Protein AF-B8JF51-F1 (afdb_monomer_lite)

Foldseek 3Di:
DAWFQAPVPRDTHPFYQEADQDFPVLVVPPPVCCVVAWDDDSAWIDGNNAKTKGKAWAFFAEPPDPGTRIHIFIWIFDSVLRVVLVVCQVPFDDPVPQFGKTATRDADLLAPGRGGFIWGWADDGHNDHIYIATDDPVGVSNVRRVVNDYVVSSSVVRVVRGPPPPPDDDDPDPLADADDCSPFQKGWDFCVVVVHDADDDPDDDDQQKKFKFKMWGFAQDPVGDTDTDIDIWIFRWHDADPVFKTKGFTCQQDPGPGPDGGRRIGIDGSRRTNDMGHHDDDDPDDDDDDDDDDDDDDDDDDPQPPFDKAFDDPDLLSLQLVQVLCCQQCVVQHDHSVVVNVVVVPDDVPWDKTKIFTADPVGNSHTQKIKIKTWDDAPDPATEMEMDIGGRPVNPPSCSSVVRVVVRVPDDPPDGKYKYKYKDFPVCVVVVVVCVVVVKDWDFWKWKWKAFLVPFDLPLVPPLVVLCVVVQKDKAFCPPVVLVVPLSLVLVLVQCQQFQCVAPPRVRPGRDPSVVNSVVASVDPFWDRRLWMFIDNPNHTFWTWTKGADPGFNQEIETDDTGGHPVPPPSCVSLVSNSSSSVVQQPDQGPVRGRHMYMYIGTPPDPVVVSCVSSVIDIDTIMTMIIDIDDDPD

Sequence (634 aa):
MERGRCADCGEEHDELEPGFRRPDAVFAVPEEERAARVSESDDLVSIDGEAFFIRCVAPIPVRGREAPYSWGFWVKIARDDFEAYRRAFDDDGPTDHPGFRGTIANQSHVLPPTLGLEVHVHLGRGRQRPHLMLLDESHLLTRAQELGVAPAVVHAWSAQCAPGAARPPPEPDARERAATLEAEGWTLLLPGEVGREVEALPSAPEPGDLVKAPFAFLAAGPHGEITRRTEFMWVLLDVVRGDGWWGGALENQPFVPGPLAAGTRVWLRPEHVLAFLRGEQGGPGGSVPSAPGCAGSAGRRDPLPEVAILQLPRSSATYEALAALRNRVWPESPTCAAWLVRSDAEREPGAAFERVAVLDPGDPSRLAAVAERWRLRTTSAEPRRFFSVEVDPAHRRRGLGTALLDRVLEDLPAGTPCVMGCETTEDRPEAMAFLERRGFRPILRTASSELDLAAFDPARLGDAAGRAQAAGIVLRALGAGGARDERLLRGLHALHAAVLRDVPGAADAVCDPFEVWRRAYHENPDLLPEAHGVALDGEEVVGMTQLWASQASDAILYTGFTGVARSHRRHGLATALKVASLAWARTLRTASGRPPVVRTSNADTNPMLGINLRLGFVERAARVRYERTLARTA

Structure (mmCIF, N/CA/C/O backbone):
data_AF-B8JF51-F1
#
_entry.id   AF-B8JF51-F1
#
loop_
_atom_site.group_PDB
_atom_site.id
_atom_site.type_symbol
_atom_site.label_atom_id
_atom_site.label_alt_id
_atom_site.label_comp_id
_atom_site.label_asym_id
_atom_site.label_entity_id
_atom_site.label_seq_id
_atom_site.pdbx_PDB_ins_code
_atom_site.Cartn_x
_atom_site.Cartn_y
_atom_site.Cartn_z
_atom_site.occupancy
_atom_site.B_iso_or_equiv
_atom_site.auth_seq_id
_atom_site.auth_comp_id
_atom_site.auth_asym_id
_atom_site.auth_atom_id
_atom_site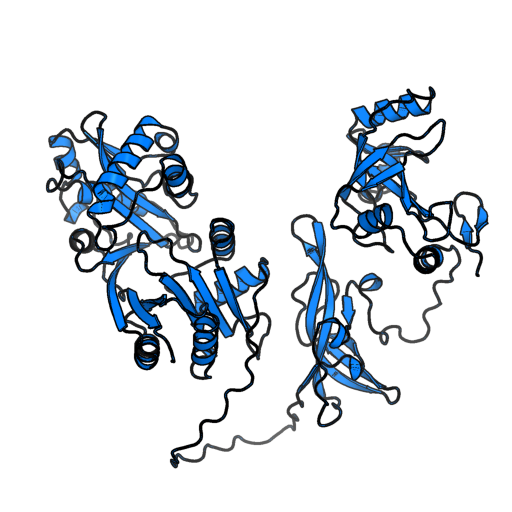.pdbx_PDB_model_num
ATOM 1 N N . MET A 1 1 ? 52.258 8.808 -23.067 1.00 38.31 1 MET A N 1
ATOM 2 C CA . MET A 1 1 ? 51.779 9.320 -21.771 1.00 38.31 1 MET A CA 1
ATOM 3 C C . MET A 1 1 ? 51.876 10.822 -21.871 1.00 38.31 1 MET A C 1
ATOM 5 O O . MET A 1 1 ? 52.985 11.326 -22.005 1.00 38.31 1 MET A O 1
ATOM 9 N N . GLU A 1 2 ? 50.739 11.499 -21.993 1.00 38.78 2 GLU A N 1
ATOM 10 C CA . GLU A 1 2 ? 50.705 12.962 -21.986 1.00 38.78 2 GLU A CA 1
ATOM 11 C C . GLU A 1 2 ? 50.853 13.434 -20.541 1.00 38.78 2 GLU A C 1
ATOM 13 O O . GLU A 1 2 ? 50.151 12.949 -19.657 1.00 38.78 2 GLU A O 1
ATOM 18 N N . ARG A 1 3 ? 51.819 14.325 -20.306 1.00 45.12 3 ARG A N 1
ATOM 19 C CA . ARG A 1 3 ? 52.104 14.897 -18.990 1.00 45.12 3 ARG A CA 1
ATOM 20 C C . ARG A 1 3 ? 51.161 16.071 -18.753 1.00 45.12 3 ARG A C 1
ATOM 22 O O . ARG A 1 3 ? 51.084 16.974 -19.581 1.00 45.12 3 ARG A O 1
ATOM 29 N N . GLY A 1 4 ? 50.428 16.049 -17.645 1.00 50.78 4 GLY A N 1
ATOM 30 C CA . GLY A 1 4 ? 49.506 17.109 -17.244 1.00 50.78 4 GLY A CA 1
ATOM 31 C C . GLY A 1 4 ? 50.156 18.057 -16.239 1.00 50.78 4 GLY A C 1
ATOM 32 O O . GLY A 1 4 ? 50.798 17.617 -15.288 1.00 50.78 4 GLY A O 1
ATOM 33 N N . ARG A 1 5 ? 49.992 19.370 -16.424 1.00 47.28 5 ARG A N 1
ATOM 34 C CA . ARG A 1 5 ? 50.564 20.378 -15.520 1.00 47.28 5 ARG A CA 1
ATOM 35 C C . ARG A 1 5 ? 49.700 20.536 -14.263 1.00 47.28 5 ARG A C 1
ATOM 37 O O . ARG A 1 5 ? 48.519 20.843 -14.375 1.00 47.28 5 ARG A O 1
ATOM 44 N N . CYS A 1 6 ? 50.254 20.333 -13.071 1.00 43.22 6 CYS A N 1
ATOM 45 C CA . CYS A 1 6 ? 49.515 20.448 -11.811 1.00 43.22 6 CYS A CA 1
ATOM 46 C C . CYS A 1 6 ? 49.190 21.915 -11.485 1.00 43.22 6 CYS A C 1
ATOM 48 O O . CYS A 1 6 ? 50.054 22.787 -11.578 1.00 43.22 6 CYS A O 1
ATOM 50 N N . ALA A 1 7 ? 47.945 22.188 -11.084 1.00 44.59 7 ALA A N 1
ATOM 51 C CA . ALA A 1 7 ? 47.475 23.538 -10.767 1.00 44.59 7 ALA A CA 1
ATOM 52 C C . ALA A 1 7 ? 47.958 24.064 -9.400 1.00 44.59 7 ALA A C 1
ATOM 54 O O . ALA A 1 7 ? 48.001 25.278 -9.220 1.00 44.59 7 ALA A O 1
ATOM 55 N N . ASP A 1 8 ? 48.338 23.175 -8.474 1.00 38.88 8 ASP A N 1
ATOM 56 C CA . ASP A 1 8 ? 48.810 23.543 -7.130 1.00 38.88 8 ASP A CA 1
ATOM 57 C C . ASP A 1 8 ? 50.339 23.780 -7.087 1.00 38.88 8 ASP A C 1
ATOM 59 O O . ASP A 1 8 ? 50.791 24.666 -6.367 1.00 38.88 8 ASP A O 1
ATOM 63 N N . CYS A 1 9 ? 51.155 23.052 -7.868 1.00 43.78 9 CYS A N 1
ATOM 64 C CA . CYS A 1 9 ? 52.624 23.215 -7.869 1.00 43.78 9 CYS A CA 1
ATOM 65 C C . CYS A 1 9 ? 53.231 23.731 -9.190 1.00 43.78 9 CYS A C 1
ATOM 67 O O . CYS A 1 9 ? 54.376 24.178 -9.199 1.00 43.78 9 CYS A O 1
ATOM 69 N N . GLY A 1 10 ? 52.494 23.707 -10.306 1.00 48.22 10 GLY A N 1
ATOM 70 C CA . GLY A 1 10 ? 52.946 24.238 -11.598 1.00 48.22 10 GLY A CA 1
ATOM 71 C C . GLY A 1 10 ? 53.913 23.349 -12.398 1.00 48.22 10 GLY A C 1
ATOM 72 O O . GLY A 1 10 ? 54.387 23.789 -13.452 1.00 48.22 10 GLY A O 1
ATOM 73 N N . GLU A 1 11 ? 54.201 22.124 -11.951 1.00 42.75 11 GLU A N 1
ATOM 74 C CA . GLU A 1 11 ? 55.059 21.149 -12.649 1.00 42.75 11 GLU A CA 1
ATOM 75 C C . GLU A 1 11 ? 54.250 20.143 -13.491 1.00 42.75 11 GLU A C 1
ATOM 77 O O . GLU A 1 11 ? 53.035 20.020 -13.337 1.00 42.75 11 GLU A O 1
ATOM 82 N N . GLU A 1 12 ? 54.907 19.452 -14.426 1.00 50.50 12 GLU A N 1
ATOM 83 C CA . GLU A 1 12 ? 54.294 18.446 -15.307 1.00 50.50 12 GLU A CA 1
ATOM 84 C C . GLU A 1 12 ? 54.380 17.037 -14.703 1.00 50.50 12 GLU A C 1
ATOM 86 O O . GLU A 1 12 ? 55.470 16.501 -14.503 1.00 50.50 12 GLU A O 1
ATOM 91 N N . HIS A 1 13 ? 53.224 16.414 -14.466 1.00 51.38 13 HIS A N 1
ATOM 92 C CA . HIS A 1 13 ? 53.099 15.076 -13.891 1.00 51.38 13 HIS A CA 1
ATOM 93 C C . HIS A 1 13 ? 52.512 14.092 -14.909 1.00 51.38 13 HIS A C 1
ATOM 95 O O . HIS A 1 13 ? 51.629 14.442 -15.689 1.00 51.38 13 HIS A O 1
ATOM 101 N N . ASP A 1 14 ? 52.977 12.839 -14.894 1.00 52.34 14 ASP A N 1
ATOM 102 C CA . ASP A 1 14 ? 52.428 11.777 -15.755 1.00 52.34 14 ASP A CA 1
ATOM 103 C C . ASP A 1 14 ? 50.980 11.388 -15.351 1.00 52.34 14 ASP A C 1
ATOM 105 O O . ASP A 1 14 ? 50.233 10.843 -16.162 1.00 52.34 14 ASP A O 1
ATOM 109 N N . GLU A 1 15 ? 50.568 11.691 -14.113 1.00 61.56 15 GLU A N 1
ATOM 110 C CA . GLU A 1 15 ? 49.230 11.464 -13.551 1.00 61.56 15 GLU A CA 1
ATOM 111 C C . GLU A 1 15 ? 48.862 12.623 -12.614 1.00 61.56 15 GLU A C 1
ATOM 113 O O . GLU A 1 15 ? 49.696 13.078 -11.831 1.00 61.56 15 GLU A O 1
ATOM 118 N N . LEU A 1 16 ? 47.619 13.103 -12.686 1.00 66.00 16 LEU A N 1
ATOM 119 C CA . LEU A 1 16 ? 47.132 14.219 -11.876 1.00 66.00 16 LEU A CA 1
ATOM 120 C C . LEU A 1 16 ? 46.198 13.695 -10.795 1.00 66.00 16 LEU A C 1
ATOM 122 O O . LEU A 1 16 ? 45.180 13.081 -11.106 1.00 66.00 16 LEU A O 1
ATOM 126 N N . GLU A 1 17 ? 46.537 13.959 -9.537 1.00 74.62 17 GLU A N 1
ATOM 127 C CA . GLU A 1 17 ? 45.683 13.665 -8.388 1.00 74.62 17 GLU A CA 1
ATOM 128 C C . GLU A 1 17 ? 44.575 14.727 -8.272 1.00 74.62 17 GLU A C 1
ATOM 130 O O . GLU A 1 17 ? 44.885 15.918 -8.149 1.00 74.62 17 GLU A O 1
ATOM 135 N N . PRO A 1 18 ? 43.284 14.359 -8.354 1.00 72.38 18 PRO A N 1
ATOM 136 C CA . PRO A 1 18 ? 42.219 15.337 -8.511 1.00 72.38 18 PRO A CA 1
ATOM 137 C C . PRO A 1 18 ? 41.870 15.971 -7.171 1.00 72.38 18 PRO A C 1
ATOM 139 O O . PRO A 1 18 ? 41.875 15.308 -6.135 1.00 72.38 18 PRO A O 1
ATOM 142 N N . GLY A 1 19 ? 41.497 17.249 -7.185 1.00 75.56 19 GLY A N 1
ATOM 143 C CA . GLY A 1 19 ? 41.089 17.953 -5.977 1.00 75.56 19 GLY A CA 1
ATOM 144 C C . GLY A 1 19 ? 40.153 19.119 -6.252 1.00 75.56 19 GLY A C 1
ATOM 145 O O . GLY A 1 19 ? 40.165 19.714 -7.329 1.00 75.56 19 GLY A O 1
ATOM 146 N N . PHE A 1 20 ? 39.346 19.463 -5.251 1.00 76.75 20 PHE A N 1
ATOM 147 C CA . PHE A 1 20 ? 38.414 20.586 -5.328 1.00 76.75 20 PHE A CA 1
ATOM 148 C C . PHE A 1 20 ? 39.000 21.827 -4.664 1.00 76.75 20 PHE A C 1
ATOM 150 O O . PHE A 1 20 ? 39.520 21.773 -3.548 1.00 76.75 20 PHE A O 1
ATOM 157 N N . ARG A 1 21 ? 38.860 22.977 -5.330 1.00 75.81 21 ARG A N 1
ATOM 158 C CA . ARG A 1 21 ? 39.346 24.261 -4.805 1.00 75.81 21 ARG A CA 1
ATOM 159 C C . ARG A 1 21 ? 38.607 24.695 -3.535 1.00 75.81 21 ARG A C 1
ATOM 161 O O . ARG A 1 21 ? 39.202 25.349 -2.694 1.00 75.81 21 ARG A O 1
ATOM 168 N N . ARG A 1 22 ? 37.318 24.371 -3.412 1.00 72.75 22 ARG A N 1
ATOM 169 C CA . ARG A 1 22 ? 36.455 24.768 -2.287 1.00 72.75 22 ARG A CA 1
ATOM 170 C C . ARG A 1 22 ? 35.308 23.770 -2.084 1.00 72.75 22 ARG A C 1
ATOM 172 O O . ARG A 1 22 ? 34.992 23.058 -3.039 1.00 72.75 22 ARG A O 1
ATOM 179 N N . PRO A 1 23 ? 34.688 23.706 -0.891 1.00 73.31 23 PRO A N 1
ATOM 180 C CA . PRO A 1 23 ? 33.468 22.933 -0.663 1.00 73.31 23 PRO A CA 1
ATOM 181 C C . PRO A 1 23 ? 32.313 23.443 -1.531 1.00 73.31 23 PRO A C 1
ATOM 183 O O . PRO A 1 23 ? 32.205 24.650 -1.765 1.00 73.31 23 PRO A O 1
ATOM 186 N N . ASP A 1 24 ? 31.395 22.561 -1.923 1.00 67.62 24 ASP A N 1
ATOM 187 C CA . ASP A 1 24 ? 30.276 22.940 -2.794 1.00 67.62 24 ASP A CA 1
ATOM 188 C C . ASP A 1 24 ? 29.339 23.954 -2.116 1.00 67.62 24 ASP A C 1
ATOM 190 O O . ASP A 1 24 ? 28.799 24.856 -2.755 1.00 67.62 24 ASP A O 1
ATOM 194 N N . ALA A 1 25 ? 29.224 23.872 -0.786 1.00 60.22 25 ALA A N 1
ATOM 195 C CA . ALA A 1 25 ? 28.433 24.786 0.036 1.00 60.22 25 ALA A CA 1
ATOM 196 C C . ALA A 1 25 ? 28.866 26.262 -0.086 1.00 60.22 25 ALA A C 1
ATOM 198 O O . ALA A 1 25 ? 28.042 27.152 0.108 1.00 60.22 25 ALA A O 1
ATOM 199 N N . VAL A 1 26 ? 30.123 26.545 -0.458 1.00 61.06 26 VAL A N 1
ATOM 200 C CA . VAL A 1 26 ? 30.591 27.924 -0.697 1.00 61.06 26 VAL A CA 1
ATOM 201 C C . VAL A 1 26 ? 29.920 28.527 -1.934 1.00 61.06 26 VAL A C 1
ATOM 203 O O . VAL A 1 26 ? 29.675 29.733 -1.977 1.00 61.06 26 VAL A O 1
ATOM 206 N N . PHE A 1 27 ? 29.568 27.707 -2.930 1.00 65.88 27 PHE A N 1
ATOM 207 C CA . PHE A 1 27 ? 28.877 28.189 -4.127 1.00 65.88 27 PHE A CA 1
ATOM 208 C C . PHE A 1 27 ? 27.414 28.559 -3.862 1.00 65.88 27 PHE A C 1
ATOM 210 O O . PHE A 1 27 ? 26.872 29.383 -4.594 1.00 65.88 27 PHE A O 1
ATOM 217 N N . ALA A 1 28 ? 26.808 28.015 -2.801 1.00 58.97 28 ALA A N 1
ATOM 218 C CA . ALA A 1 28 ? 25.463 28.380 -2.360 1.00 58.97 28 ALA A CA 1
ATOM 219 C C . ALA A 1 28 ? 25.408 29.743 -1.641 1.00 58.97 28 ALA A C 1
ATOM 221 O O . ALA A 1 28 ? 24.330 30.316 -1.505 1.00 58.97 28 ALA A O 1
ATOM 222 N N . VAL A 1 29 ? 26.556 30.280 -1.206 1.00 58.50 29 VAL A N 1
ATOM 223 C CA . VAL A 1 29 ? 26.661 31.656 -0.703 1.00 58.50 29 VAL A CA 1
ATOM 224 C C . VAL A 1 29 ? 26.801 32.604 -1.905 1.00 58.50 29 VAL A C 1
ATOM 226 O O . VAL A 1 29 ? 27.700 32.373 -2.731 1.00 58.50 29 VAL A O 1
ATOM 229 N N . PRO A 1 30 ? 25.956 33.651 -2.024 1.00 71.12 30 PRO A N 1
ATOM 230 C CA . PRO A 1 30 ? 26.070 34.661 -3.079 1.00 71.12 30 PRO A CA 1
ATOM 231 C C . PRO A 1 30 ? 27.476 35.261 -3.128 1.00 71.12 30 PRO A C 1
ATOM 233 O O . PRO A 1 30 ? 28.084 35.496 -2.084 1.00 71.12 30 PRO A O 1
ATOM 236 N N . GLU A 1 31 ? 28.019 35.480 -4.326 1.00 74.00 31 GLU A N 1
ATOM 237 C CA . GLU A 1 31 ? 29.430 35.846 -4.511 1.00 74.00 31 GLU A CA 1
ATOM 238 C C . GLU A 1 31 ? 29.800 37.140 -3.780 1.00 74.00 31 GLU A C 1
ATOM 240 O O . GLU A 1 31 ? 30.836 37.198 -3.116 1.00 74.00 31 GLU A O 1
ATOM 245 N N . GLU A 1 32 ? 28.909 38.126 -3.823 1.00 79.31 32 GLU A N 1
ATOM 246 C CA . GLU A 1 32 ? 29.025 39.408 -3.136 1.00 79.31 32 GLU A CA 1
ATOM 247 C C . GLU A 1 32 ? 29.053 39.290 -1.602 1.00 79.31 32 GLU A C 1
ATOM 249 O O . GLU A 1 32 ? 29.615 40.151 -0.927 1.00 79.31 32 GLU A O 1
ATOM 254 N N . GLU A 1 33 ? 28.501 38.211 -1.042 1.00 74.06 33 GLU A N 1
ATOM 255 C CA . GLU A 1 33 ? 28.446 37.977 0.403 1.00 74.06 33 GLU A CA 1
ATOM 256 C C . GLU A 1 33 ? 29.595 37.093 0.913 1.00 74.06 33 GLU A C 1
ATOM 258 O O . GLU A 1 33 ? 29.863 37.059 2.117 1.00 74.06 33 GLU A O 1
ATOM 263 N N . ARG A 1 34 ? 30.312 36.390 0.023 1.00 79.00 34 ARG A N 1
ATOM 264 C CA . ARG A 1 34 ? 31.347 35.412 0.412 1.00 79.00 34 ARG A CA 1
ATOM 265 C C . ARG A 1 34 ? 32.465 36.028 1.243 1.00 79.00 34 ARG A C 1
ATOM 267 O O . ARG A 1 34 ? 32.876 35.417 2.218 1.00 79.00 34 ARG A O 1
ATOM 274 N N . ALA A 1 35 ? 32.912 37.240 0.914 1.00 84.44 35 ALA A N 1
ATOM 275 C CA . ALA A 1 35 ? 33.987 37.908 1.654 1.00 84.44 35 ALA A CA 1
ATOM 276 C C . ALA A 1 35 ? 33.614 38.235 3.114 1.00 84.44 35 ALA A C 1
ATOM 278 O O . ALA A 1 35 ? 34.497 38.357 3.958 1.00 84.44 35 ALA A O 1
ATOM 279 N N . ALA A 1 36 ? 32.317 38.383 3.408 1.00 82.88 36 ALA A N 1
ATOM 280 C CA . ALA A 1 36 ? 31.817 38.656 4.754 1.00 82.88 36 ALA A CA 1
ATOM 281 C C . ALA A 1 36 ? 31.420 37.379 5.513 1.00 82.88 36 ALA A C 1
ATOM 283 O O . ALA A 1 36 ? 31.521 37.341 6.737 1.00 82.88 36 ALA A O 1
ATOM 284 N N . ARG A 1 37 ? 30.955 36.348 4.793 1.00 82.94 37 ARG A N 1
ATOM 285 C CA . ARG A 1 37 ? 30.336 35.140 5.365 1.00 82.94 37 ARG A CA 1
ATOM 286 C C . ARG A 1 37 ? 31.230 33.904 5.356 1.00 82.94 37 ARG A C 1
ATOM 288 O O . ARG A 1 37 ? 30.997 32.978 6.127 1.00 82.94 37 ARG A O 1
ATOM 295 N N . VAL A 1 38 ? 32.238 33.858 4.490 1.00 87.88 38 VAL A N 1
ATOM 296 C CA . VAL A 1 38 ? 33.120 32.700 4.314 1.00 87.88 38 VAL A CA 1
ATOM 297 C C . VAL A 1 38 ? 34.529 33.067 4.761 1.00 87.88 38 VAL A C 1
ATOM 299 O O . VAL A 1 38 ? 35.145 33.987 4.232 1.00 87.88 38 VAL A O 1
ATOM 302 N N . SER A 1 39 ? 35.059 32.314 5.721 1.00 88.38 39 SER A N 1
ATOM 303 C CA . SER A 1 39 ? 36.479 32.333 6.065 1.00 88.38 39 SER A CA 1
ATOM 304 C C . SER A 1 39 ? 37.131 31.109 5.433 1.00 88.38 39 SER A C 1
ATOM 306 O O . SER A 1 39 ? 36.844 29.984 5.841 1.00 88.38 39 SER A O 1
ATOM 308 N N . GLU A 1 40 ? 37.959 31.322 4.408 1.00 87.31 40 GLU A N 1
ATOM 309 C CA . GLU A 1 40 ? 38.627 30.261 3.647 1.00 87.31 40 GLU A CA 1
ATOM 310 C C . GLU A 1 40 ? 40.158 30.389 3.683 1.00 87.31 40 GLU A C 1
ATOM 312 O O . GLU A 1 40 ? 40.715 31.484 3.600 1.00 87.31 40 GLU A O 1
ATOM 317 N N . SER A 1 41 ? 40.829 29.247 3.802 1.00 85.94 41 SER A N 1
ATOM 318 C CA . SER A 1 41 ? 42.254 29.026 3.559 1.00 85.94 41 SER A CA 1
ATOM 319 C C . SER A 1 41 ? 42.428 27.790 2.666 1.00 85.94 41 SER A C 1
ATOM 321 O O . SER A 1 41 ? 41.446 27.149 2.287 1.00 85.94 41 SER A O 1
ATOM 323 N N . ASP A 1 42 ? 43.669 27.421 2.341 1.00 80.44 42 ASP A N 1
ATOM 324 C CA . ASP A 1 42 ? 43.950 26.278 1.457 1.00 80.44 42 ASP A CA 1
ATOM 325 C C . ASP A 1 42 ? 43.485 24.922 2.014 1.00 80.44 42 ASP A C 1
ATOM 327 O O . ASP A 1 42 ? 43.272 23.981 1.237 1.00 80.44 42 ASP A O 1
ATOM 331 N N . ASP A 1 43 ? 43.320 24.828 3.339 1.00 85.69 43 ASP A N 1
ATOM 332 C CA . ASP A 1 43 ? 43.006 23.586 4.050 1.00 85.69 43 ASP A CA 1
ATOM 333 C C . ASP A 1 43 ? 41.794 23.692 4.998 1.00 85.69 43 ASP A C 1
ATOM 335 O O . ASP A 1 43 ? 41.291 22.660 5.448 1.00 85.69 43 ASP A O 1
ATOM 339 N N . LEU A 1 44 ? 41.299 24.903 5.292 1.00 90.19 44 LEU A N 1
ATOM 340 C CA . LEU A 1 44 ? 40.182 25.147 6.213 1.00 90.19 44 LEU A CA 1
ATOM 341 C C . LEU A 1 44 ? 39.156 26.099 5.595 1.00 90.19 44 LEU A C 1
ATOM 343 O O . LEU A 1 44 ? 39.507 27.167 5.106 1.00 90.19 44 LEU A O 1
ATOM 347 N N . VAL A 1 45 ? 37.873 25.756 5.692 1.00 89.19 45 VAL A N 1
ATOM 348 C CA . VAL A 1 45 ? 36.773 26.658 5.331 1.00 89.19 45 VAL A CA 1
ATOM 349 C C . VAL A 1 45 ? 35.743 26.671 6.448 1.00 89.19 45 VAL A C 1
ATOM 351 O O . VAL A 1 45 ? 35.350 25.624 6.958 1.00 89.19 45 VAL A O 1
ATOM 354 N N . SER A 1 46 ? 35.261 27.858 6.805 1.00 91.94 46 SER A N 1
ATOM 355 C CA . SER A 1 46 ? 34.073 28.022 7.637 1.00 91.94 46 SER A CA 1
ATOM 356 C C . SER A 1 46 ? 33.094 29.013 7.016 1.00 91.94 46 SER A C 1
ATOM 358 O O . SER A 1 46 ? 33.505 29.989 6.390 1.00 91.94 46 SER A O 1
ATOM 360 N N . ILE A 1 47 ? 31.798 28.742 7.167 1.00 86.00 47 ILE A N 1
ATOM 361 C CA . ILE A 1 47 ? 30.708 29.576 6.644 1.00 86.00 47 ILE A CA 1
ATOM 362 C C . ILE A 1 47 ? 29.835 30.007 7.819 1.00 86.00 47 ILE A C 1
ATOM 364 O O . ILE A 1 47 ? 29.392 29.154 8.591 1.00 86.00 47 ILE A O 1
ATOM 368 N N . ASP A 1 48 ? 29.645 31.319 7.973 1.00 85.38 48 ASP A N 1
ATOM 369 C CA . ASP A 1 48 ? 28.874 31.988 9.035 1.00 85.38 48 ASP A CA 1
ATOM 370 C C . ASP A 1 48 ? 29.284 31.587 10.464 1.00 85.38 48 ASP A C 1
ATOM 372 O O . ASP A 1 48 ? 28.561 31.797 11.434 1.00 85.38 48 ASP A O 1
ATOM 376 N N . GLY A 1 49 ? 30.461 30.974 10.608 1.00 80.50 49 GLY A N 1
ATOM 377 C CA . GLY A 1 49 ? 30.873 30.332 11.845 1.00 80.50 49 GLY A CA 1
ATOM 378 C C . GLY A 1 49 ? 29.938 29.204 12.282 1.00 80.50 49 GLY A C 1
ATOM 379 O O . GLY A 1 49 ? 29.944 28.908 13.466 1.00 80.50 49 GLY A O 1
ATOM 380 N N . GLU A 1 50 ? 29.151 28.587 11.393 1.00 80.56 50 GLU A N 1
ATOM 381 C CA . GLU A 1 50 ? 28.216 27.486 11.690 1.00 80.56 50 GLU A CA 1
ATOM 382 C C . GLU A 1 50 ? 28.579 26.180 10.973 1.00 80.56 50 GLU A C 1
ATOM 384 O O . GLU A 1 50 ? 28.410 25.095 11.534 1.00 80.56 50 GLU A O 1
ATOM 389 N N . ALA A 1 51 ? 29.096 26.268 9.745 1.00 84.88 51 ALA A N 1
ATOM 390 C CA . ALA A 1 51 ? 29.544 25.114 8.974 1.00 84.88 51 ALA A CA 1
ATOM 391 C C . ALA A 1 51 ? 31.068 25.109 8.851 1.00 84.88 51 ALA A C 1
ATOM 393 O O . ALA A 1 51 ? 31.659 26.128 8.498 1.00 84.88 51 ALA A O 1
ATOM 394 N N . PHE A 1 52 ? 31.682 23.954 9.110 1.00 91.44 52 PHE A N 1
ATOM 395 C CA . PHE A 1 52 ? 33.130 23.785 9.205 1.00 91.44 52 PHE A CA 1
ATOM 396 C C . PHE A 1 52 ? 33.601 22.672 8.279 1.00 91.44 52 PHE A C 1
ATOM 398 O O . PHE A 1 52 ? 33.052 21.568 8.303 1.00 91.44 52 PHE A O 1
ATOM 405 N N . PHE A 1 53 ? 34.614 22.964 7.468 1.00 93.75 53 PHE A N 1
ATOM 406 C CA . PHE A 1 53 ? 35.133 22.058 6.456 1.00 93.75 53 PHE A CA 1
ATOM 407 C C . PHE A 1 53 ? 36.653 22.007 6.506 1.00 93.75 53 PHE A C 1
ATOM 409 O O . PHE A 1 53 ? 37.315 23.043 6.586 1.00 93.75 53 PHE A O 1
ATOM 416 N N . ILE A 1 54 ? 37.200 20.803 6.396 1.00 92.75 54 ILE A N 1
ATOM 417 C CA . ILE A 1 54 ? 38.642 20.565 6.316 1.00 92.75 54 ILE A CA 1
ATOM 418 C C . ILE A 1 54 ? 38.980 19.866 5.005 1.00 92.75 54 ILE A C 1
ATOM 420 O O . ILE A 1 54 ? 38.175 19.089 4.482 1.00 92.75 54 ILE A O 1
ATOM 424 N N . ARG A 1 55 ? 40.161 20.149 4.455 1.00 91.44 55 ARG A N 1
ATOM 425 C CA . ARG A 1 55 ? 40.650 19.477 3.251 1.00 91.44 55 ARG A CA 1
ATOM 426 C C . ARG A 1 55 ? 41.302 18.152 3.628 1.00 91.44 55 ARG A C 1
ATOM 428 O O . ARG A 1 55 ? 42.242 18.110 4.417 1.00 91.44 55 ARG A O 1
ATOM 435 N N . CYS A 1 56 ? 40.807 17.072 3.042 1.00 92.06 56 CYS A N 1
ATOM 436 C CA . CYS A 1 56 ? 41.269 15.712 3.281 1.00 92.06 56 CYS A CA 1
ATOM 437 C C . CYS A 1 56 ? 41.649 15.033 1.965 1.00 92.06 56 CYS A C 1
ATOM 439 O O . CYS A 1 56 ? 41.216 15.438 0.886 1.00 92.06 56 CYS A O 1
ATOM 441 N N . VAL A 1 57 ? 42.444 13.973 2.062 1.00 91.56 57 VAL A N 1
ATOM 442 C CA . VAL A 1 57 ? 42.833 13.133 0.929 1.00 91.56 57 VAL A CA 1
ATOM 443 C C . VAL A 1 57 ? 42.271 11.723 1.093 1.00 91.56 57 VAL A C 1
ATOM 445 O O . VAL A 1 57 ? 42.402 11.106 2.144 1.00 91.56 57 VAL A O 1
ATOM 448 N N . ALA A 1 58 ? 41.633 11.192 0.060 1.00 90.31 58 ALA A N 1
ATOM 449 C CA . ALA A 1 58 ? 41.169 9.815 -0.006 1.00 90.31 58 ALA A CA 1
ATOM 450 C C . ALA A 1 58 ? 42.225 8.982 -0.748 1.00 90.31 58 ALA A C 1
ATOM 452 O O . ALA A 1 58 ? 42.308 9.084 -1.976 1.00 90.31 58 ALA A O 1
ATOM 453 N N . PRO A 1 59 ? 43.061 8.195 -0.046 1.00 86.75 59 PRO A N 1
ATOM 454 C CA . PRO A 1 59 ? 44.051 7.352 -0.703 1.00 86.75 59 PRO A CA 1
ATOM 455 C C . PRO A 1 59 ? 43.365 6.144 -1.348 1.00 86.75 59 PRO A C 1
ATOM 457 O O . PRO A 1 59 ? 42.581 5.452 -0.697 1.00 86.75 59 PRO A O 1
ATOM 460 N N . ILE A 1 60 ? 43.679 5.871 -2.614 1.00 83.44 60 ILE A N 1
ATOM 461 C CA . ILE A 1 60 ? 43.188 4.709 -3.359 1.00 83.44 60 ILE A CA 1
ATOM 462 C C . ILE A 1 60 ? 44.389 3.831 -3.737 1.00 83.44 60 ILE A C 1
ATOM 464 O O . ILE A 1 60 ? 45.232 4.263 -4.529 1.00 83.44 60 ILE A O 1
ATOM 468 N N . PRO A 1 61 ? 44.500 2.597 -3.214 1.00 80.38 61 PRO A N 1
ATOM 469 C CA . PRO A 1 61 ? 45.569 1.686 -3.605 1.00 80.38 61 PRO A CA 1
ATOM 470 C C . PRO A 1 61 ? 45.532 1.391 -5.108 1.00 80.38 61 PRO A C 1
ATOM 472 O O . PRO A 1 61 ? 44.467 1.153 -5.679 1.00 80.38 61 PRO A O 1
ATOM 475 N N . VAL A 1 62 ? 46.692 1.354 -5.764 1.00 71.44 62 VAL A N 1
ATOM 476 C CA . VAL A 1 62 ? 46.785 1.026 -7.193 1.00 71.44 62 VAL A CA 1
ATOM 477 C C . VAL A 1 62 ? 47.539 -0.284 -7.356 1.00 71.44 62 VAL A C 1
ATOM 479 O O . VAL A 1 62 ? 48.661 -0.443 -6.877 1.00 71.44 62 VAL A O 1
ATOM 482 N N . ARG A 1 63 ? 46.921 -1.257 -8.027 1.00 71.38 63 ARG A N 1
ATOM 483 C CA . ARG A 1 63 ? 47.485 -2.603 -8.176 1.00 71.38 63 ARG A CA 1
ATOM 484 C C . ARG A 1 63 ? 48.823 -2.542 -8.905 1.00 71.38 63 ARG A C 1
ATOM 486 O O . ARG A 1 63 ? 48.907 -2.015 -10.012 1.00 71.38 63 ARG A O 1
ATOM 493 N N . GLY A 1 64 ? 49.847 -3.126 -8.287 1.00 72.94 64 GLY A N 1
ATOM 494 C CA . GLY A 1 64 ? 51.210 -3.140 -8.819 1.00 72.94 64 GLY A CA 1
ATOM 495 C C . GLY A 1 64 ? 52.021 -1.871 -8.538 1.00 72.94 64 GLY A C 1
ATOM 496 O O . GLY A 1 64 ? 53.081 -1.712 -9.136 1.00 72.94 64 GLY A O 1
ATOM 497 N N . ARG A 1 65 ? 51.554 -0.977 -7.653 1.00 76.12 65 ARG A N 1
ATOM 498 C CA . ARG A 1 65 ? 52.277 0.227 -7.210 1.00 76.12 65 ARG A CA 1
ATOM 499 C C . ARG A 1 65 ? 52.359 0.283 -5.687 1.00 76.12 65 ARG A C 1
ATOM 501 O O . ARG A 1 65 ? 51.424 -0.118 -5.004 1.00 76.12 65 ARG A O 1
ATOM 508 N N . GLU A 1 66 ? 53.472 0.804 -5.171 1.00 74.94 66 GLU A N 1
ATOM 509 C CA . GLU A 1 66 ? 53.651 1.033 -3.727 1.00 74.94 66 GLU A CA 1
ATOM 510 C C . GLU A 1 66 ? 52.940 2.305 -3.244 1.00 74.94 66 GLU A C 1
ATOM 512 O O . GLU A 1 66 ? 52.426 2.334 -2.129 1.00 74.94 66 GLU A O 1
ATOM 517 N N . ALA A 1 67 ? 52.873 3.345 -4.082 1.00 76.62 67 ALA A N 1
ATOM 518 C CA . ALA A 1 67 ? 52.192 4.595 -3.754 1.00 76.62 67 ALA A CA 1
ATOM 519 C C . ALA A 1 67 ? 50.714 4.571 -4.204 1.00 76.62 67 ALA A C 1
ATOM 521 O O . ALA A 1 67 ? 50.442 4.161 -5.342 1.00 76.62 67 ALA A O 1
ATOM 522 N N . PRO A 1 68 ? 49.767 5.014 -3.351 1.00 82.06 68 PRO A N 1
ATOM 523 C CA . PRO A 1 68 ? 48.360 5.141 -3.720 1.00 82.06 68 PRO A CA 1
ATOM 524 C C . PRO A 1 68 ? 48.129 6.344 -4.645 1.00 82.06 68 PRO A C 1
ATOM 526 O O . PRO A 1 68 ? 48.950 7.254 -4.705 1.00 82.06 68 PRO A O 1
ATOM 529 N N . TYR A 1 69 ? 46.989 6.350 -5.335 1.00 80.25 69 TYR A N 1
ATOM 530 C CA . TYR A 1 69 ? 46.463 7.514 -6.047 1.00 80.25 69 TYR A CA 1
ATOM 531 C C . TYR A 1 69 ? 45.450 8.234 -5.157 1.00 80.25 69 TYR A C 1
ATOM 533 O O . TYR A 1 69 ? 44.501 7.610 -4.678 1.00 80.25 69 TYR A O 1
ATOM 541 N N . SER A 1 70 ? 45.643 9.524 -4.910 1.00 83.88 70 SER A N 1
ATOM 542 C CA . SER A 1 70 ? 44.892 10.264 -3.893 1.00 83.88 70 SER A CA 1
ATOM 543 C C . SER A 1 70 ? 43.889 11.244 -4.497 1.00 83.88 70 SER A C 1
ATOM 545 O O . SER A 1 70 ? 44.198 11.983 -5.426 1.00 83.88 70 SER A O 1
ATOM 547 N N . TRP A 1 71 ? 42.682 11.286 -3.930 1.00 85.56 71 TRP A N 1
ATOM 548 C CA . TRP A 1 71 ? 41.662 12.288 -4.258 1.00 85.56 71 TRP A CA 1
ATOM 549 C C . TRP A 1 71 ? 41.526 13.322 -3.143 1.00 85.56 71 TRP A C 1
ATOM 551 O O . TRP A 1 71 ? 41.270 12.964 -1.999 1.00 85.56 71 TRP A O 1
ATOM 561 N N . GLY A 1 72 ? 41.639 14.608 -3.457 1.00 86.75 72 GLY A N 1
ATOM 562 C CA . GLY A 1 72 ? 41.424 15.695 -2.505 1.00 86.75 72 GLY A CA 1
ATOM 563 C C . GLY A 1 72 ? 39.950 16.085 -2.395 1.00 86.75 72 GLY A C 1
ATOM 564 O O . GLY A 1 72 ? 39.393 16.618 -3.351 1.00 86.75 72 GLY A O 1
ATOM 565 N N . PHE A 1 73 ? 39.343 15.912 -1.222 1.00 90.69 73 PHE A N 1
ATOM 566 C CA . PHE A 1 73 ? 37.963 16.312 -0.927 1.00 90.69 73 PHE A CA 1
ATOM 567 C C . PHE A 1 73 ? 37.900 17.305 0.231 1.00 90.69 73 PHE A C 1
ATOM 569 O O . PHE A 1 73 ? 38.701 17.244 1.163 1.00 90.69 73 PHE A O 1
ATOM 576 N N . TRP A 1 74 ? 36.898 18.179 0.217 1.00 92.12 74 TRP A N 1
ATOM 577 C CA . TRP A 1 74 ? 36.475 18.883 1.421 1.00 92.12 74 TRP A CA 1
ATOM 578 C C . TRP A 1 74 ? 35.530 17.997 2.227 1.00 92.12 74 TRP A C 1
ATOM 580 O O . TRP A 1 74 ? 34.620 17.388 1.667 1.00 92.12 74 TRP A O 1
ATOM 590 N N . VAL A 1 75 ? 35.729 17.932 3.540 1.00 94.25 75 VAL A N 1
ATOM 591 C CA . VAL A 1 75 ? 34.902 17.147 4.463 1.00 94.25 75 VAL A CA 1
ATOM 592 C C . VAL A 1 75 ? 34.289 18.082 5.490 1.00 94.25 75 VAL A C 1
ATOM 594 O O . VAL A 1 75 ? 35.004 18.822 6.164 1.00 94.25 75 VAL A O 1
ATOM 597 N N . LYS A 1 76 ? 32.960 18.048 5.614 1.00 94.62 76 LYS A N 1
ATOM 598 C CA . LYS A 1 76 ? 32.230 18.751 6.668 1.00 94.62 76 LYS A CA 1
ATOM 599 C C . LYS A 1 76 ? 32.366 17.981 7.978 1.00 94.62 76 LYS A C 1
ATOM 601 O O . LYS A 1 76 ? 32.068 16.788 8.008 1.00 94.62 76 LYS A O 1
ATOM 606 N N . ILE A 1 77 ? 32.759 18.672 9.042 1.00 94.06 77 ILE A N 1
ATOM 607 C CA . ILE A 1 77 ? 32.944 18.103 10.385 1.00 94.06 77 ILE A CA 1
ATOM 608 C C . ILE A 1 77 ? 32.253 18.965 11.448 1.00 94.06 77 ILE A C 1
ATOM 610 O O . ILE A 1 77 ? 31.792 20.076 11.166 1.00 94.06 77 ILE A O 1
ATOM 614 N N . ALA A 1 78 ? 32.145 18.443 12.671 1.00 93.25 78 ALA A N 1
ATOM 615 C CA . ALA A 1 78 ? 31.620 19.205 13.798 1.00 93.25 78 ALA A CA 1
ATOM 616 C C . ALA A 1 78 ? 32.562 20.364 14.178 1.00 93.25 78 ALA A C 1
ATOM 618 O O . ALA A 1 78 ? 33.766 20.315 13.927 1.00 93.25 78 ALA A O 1
ATOM 619 N N . ARG A 1 79 ? 32.015 21.409 14.815 1.00 90.12 79 ARG A N 1
ATOM 620 C CA . ARG A 1 79 ? 32.796 22.569 15.285 1.00 90.12 79 ARG A CA 1
ATOM 621 C C . ARG A 1 79 ? 33.941 22.147 16.204 1.00 90.12 79 ARG A C 1
ATOM 623 O O . ARG A 1 79 ? 35.068 22.588 16.005 1.00 90.12 79 ARG A O 1
ATOM 630 N N . ASP A 1 80 ? 33.643 21.307 17.190 1.00 87.94 80 ASP A N 1
ATOM 631 C CA . ASP A 1 80 ? 34.618 20.894 18.202 1.00 87.94 80 ASP A CA 1
ATOM 632 C C . ASP A 1 80 ? 35.789 20.138 17.552 1.00 87.94 80 ASP A C 1
ATOM 634 O O . ASP A 1 80 ? 36.950 20.406 17.861 1.00 87.94 80 ASP A O 1
ATOM 638 N N . ASP A 1 81 ? 35.490 19.285 16.567 1.00 90.31 81 ASP A N 1
ATOM 639 C CA . ASP A 1 81 ? 36.481 18.553 15.770 1.00 90.31 81 ASP A CA 1
ATOM 640 C C . ASP A 1 81 ? 37.313 19.492 14.883 1.00 90.31 81 ASP A C 1
ATOM 642 O O . ASP A 1 81 ? 38.521 19.315 14.734 1.00 90.31 81 ASP A O 1
ATOM 646 N N . PHE A 1 82 ? 36.693 20.533 14.319 1.00 89.94 82 PHE A N 1
ATOM 647 C CA . PHE A 1 82 ? 37.384 21.553 13.529 1.00 89.94 82 PHE A CA 1
ATOM 648 C C . PHE A 1 82 ? 38.356 22.378 14.374 1.00 89.94 82 PHE A C 1
ATOM 650 O O . PHE A 1 82 ? 39.487 22.632 13.958 1.00 89.94 82 PHE A O 1
ATOM 657 N N . GLU A 1 83 ? 37.949 22.778 15.579 1.00 86.44 83 GLU A N 1
ATOM 658 C CA . GLU A 1 83 ? 38.830 23.476 16.512 1.00 86.44 83 GLU A CA 1
ATOM 659 C C . GLU A 1 83 ? 39.962 22.576 17.013 1.00 86.44 83 GLU A C 1
ATOM 661 O O . GLU A 1 83 ? 41.102 23.038 17.108 1.00 86.44 83 GLU A O 1
ATOM 666 N N . ALA A 1 84 ? 39.666 21.306 17.300 1.00 82.81 84 ALA A N 1
ATOM 667 C CA . ALA A 1 84 ? 40.660 20.309 17.679 1.00 82.81 84 ALA A CA 1
ATOM 668 C C . ALA A 1 84 ? 41.683 20.087 16.556 1.00 82.81 84 ALA A C 1
ATOM 670 O O . ALA A 1 84 ? 42.886 20.129 16.813 1.00 82.81 84 ALA A O 1
ATOM 671 N N . TYR A 1 85 ? 41.224 19.943 15.310 1.00 84.88 85 TYR A N 1
ATOM 672 C CA . TYR A 1 85 ? 42.093 19.826 14.141 1.00 84.88 85 TYR A CA 1
ATOM 673 C C . TYR A 1 85 ? 42.968 21.067 13.949 1.00 84.88 85 TYR A C 1
ATOM 675 O O . TYR A 1 85 ? 44.173 20.941 13.751 1.00 84.88 85 TYR A O 1
ATOM 683 N N . ARG A 1 86 ? 42.392 22.270 14.072 1.00 82.44 86 ARG A N 1
ATOM 684 C CA . ARG A 1 86 ? 43.142 23.525 13.932 1.00 82.44 86 ARG A CA 1
ATOM 685 C C . ARG A 1 86 ? 44.271 23.638 14.960 1.00 82.44 86 ARG A C 1
ATOM 687 O O . ARG A 1 86 ? 45.369 24.028 14.596 1.00 82.44 86 ARG A O 1
ATOM 694 N N . ARG A 1 87 ? 44.022 23.254 16.218 1.00 76.44 87 ARG A N 1
ATOM 695 C CA . ARG A 1 87 ? 45.060 23.220 17.268 1.00 76.44 87 ARG A CA 1
ATOM 696 C C . ARG A 1 87 ? 46.121 22.155 16.982 1.00 76.44 87 ARG A C 1
ATOM 698 O O . ARG A 1 87 ? 47.307 22.421 17.106 1.00 76.44 87 ARG A O 1
ATOM 705 N N . ALA A 1 88 ? 45.697 20.962 16.568 1.00 70.44 88 ALA A N 1
ATOM 706 C CA . ALA A 1 88 ? 46.604 19.859 16.256 1.00 70.44 88 ALA A CA 1
ATOM 707 C C . ALA A 1 88 ? 47.518 20.149 15.052 1.00 70.44 88 ALA A C 1
ATOM 709 O O . ALA A 1 88 ? 48.635 19.638 15.013 1.00 70.44 88 ALA A O 1
ATOM 710 N N . PHE A 1 89 ? 47.054 20.957 14.093 1.00 67.00 89 PHE A N 1
ATOM 711 C CA . PHE A 1 89 ? 47.829 21.386 12.928 1.00 67.00 89 PHE A CA 1
ATOM 712 C C . PHE A 1 89 ? 48.958 22.367 13.287 1.00 67.00 89 PHE A C 1
ATOM 714 O O . PHE A 1 89 ? 50.006 22.343 12.642 1.00 67.00 89 PHE A O 1
ATOM 721 N N . ASP A 1 90 ? 48.762 23.204 14.311 1.00 64.69 90 ASP A N 1
ATOM 722 C CA . ASP A 1 90 ? 49.754 24.192 14.756 1.00 64.69 90 ASP A CA 1
ATOM 723 C C . ASP A 1 90 ? 50.802 23.593 15.723 1.00 64.69 90 ASP A C 1
ATOM 725 O O . ASP A 1 90 ? 51.962 24.006 15.689 1.00 64.69 90 ASP A O 1
ATOM 729 N N . ASP A 1 91 ? 50.421 22.595 16.535 1.00 62.50 91 ASP A N 1
ATOM 730 C CA . ASP A 1 91 ? 51.215 22.099 17.678 1.00 62.50 91 ASP A CA 1
ATOM 731 C C . ASP A 1 91 ? 51.750 20.651 17.536 1.00 62.50 91 ASP A C 1
ATOM 733 O O . ASP A 1 91 ? 52.195 20.072 18.527 1.00 62.50 91 ASP A O 1
ATOM 737 N N . ASP A 1 92 ? 51.709 20.045 16.339 1.00 61.06 92 ASP A N 1
ATOM 738 C CA . ASP A 1 92 ? 52.030 18.619 16.109 1.00 61.06 92 ASP A CA 1
ATOM 739 C C . ASP A 1 92 ? 51.265 17.699 17.086 1.00 61.06 92 ASP A C 1
ATOM 741 O O . ASP A 1 92 ? 51.830 17.075 17.988 1.00 61.06 92 ASP A O 1
ATOM 745 N N . GLY A 1 93 ? 49.938 17.651 16.911 1.00 57.69 93 GLY A N 1
ATOM 746 C CA . GLY A 1 93 ? 49.000 16.964 17.806 1.00 57.69 93 GLY A CA 1
ATOM 747 C C . GLY A 1 93 ? 49.317 15.486 18.136 1.00 57.69 93 GLY A C 1
ATOM 748 O O . GLY A 1 93 ? 50.110 14.826 17.460 1.00 57.69 93 GLY A O 1
ATOM 749 N N . PRO A 1 94 ? 48.681 14.934 19.190 1.00 55.34 94 PRO A N 1
ATOM 750 C CA . PRO A 1 94 ? 49.027 13.630 19.758 1.00 55.34 94 PRO A CA 1
ATOM 751 C C . PRO A 1 94 ? 48.883 12.468 18.763 1.00 55.34 94 PRO A C 1
ATOM 753 O O . PRO A 1 94 ? 47.920 12.375 18.001 1.00 55.34 94 PRO A O 1
ATOM 756 N N . THR A 1 95 ? 49.849 11.546 18.813 1.00 54.12 95 THR A N 1
ATOM 757 C CA . THR A 1 95 ? 50.022 10.417 17.882 1.00 54.12 95 THR A CA 1
ATOM 758 C C . THR A 1 95 ? 48.893 9.382 17.891 1.00 54.12 95 THR A C 1
ATOM 760 O O . THR A 1 95 ? 48.858 8.531 17.004 1.00 54.12 95 THR A O 1
ATOM 763 N N . ASP A 1 96 ? 48.001 9.425 18.877 1.00 58.88 96 ASP A N 1
ATOM 764 C CA . ASP A 1 96 ? 46.901 8.487 19.112 1.00 58.88 96 ASP A CA 1
ATOM 765 C C . ASP A 1 96 ? 45.510 9.130 18.970 1.00 58.88 96 ASP A C 1
ATOM 767 O O . ASP A 1 96 ? 44.513 8.560 19.417 1.00 58.88 96 ASP A O 1
ATOM 771 N N . HIS A 1 97 ? 45.415 10.298 18.323 1.00 67.88 97 HIS A N 1
ATOM 772 C CA . HIS A 1 97 ? 44.129 10.954 18.104 1.00 67.88 97 HIS A CA 1
ATOM 773 C C . HIS A 1 97 ? 43.161 10.027 17.330 1.00 67.88 97 HIS A C 1
ATOM 775 O O . HIS A 1 97 ? 43.493 9.588 16.224 1.00 67.88 97 HIS A O 1
ATOM 781 N N . PRO A 1 98 ? 41.931 9.768 17.825 1.00 71.06 98 PRO A N 1
ATOM 782 C CA . PRO A 1 98 ? 41.008 8.777 17.245 1.00 71.06 98 PRO A CA 1
ATOM 783 C C . PRO A 1 98 ? 40.432 9.156 15.866 1.00 71.06 98 PRO A C 1
ATOM 785 O O . PRO A 1 98 ? 39.624 8.419 15.297 1.00 71.06 98 PRO A O 1
ATOM 788 N N . GLY A 1 99 ? 40.848 10.289 15.304 1.00 84.19 99 GLY A N 1
ATOM 789 C CA . GLY A 1 99 ? 40.213 10.908 14.143 1.00 84.19 99 GLY A CA 1
ATOM 790 C C . GLY A 1 99 ? 38.826 11.492 14.437 1.00 84.19 99 GLY A C 1
ATOM 791 O O . GLY A 1 99 ? 38.437 11.632 15.596 1.00 84.19 99 GLY A O 1
ATOM 792 N N . PHE A 1 100 ? 38.091 11.825 13.376 1.00 87.19 100 PHE A N 1
ATOM 793 C CA . PHE A 1 100 ? 36.765 12.453 13.442 1.00 87.19 100 PHE A CA 1
ATOM 794 C C . PHE A 1 100 ? 35.809 11.842 12.415 1.00 87.19 100 PHE A C 1
ATOM 796 O O . PHE A 1 100 ? 36.251 11.336 11.384 1.00 87.19 100 PHE A O 1
ATOM 803 N N . ARG A 1 101 ? 34.495 11.935 12.645 1.00 92.75 101 ARG A N 1
ATOM 804 C CA . ARG A 1 101 ? 33.496 11.630 11.608 1.00 92.75 101 ARG A CA 1
ATOM 805 C C . ARG A 1 101 ? 33.151 12.880 10.810 1.00 92.75 101 ARG A C 1
ATOM 807 O O . ARG A 1 101 ? 33.115 13.982 11.348 1.00 92.75 101 ARG A O 1
ATOM 814 N N . GLY A 1 102 ? 32.842 12.695 9.533 1.00 91.25 102 GLY A N 1
ATOM 815 C CA . GLY A 1 102 ? 32.393 13.781 8.675 1.00 91.25 102 GLY A CA 1
ATOM 816 C C . GLY A 1 102 ? 31.647 13.294 7.445 1.00 91.25 102 GLY A C 1
ATOM 817 O O . GLY A 1 102 ? 31.419 12.099 7.267 1.00 91.25 102 GLY A O 1
ATOM 818 N N . THR A 1 103 ? 31.287 14.239 6.583 1.00 91.25 103 THR A N 1
ATOM 819 C CA . THR A 1 103 ? 30.656 13.956 5.287 1.00 91.25 103 THR A CA 1
ATOM 820 C C . THR A 1 103 ? 31.377 14.687 4.166 1.00 91.25 103 THR A C 1
ATOM 822 O O . THR A 1 103 ? 31.691 15.871 4.320 1.00 91.25 103 THR A O 1
ATOM 825 N N . ILE A 1 104 ? 31.603 14.030 3.027 1.00 84.69 104 ILE A N 1
ATOM 826 C CA . ILE A 1 104 ? 32.198 14.678 1.848 1.00 84.69 104 ILE A CA 1
ATOM 827 C C . ILE A 1 104 ? 31.312 15.851 1.396 1.00 84.69 104 ILE A C 1
ATOM 829 O O . ILE A 1 104 ? 30.095 15.731 1.284 1.00 84.69 104 ILE A O 1
ATOM 833 N N . ALA A 1 105 ? 31.933 16.998 1.136 1.00 76.31 105 ALA A N 1
ATOM 834 C CA . ALA A 1 105 ? 31.282 18.264 0.808 1.00 76.31 105 ALA A CA 1
ATOM 835 C C . ALA A 1 105 ? 31.472 18.679 -0.662 1.00 76.31 105 ALA A C 1
ATOM 837 O O . ALA A 1 105 ? 31.249 19.842 -0.996 1.00 76.31 105 ALA A O 1
ATOM 838 N N . ASN A 1 106 ? 31.895 17.750 -1.524 1.00 80.69 106 ASN A N 1
ATOM 839 C CA . ASN A 1 106 ? 32.054 17.979 -2.956 1.00 80.69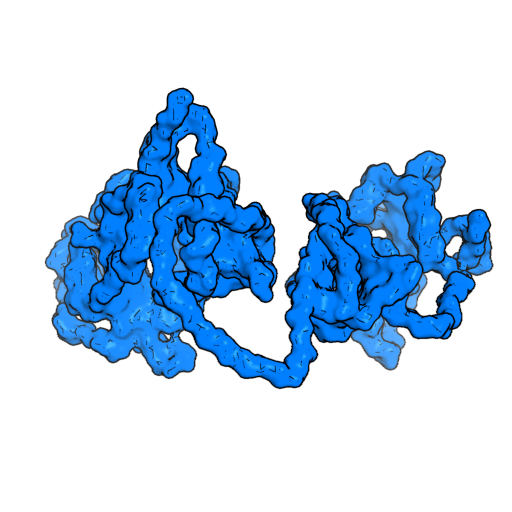 106 ASN A CA 1
ATOM 840 C C . ASN A 1 106 ? 31.410 16.883 -3.794 1.00 80.69 106 ASN A C 1
ATOM 842 O O . ASN A 1 106 ? 31.550 15.696 -3.489 1.00 80.69 106 ASN A O 1
ATOM 846 N N . GLN A 1 107 ? 30.797 17.292 -4.898 1.00 71.00 107 GLN A N 1
ATOM 847 C CA . GLN A 1 107 ? 30.337 16.417 -5.959 1.00 71.00 107 GLN A CA 1
ATOM 848 C C . GLN A 1 107 ? 31.419 16.265 -7.040 1.00 71.00 107 GLN A C 1
ATOM 850 O O . GLN A 1 107 ? 31.788 17.217 -7.727 1.00 71.00 107 GLN A O 1
ATOM 855 N N . SER A 1 108 ? 31.923 15.044 -7.220 1.00 58.47 108 SER A N 1
ATOM 856 C CA . SER A 1 108 ? 32.825 14.716 -8.324 1.00 58.47 108 SER A CA 1
ATOM 857 C C . SER A 1 108 ? 32.077 14.619 -9.650 1.00 58.47 108 SER A C 1
ATOM 859 O O . SER A 1 108 ? 30.940 14.156 -9.709 1.00 58.47 108 SER A O 1
ATOM 861 N N . HIS A 1 109 ? 32.736 15.056 -10.721 1.00 49.16 109 HIS A N 1
ATOM 862 C CA . HIS A 1 109 ? 32.264 14.922 -12.101 1.00 49.16 109 HIS A CA 1
ATOM 863 C C . HIS A 1 109 ? 32.829 13.669 -12.793 1.00 49.16 109 HIS A C 1
ATOM 865 O O . HIS A 1 109 ? 32.397 13.329 -13.887 1.00 49.16 109 HIS A O 1
ATOM 871 N N . VAL A 1 110 ? 33.796 12.995 -12.157 1.00 49.12 110 VAL A N 1
ATOM 872 C CA . VAL A 1 110 ? 34.478 11.794 -12.674 1.00 49.12 110 VAL A CA 1
ATOM 873 C C . VAL A 1 110 ? 34.061 10.538 -11.901 1.00 49.12 110 VAL A C 1
ATOM 875 O O . VAL A 1 110 ? 34.054 9.436 -12.446 1.00 49.12 110 VAL A O 1
ATOM 878 N N . LEU A 1 111 ? 33.746 10.686 -10.610 1.00 50.66 111 LEU A N 1
ATOM 879 C CA . LEU A 1 111 ? 33.329 9.591 -9.734 1.00 50.66 111 LEU A CA 1
ATOM 880 C C . LEU A 1 111 ? 31.802 9.567 -9.571 1.00 50.66 111 LEU A C 1
ATOM 882 O O . LEU A 1 111 ? 31.154 10.601 -9.750 1.00 50.66 111 LEU A O 1
ATOM 886 N N . PRO A 1 112 ? 31.227 8.418 -9.164 1.00 47.53 112 PRO A N 1
ATOM 887 C CA . PRO A 1 112 ? 29.845 8.359 -8.704 1.00 47.53 112 PRO A CA 1
ATOM 888 C C . PRO A 1 112 ? 29.567 9.371 -7.576 1.00 47.53 112 PRO A C 1
ATOM 890 O O . PRO A 1 112 ? 30.507 9.869 -6.961 1.00 47.53 112 PRO A O 1
ATOM 893 N N . PRO A 1 113 ? 28.289 9.668 -7.297 1.00 55.16 113 PRO A N 1
ATOM 894 C CA . PRO A 1 113 ? 27.844 10.702 -6.361 1.00 55.16 113 PRO A CA 1
ATOM 895 C C . PRO A 1 113 ? 28.616 10.714 -5.040 1.00 55.16 113 PRO A C 1
ATOM 897 O O . PRO A 1 113 ? 28.469 9.809 -4.226 1.00 55.16 113 PRO A O 1
ATOM 900 N N . THR A 1 114 ? 29.446 11.741 -4.834 1.00 54.34 114 THR A N 1
ATOM 901 C CA . THR A 1 114 ? 30.331 11.827 -3.663 1.00 54.34 114 THR A CA 1
ATOM 902 C C . THR A 1 114 ? 29.807 12.752 -2.573 1.00 54.34 114 THR A C 1
ATOM 904 O O . THR A 1 114 ? 30.231 12.629 -1.427 1.00 54.34 114 THR A O 1
ATOM 907 N N . LEU A 1 115 ? 28.899 13.678 -2.894 1.00 67.31 115 LEU A N 1
ATOM 908 C CA . LEU A 1 115 ? 28.387 14.647 -1.930 1.00 67.31 115 LEU A CA 1
ATOM 909 C C . LEU A 1 115 ? 27.553 13.955 -0.839 1.00 67.31 115 LEU A C 1
ATOM 911 O O . LEU A 1 115 ? 26.623 13.213 -1.134 1.00 67.31 115 LEU A O 1
ATOM 915 N N . GLY A 1 116 ? 27.867 14.228 0.428 1.00 68.00 116 GLY A N 1
ATOM 916 C CA . GLY A 1 116 ? 27.134 13.713 1.586 1.00 68.00 116 GLY A CA 1
ATOM 917 C C . GLY A 1 116 ? 27.570 12.331 2.080 1.00 68.00 116 GLY A C 1
ATOM 918 O O . GLY A 1 116 ? 27.067 11.896 3.113 1.00 68.00 116 GLY A O 1
ATOM 919 N N . LEU A 1 117 ? 28.516 11.659 1.413 1.00 72.75 117 LEU A N 1
ATOM 920 C CA . LEU A 1 117 ? 29.013 10.351 1.858 1.00 72.75 117 LEU A CA 1
ATOM 921 C C . LEU A 1 117 ? 29.699 10.443 3.224 1.00 72.75 117 LEU A C 1
ATOM 923 O O . LEU A 1 117 ? 30.561 11.304 3.426 1.00 72.75 117 LEU A O 1
ATOM 927 N N . GLU A 1 118 ? 29.341 9.535 4.136 1.00 91.12 118 GLU A N 1
ATOM 928 C CA . GLU A 1 118 ? 29.938 9.443 5.470 1.00 91.12 118 GLU A CA 1
ATOM 929 C C . GLU A 1 118 ? 31.378 8.923 5.410 1.00 91.12 118 GLU A C 1
ATOM 931 O O . GLU A 1 118 ? 31.686 7.931 4.738 1.00 91.12 118 GLU A O 1
ATOM 936 N N . VAL A 1 119 ? 32.262 9.586 6.156 1.00 90.12 119 VAL A N 1
ATOM 937 C CA . VAL A 1 119 ? 33.690 9.268 6.219 1.00 90.12 119 VAL A CA 1
ATOM 938 C C . VAL A 1 119 ? 34.207 9.281 7.651 1.00 90.12 119 VAL A C 1
ATOM 940 O O . VAL A 1 119 ? 33.715 10.017 8.512 1.00 90.12 119 VAL A O 1
ATOM 943 N N . HIS A 1 120 ? 35.259 8.502 7.885 1.00 92.62 120 HIS A N 1
ATOM 944 C CA . HIS A 1 120 ? 36.140 8.658 9.035 1.00 92.62 120 HIS A CA 1
ATOM 945 C C . HIS A 1 120 ? 37.429 9.352 8.593 1.00 92.62 120 HIS A C 1
ATOM 947 O O . HIS A 1 120 ? 38.084 8.920 7.644 1.00 92.62 120 HIS A O 1
ATOM 953 N N . VAL A 1 121 ? 37.786 10.440 9.266 1.00 90.31 121 VAL A N 1
ATOM 954 C CA . VAL A 1 121 ? 38.981 11.242 8.998 1.00 90.31 121 VAL A CA 1
ATOM 955 C C . VAL A 1 121 ? 40.077 10.848 9.976 1.00 90.31 121 VAL A C 1
ATOM 957 O O . VAL A 1 121 ? 39.907 10.962 11.186 1.00 90.31 121 VAL A O 1
ATOM 960 N N . HIS A 1 122 ? 41.220 10.432 9.450 1.00 85.00 122 HIS A N 1
ATOM 961 C CA . HIS A 1 122 ? 42.431 10.112 10.191 1.00 85.00 122 HIS A CA 1
ATOM 962 C C . HIS A 1 122 ? 43.440 11.250 10.051 1.00 85.00 122 HIS A C 1
ATOM 964 O O . HIS A 1 122 ? 43.806 11.641 8.941 1.00 85.00 122 HIS A O 1
ATOM 970 N N . LEU A 1 123 ? 43.905 11.780 11.181 1.00 80.69 123 LEU A N 1
ATOM 971 C CA . LEU A 1 123 ? 44.881 12.864 11.184 1.00 80.69 123 LEU A CA 1
ATOM 972 C C . LEU A 1 123 ? 46.262 12.356 10.759 1.00 80.69 123 LEU A C 1
ATOM 974 O O . LEU A 1 123 ? 46.707 11.292 11.190 1.00 80.69 123 LEU A O 1
ATOM 978 N N . GLY A 1 124 ? 46.911 13.116 9.875 1.00 66.38 124 GLY A N 1
ATOM 979 C CA . GLY A 1 124 ? 48.286 12.871 9.446 1.00 66.38 124 GLY A CA 1
ATOM 980 C C . GLY A 1 124 ? 49.308 13.365 10.475 1.00 66.38 124 GLY A C 1
ATOM 981 O O . GLY A 1 124 ? 48.952 13.943 11.499 1.00 66.38 124 GLY A O 1
ATOM 982 N N . ARG A 1 125 ? 50.599 13.145 10.197 1.00 65.31 125 ARG A N 1
ATOM 983 C CA . ARG A 1 125 ? 51.703 13.695 11.006 1.00 65.31 125 ARG A CA 1
ATOM 984 C C . ARG A 1 125 ? 52.153 15.044 10.449 1.00 65.31 125 ARG A C 1
ATOM 986 O O . ARG A 1 125 ? 52.303 15.176 9.234 1.00 65.31 125 ARG A O 1
ATOM 993 N N . GLY A 1 126 ? 52.485 16.002 11.311 1.00 63.00 126 GLY A N 1
ATOM 994 C CA . GLY A 1 126 ? 52.969 17.306 10.859 1.00 63.00 126 GLY A CA 1
ATOM 995 C C . GLY A 1 126 ? 51.941 18.046 10.007 1.00 63.00 126 GLY A C 1
ATOM 996 O O . GLY A 1 126 ? 50.736 17.878 10.164 1.00 63.00 126 GLY A O 1
ATOM 997 N N . ARG A 1 127 ? 52.420 18.799 9.013 1.00 64.19 127 ARG A N 1
ATOM 998 C CA . ARG A 1 127 ? 51.571 19.520 8.046 1.00 64.19 127 ARG A CA 1
ATOM 999 C C . ARG A 1 127 ? 50.955 18.619 6.958 1.00 64.19 127 ARG A C 1
ATOM 1001 O O . ARG A 1 127 ? 50.566 19.122 5.907 1.00 64.19 127 ARG A O 1
ATOM 1008 N N . GLN A 1 128 ? 50.919 17.295 7.147 1.00 71.94 128 GLN A N 1
ATOM 1009 C CA . GLN A 1 128 ? 50.293 16.383 6.184 1.00 71.94 128 GLN A CA 1
ATOM 1010 C C . GLN A 1 128 ? 48.769 16.495 6.242 1.00 71.94 128 GLN A C 1
ATOM 1012 O O . GLN A 1 128 ? 48.174 16.509 7.320 1.00 71.94 128 GLN A O 1
ATOM 1017 N N . ARG A 1 129 ? 48.132 16.528 5.067 1.00 83.31 129 ARG A N 1
ATOM 1018 C CA . ARG A 1 129 ? 46.670 16.558 4.966 1.00 83.31 129 ARG A CA 1
ATOM 1019 C C . ARG A 1 129 ? 46.064 15.275 5.558 1.00 83.31 129 ARG A C 1
ATOM 1021 O O . ARG A 1 129 ? 46.582 14.194 5.278 1.00 83.31 129 ARG A O 1
ATOM 1028 N N . PRO A 1 130 ? 44.965 15.369 6.327 1.00 87.31 130 PRO A N 1
ATOM 1029 C CA . PRO A 1 130 ? 44.277 14.210 6.876 1.00 87.31 130 PRO A CA 1
ATOM 1030 C C . PRO A 1 130 ? 43.808 13.255 5.788 1.00 87.31 130 PRO A C 1
ATOM 1032 O O . PRO A 1 130 ? 43.345 13.685 4.728 1.00 87.31 130 PRO A O 1
ATOM 1035 N N . HIS A 1 131 ? 43.858 11.962 6.083 1.00 88.94 131 HIS A N 1
ATOM 1036 C CA . HIS A 1 131 ? 43.306 10.939 5.210 1.00 88.94 131 HIS A CA 1
ATOM 1037 C C . HIS A 1 131 ? 41.840 10.692 5.550 1.00 88.94 131 HIS A C 1
ATOM 1039 O O . HIS A 1 131 ? 41.475 10.682 6.721 1.00 88.94 131 HIS A O 1
ATOM 1045 N N . LEU A 1 132 ? 41.000 10.449 4.549 1.00 91.44 132 LEU A N 1
ATOM 1046 C CA . LEU A 1 132 ? 39.620 10.020 4.762 1.00 91.44 132 LEU A CA 1
ATOM 1047 C C . LEU A 1 132 ? 39.417 8.574 4.302 1.00 91.44 132 LEU A C 1
ATOM 1049 O O . LEU A 1 132 ? 39.979 8.147 3.291 1.00 91.44 132 LEU A O 1
ATOM 1053 N N . MET A 1 133 ? 38.593 7.840 5.045 1.00 86.56 133 MET A N 1
ATOM 1054 C CA . MET A 1 133 ? 38.103 6.506 4.706 1.00 86.56 133 MET A CA 1
ATOM 1055 C C . MET A 1 133 ? 36.582 6.555 4.620 1.00 86.56 133 MET A C 1
ATOM 1057 O O . MET A 1 133 ? 35.928 7.012 5.560 1.00 86.56 133 MET A O 1
ATOM 1061 N N . LEU A 1 134 ? 36.015 6.114 3.500 1.00 84.56 134 LEU A N 1
ATOM 1062 C CA . LEU A 1 134 ? 34.565 6.046 3.344 1.00 84.56 134 LEU A CA 1
ATOM 1063 C C . LEU A 1 134 ? 33.968 4.922 4.199 1.00 84.56 134 LEU A C 1
ATOM 1065 O O . LEU A 1 134 ? 34.581 3.871 4.367 1.00 84.56 134 LEU A O 1
ATOM 1069 N N . LEU A 1 135 ? 32.764 5.156 4.727 1.00 79.19 135 LEU A N 1
ATOM 1070 C CA . LEU A 1 135 ? 32.063 4.210 5.604 1.00 79.19 135 LEU A CA 1
ATOM 1071 C C . LEU A 1 135 ? 30.956 3.412 4.896 1.00 79.19 135 LEU A C 1
ATOM 1073 O O . LEU A 1 135 ? 30.522 2.384 5.409 1.00 79.19 135 LEU A O 1
ATOM 1077 N N . ASP A 1 136 ? 30.496 3.863 3.727 1.00 75.25 136 ASP A N 1
ATOM 1078 C CA . ASP A 1 136 ? 29.471 3.166 2.946 1.00 75.25 136 ASP A CA 1
ATOM 1079 C C . ASP A 1 136 ? 30.092 2.064 2.074 1.00 75.25 136 ASP A C 1
ATOM 1081 O O . ASP A 1 136 ? 30.622 2.331 0.993 1.00 75.25 136 ASP A O 1
ATOM 1085 N N . GLU A 1 137 ? 29.987 0.811 2.518 1.00 57.84 137 GLU A N 1
ATOM 1086 C CA . GLU A 1 137 ? 30.504 -0.375 1.817 1.00 57.84 137 GLU A CA 1
ATOM 1087 C C . GLU A 1 137 ? 29.853 -0.634 0.441 1.00 57.84 137 GLU A C 1
ATOM 1089 O O . GLU A 1 137 ? 30.331 -1.472 -0.338 1.00 57.84 137 GLU A O 1
ATOM 1094 N N . SER A 1 138 ? 28.745 0.040 0.124 1.00 52.41 138 SER A N 1
ATOM 1095 C CA . SER A 1 138 ? 28.066 -0.082 -1.168 1.00 52.41 138 SER A CA 1
ATOM 1096 C C . SER A 1 138 ? 28.614 0.879 -2.229 1.00 52.41 138 SER A C 1
ATOM 1098 O O . SER A 1 138 ? 28.413 0.650 -3.425 1.00 52.41 138 SER A O 1
ATOM 1100 N N . HIS A 1 139 ? 29.363 1.912 -1.824 1.00 58.34 139 HIS A N 1
ATOM 1101 C CA . HIS A 1 139 ? 29.869 2.936 -2.732 1.00 58.34 139 HIS A CA 1
ATOM 1102 C C . HIS A 1 139 ? 31.163 2.505 -3.450 1.00 58.34 139 HIS A C 1
ATOM 1104 O O . HIS A 1 139 ? 32.083 1.931 -2.861 1.00 58.34 139 HIS A O 1
ATOM 1110 N N . LEU A 1 140 ? 31.279 2.820 -4.748 1.00 52.28 140 LEU A N 1
ATOM 1111 C CA . LEU A 1 140 ? 32.417 2.378 -5.572 1.00 52.28 140 LEU A CA 1
ATOM 1112 C C . LEU A 1 140 ? 33.756 2.970 -5.118 1.00 52.28 140 LEU A C 1
ATOM 1114 O O . LEU A 1 140 ? 34.783 2.307 -5.240 1.00 52.28 140 LEU A O 1
ATOM 1118 N N . LEU A 1 141 ? 33.752 4.187 -4.568 1.00 61.09 141 LEU A N 1
ATOM 1119 C CA . LEU A 1 141 ? 34.962 4.797 -4.010 1.00 61.09 141 LEU A CA 1
ATOM 1120 C C . LEU A 1 141 ? 35.443 4.041 -2.760 1.00 61.09 141 LEU A C 1
ATOM 1122 O O . LEU A 1 141 ? 36.639 3.817 -2.623 1.00 61.09 141 LEU A O 1
ATOM 1126 N N . THR A 1 142 ? 34.528 3.551 -1.917 1.00 63.09 142 THR A N 1
ATOM 1127 C CA . THR A 1 142 ? 34.853 2.699 -0.761 1.00 63.09 142 THR A CA 1
ATOM 1128 C C . THR A 1 142 ? 35.488 1.389 -1.217 1.00 63.09 142 THR A C 1
ATOM 1130 O O . THR A 1 142 ? 36.561 1.014 -0.754 1.00 63.09 142 THR A O 1
ATOM 1133 N N . ARG A 1 143 ? 34.902 0.737 -2.230 1.00 58.62 143 ARG A N 1
ATOM 1134 C CA . ARG A 1 143 ? 35.475 -0.480 -2.833 1.00 58.62 143 ARG A CA 1
ATOM 1135 C C . ARG A 1 143 ? 36.839 -0.241 -3.468 1.00 58.62 143 ARG A C 1
ATOM 1137 O O . ARG A 1 143 ? 37.700 -1.116 -3.402 1.00 58.62 143 ARG A O 1
ATOM 1144 N N . ALA A 1 144 ? 37.051 0.932 -4.060 1.00 63.91 144 ALA A N 1
ATOM 1145 C CA . ALA A 1 144 ? 38.347 1.327 -4.592 1.00 63.91 144 ALA A CA 1
ATOM 1146 C C . ALA A 1 144 ? 39.396 1.487 -3.476 1.00 63.91 144 ALA A C 1
ATOM 1148 O O . ALA A 1 144 ? 40.526 1.039 -3.662 1.00 63.91 144 ALA A O 1
ATOM 1149 N N . GLN A 1 145 ? 39.034 2.053 -2.317 1.00 75.38 145 GLN A N 1
ATOM 1150 C CA . GLN A 1 145 ? 39.929 2.150 -1.156 1.00 75.38 145 GLN A CA 1
ATOM 1151 C C . GLN A 1 145 ? 40.267 0.777 -0.554 1.00 75.38 145 GLN A C 1
ATOM 1153 O O . GLN A 1 145 ? 41.410 0.547 -0.169 1.00 75.38 145 GLN A O 1
ATOM 1158 N N . GLU A 1 146 ? 39.302 -0.145 -0.509 1.00 68.94 146 GLU A N 1
ATOM 1159 C CA . GLU A 1 146 ? 39.483 -1.491 0.055 1.00 68.94 146 GLU A CA 1
ATOM 1160 C C . GLU A 1 146 ? 40.286 -2.429 -0.856 1.00 68.94 146 GLU A C 1
ATOM 1162 O O . GLU A 1 146 ? 41.196 -3.127 -0.409 1.00 68.94 146 GLU A O 1
ATOM 1167 N N . LEU A 1 147 ? 39.916 -2.495 -2.138 1.00 62.53 147 LEU A N 1
ATOM 1168 C CA . LEU A 1 147 ? 40.375 -3.536 -3.068 1.00 62.53 147 LEU A CA 1
ATOM 1169 C C . LEU A 1 147 ? 41.449 -3.044 -4.044 1.00 62.53 147 LEU A C 1
ATOM 1171 O O . LEU A 1 147 ? 42.028 -3.840 -4.798 1.00 62.53 147 LEU A O 1
ATOM 1175 N N . GLY A 1 148 ? 41.676 -1.733 -4.067 1.00 55.81 148 GLY A N 1
ATOM 1176 C CA . GLY A 1 148 ? 42.532 -1.057 -5.023 1.00 55.81 148 GLY A CA 1
ATOM 1177 C C . GLY A 1 148 ? 42.021 -1.111 -6.465 1.00 55.81 148 GLY A C 1
ATOM 1178 O O . GLY A 1 148 ? 41.216 -1.959 -6.865 1.00 55.81 148 GLY A O 1
ATOM 1179 N N . VAL A 1 149 ? 42.546 -0.210 -7.288 1.00 56.53 149 VAL A N 1
ATOM 1180 C CA . VAL A 1 149 ? 42.179 -0.062 -8.703 1.00 56.53 149 VAL A CA 1
ATOM 1181 C C . VAL A 1 149 ? 43.332 -0.439 -9.628 1.00 56.53 149 VAL A C 1
ATOM 1183 O O . VAL A 1 149 ? 44.497 -0.450 -9.234 1.00 56.53 149 VAL A O 1
ATOM 1186 N N . ALA A 1 150 ? 43.025 -0.783 -10.877 1.00 56.44 150 ALA A N 1
ATOM 1187 C CA . ALA A 1 150 ? 44.058 -1.013 -11.884 1.00 56.44 150 ALA A CA 1
ATOM 1188 C C . ALA A 1 150 ? 44.671 0.326 -12.356 1.00 56.44 150 ALA A C 1
ATOM 1190 O O . ALA A 1 150 ? 43.939 1.314 -12.438 1.00 56.44 150 ALA A O 1
ATOM 1191 N N . PRO A 1 151 ? 45.958 0.371 -12.754 1.00 52.66 151 PRO A N 1
ATOM 1192 C CA . PRO A 1 151 ? 46.607 1.595 -13.247 1.00 52.66 151 PRO A CA 1
ATOM 1193 C C . PRO A 1 151 ? 45.853 2.302 -14.387 1.00 52.66 151 PRO A C 1
ATOM 1195 O O . PRO A 1 151 ? 45.773 3.524 -14.418 1.00 52.66 151 PRO A O 1
ATOM 1198 N N . ALA A 1 152 ? 45.208 1.545 -15.282 1.00 48.16 152 ALA A N 1
ATOM 1199 C CA . ALA A 1 152 ? 44.400 2.105 -16.369 1.00 48.16 152 ALA A CA 1
ATOM 1200 C C . ALA A 1 152 ? 43.226 2.978 -15.878 1.00 48.16 152 ALA A C 1
ATOM 1202 O O . ALA A 1 152 ? 42.873 3.953 -16.536 1.00 48.16 152 ALA A O 1
ATOM 1203 N N . VAL A 1 153 ? 42.648 2.660 -14.714 1.00 48.22 153 VAL A N 1
ATOM 1204 C CA . VAL A 1 153 ? 41.560 3.443 -14.102 1.00 48.22 153 VAL A CA 1
ATOM 1205 C C . VAL A 1 153 ? 42.087 4.791 -13.606 1.00 48.22 153 VAL A C 1
ATOM 1207 O O . VAL A 1 153 ? 41.460 5.821 -13.830 1.00 48.22 153 VAL A O 1
ATOM 1210 N N . VAL A 1 154 ? 43.280 4.798 -13.009 1.00 54.69 154 VAL A N 1
ATOM 1211 C CA . VAL A 1 154 ? 43.961 6.017 -12.548 1.00 54.69 154 VAL A CA 1
ATOM 1212 C C . VAL A 1 154 ? 44.335 6.928 -13.713 1.00 54.69 154 VAL A C 1
ATOM 1214 O O . VAL A 1 154 ? 44.115 8.138 -13.644 1.00 54.69 154 VAL A O 1
ATOM 1217 N N . HIS A 1 155 ? 44.832 6.357 -14.812 1.00 56.16 155 HIS A N 1
ATOM 1218 C CA . HIS A 1 155 ? 45.099 7.118 -16.031 1.00 56.16 155 HIS A CA 1
ATOM 1219 C C . HIS A 1 155 ? 43.820 7.736 -16.609 1.00 56.16 155 HIS A C 1
ATOM 1221 O O . HIS A 1 155 ? 43.833 8.898 -17.011 1.00 56.16 155 HIS A O 1
ATOM 1227 N N . ALA A 1 156 ? 42.705 6.996 -16.604 1.00 51.12 156 ALA A N 1
ATOM 1228 C CA . ALA A 1 156 ? 41.418 7.502 -17.074 1.00 51.12 156 ALA A CA 1
ATOM 1229 C C . ALA A 1 156 ? 40.876 8.650 -16.203 1.00 51.12 156 ALA A C 1
ATOM 1231 O O . ALA A 1 156 ? 40.316 9.605 -16.741 1.00 51.12 156 ALA A O 1
ATOM 1232 N N . TRP A 1 157 ? 41.064 8.589 -14.882 1.00 61.34 157 TRP A N 1
ATOM 1233 C CA . TRP A 1 157 ? 40.712 9.683 -13.971 1.00 61.34 157 TRP A CA 1
ATOM 1234 C C . TRP A 1 157 ? 41.626 10.901 -14.142 1.00 61.34 157 TRP A C 1
ATOM 1236 O O . TRP A 1 157 ? 41.140 12.025 -14.240 1.00 61.34 157 TRP A O 1
ATOM 1246 N N . SER A 1 158 ? 42.934 10.679 -14.272 1.00 60.00 158 SER A N 1
ATOM 1247 C CA . SER A 1 158 ? 43.928 11.743 -14.462 1.00 60.00 158 SER A CA 1
ATOM 1248 C C . SER A 1 158 ? 43.735 12.506 -15.774 1.00 60.00 158 SER A C 1
ATOM 1250 O O . SER A 1 158 ? 43.844 13.731 -15.797 1.00 60.00 158 SER A O 1
ATOM 1252 N N . ALA A 1 159 ? 43.408 11.801 -16.863 1.00 54.91 159 ALA A N 1
ATOM 1253 C CA . ALA A 1 159 ? 43.188 12.404 -18.179 1.00 54.91 159 ALA A CA 1
ATOM 1254 C C . ALA A 1 159 ? 42.010 13.393 -18.188 1.00 54.91 159 ALA A C 1
ATOM 1256 O O . ALA A 1 159 ? 42.031 14.379 -18.919 1.00 54.91 159 ALA A O 1
ATOM 1257 N N . GLN A 1 160 ? 41.008 13.167 -17.336 1.00 51.78 160 GLN A N 1
ATOM 1258 C CA . GLN A 1 160 ? 39.850 14.053 -17.198 1.00 51.78 160 GLN A CA 1
ATOM 1259 C C . GLN A 1 160 ? 40.154 15.311 -16.362 1.00 51.78 160 GLN A C 1
ATOM 1261 O O . GLN A 1 160 ? 39.336 16.225 -16.322 1.00 51.78 160 GLN A O 1
ATOM 1266 N N . CYS A 1 161 ? 41.336 15.389 -15.737 1.00 52.78 161 CYS A N 1
ATOM 1267 C CA . CYS A 1 161 ? 41.716 16.455 -14.806 1.00 52.78 161 CYS A CA 1
ATOM 1268 C C . CYS A 1 161 ? 42.782 17.444 -15.345 1.00 52.78 161 CYS A C 1
ATOM 1270 O O . CYS A 1 161 ? 43.119 18.397 -14.643 1.00 52.78 161 CYS A O 1
ATOM 1272 N N . ALA A 1 162 ? 43.337 17.257 -16.554 1.00 48.12 162 ALA A N 1
ATOM 1273 C CA . ALA A 1 162 ? 44.479 18.043 -17.054 1.00 48.12 162 ALA A CA 1
ATOM 1274 C C . ALA A 1 162 ? 44.124 19.462 -17.569 1.00 48.12 162 ALA A C 1
ATOM 1276 O O . ALA A 1 162 ? 43.253 19.606 -18.434 1.00 48.12 162 ALA A O 1
ATOM 1277 N N . PRO A 1 163 ? 44.817 20.533 -17.115 1.00 42.69 163 PRO A N 1
ATOM 1278 C CA . PRO A 1 163 ? 44.559 21.895 -17.576 1.00 42.69 163 PRO A CA 1
ATOM 1279 C C . PRO A 1 163 ? 45.157 22.131 -18.964 1.00 42.69 163 PRO A C 1
ATOM 1281 O O . PRO A 1 163 ? 46.341 21.903 -19.197 1.00 42.69 163 PRO A O 1
ATOM 1284 N N . GLY A 1 164 ? 44.331 22.618 -19.890 1.00 37.34 164 GLY A N 1
ATOM 1285 C CA . GLY A 1 164 ? 44.725 22.775 -21.290 1.00 37.34 164 GLY A CA 1
ATOM 1286 C C . GLY A 1 164 ? 44.472 21.538 -22.151 1.00 37.34 164 GLY A C 1
ATOM 1287 O O . GLY A 1 164 ? 44.798 21.582 -23.335 1.00 37.34 164 GLY A O 1
ATOM 1288 N N . ALA A 1 165 ? 43.809 20.499 -21.621 1.00 39.12 165 ALA A N 1
ATOM 1289 C CA . ALA A 1 165 ? 42.964 19.652 -22.455 1.00 39.12 165 ALA A CA 1
ATOM 1290 C C . ALA A 1 165 ? 41.964 20.592 -23.136 1.00 39.12 165 ALA A C 1
ATOM 1292 O O . ALA A 1 165 ? 40.987 21.042 -22.531 1.00 39.12 165 ALA A O 1
ATOM 1293 N N . ALA A 1 166 ? 42.325 21.030 -24.343 1.00 29.00 166 ALA A N 1
ATOM 1294 C CA . ALA A 1 166 ? 41.571 21.988 -25.111 1.00 29.00 166 ALA A CA 1
ATOM 1295 C C . ALA A 1 166 ? 40.154 21.447 -25.187 1.00 29.00 166 ALA A C 1
ATOM 1297 O O . ALA A 1 166 ? 39.920 20.389 -25.766 1.00 29.00 166 ALA A O 1
ATOM 1298 N N . ARG A 1 167 ? 39.222 22.168 -24.562 1.00 40.59 167 ARG A N 1
ATOM 1299 C CA . ARG A 1 167 ? 37.805 22.026 -24.848 1.00 40.59 167 ARG A CA 1
ATOM 1300 C C . ARG A 1 167 ? 37.712 22.236 -26.362 1.00 40.59 167 ARG A C 1
ATOM 1302 O O . ARG A 1 167 ? 37.994 23.356 -26.799 1.00 40.59 167 ARG A O 1
ATOM 1309 N N . PRO A 1 168 ? 37.482 21.183 -27.163 1.00 29.27 168 PRO A N 1
ATOM 1310 C CA . PRO A 1 168 ? 37.634 21.306 -28.602 1.00 29.27 168 PRO A CA 1
ATOM 1311 C C . PRO A 1 168 ? 36.636 22.368 -29.088 1.00 29.27 168 PRO A C 1
ATOM 1313 O O . PRO A 1 168 ? 35.514 22.416 -28.565 1.00 29.27 168 PRO A O 1
ATOM 1316 N N . PRO A 1 169 ? 37.035 23.278 -30.002 1.00 27.56 169 PRO A N 1
ATOM 1317 C CA . PRO A 1 169 ? 36.108 24.258 -30.558 1.00 27.56 169 PRO A CA 1
ATOM 1318 C C . PRO A 1 169 ? 34.918 23.500 -31.164 1.00 27.56 169 PRO A C 1
ATOM 1320 O O . PRO A 1 169 ? 35.123 22.408 -31.696 1.00 27.56 169 PRO A O 1
ATOM 1323 N N . PRO A 1 170 ? 33.678 24.013 -31.050 1.00 33.84 170 PRO A N 1
ATOM 1324 C CA . PRO A 1 170 ? 32.511 23.272 -31.504 1.00 33.84 170 PRO A CA 1
ATOM 1325 C C . PRO A 1 170 ? 32.540 23.173 -33.033 1.00 33.84 170 PRO A C 1
ATOM 1327 O O . PRO A 1 170 ? 32.160 24.105 -33.740 1.00 33.84 170 PRO A O 1
ATOM 1330 N N . GLU A 1 171 ? 33.041 22.045 -33.530 1.00 31.52 171 GLU A N 1
ATOM 1331 C CA . GLU A 1 171 ? 32.917 21.615 -34.920 1.00 31.52 171 GLU A CA 1
ATOM 1332 C C . GLU A 1 171 ? 31.463 21.195 -35.227 1.00 31.52 171 GLU A C 1
ATOM 1334 O O . GLU A 1 171 ? 30.689 20.937 -34.300 1.00 31.52 171 GLU A O 1
ATOM 1339 N N . PRO A 1 172 ? 31.038 21.232 -36.506 1.00 30.02 172 PRO A N 1
ATOM 1340 C CA . PRO A 1 172 ? 29.671 21.578 -36.886 1.00 30.02 172 PRO A CA 1
ATOM 1341 C C . PRO A 1 172 ? 28.617 20.579 -36.385 1.00 30.02 172 PRO A C 1
ATOM 1343 O O . PRO A 1 172 ? 28.643 19.405 -36.730 1.00 30.02 172 PRO A O 1
ATOM 1346 N N . ASP A 1 173 ? 27.681 21.131 -35.608 1.00 35.75 173 ASP A N 1
ATOM 1347 C CA . ASP A 1 173 ? 26.462 20.564 -35.013 1.00 35.75 173 ASP A CA 1
ATOM 1348 C C . ASP A 1 173 ? 26.643 19.375 -34.040 1.00 35.75 173 ASP A C 1
ATOM 1350 O O . ASP A 1 173 ? 26.418 18.206 -34.343 1.00 35.75 173 ASP A O 1
ATOM 1354 N N . ALA A 1 174 ? 26.973 19.701 -32.785 1.00 38.56 174 ALA A N 1
ATOM 1355 C CA . ALA A 1 174 ? 27.136 18.779 -31.651 1.00 38.56 174 ALA A CA 1
ATOM 1356 C C . ALA A 1 174 ? 25.849 18.041 -31.200 1.00 38.56 174 ALA A C 1
ATOM 1358 O O . ALA A 1 174 ? 25.786 17.525 -30.084 1.00 38.56 174 ALA A O 1
ATOM 1359 N N . ARG A 1 175 ? 24.810 17.987 -32.040 1.00 39.84 175 ARG A N 1
ATOM 1360 C CA . ARG A 1 175 ? 23.549 17.284 -31.767 1.00 39.84 175 ARG A CA 1
ATOM 1361 C C . ARG A 1 175 ? 23.548 15.822 -32.200 1.00 39.84 175 ARG A C 1
ATOM 1363 O O . ARG A 1 175 ? 22.520 15.183 -32.020 1.00 39.84 175 ARG A O 1
ATOM 1370 N N . GLU A 1 176 ? 24.651 15.287 -32.726 1.00 46.28 176 GLU A N 1
ATOM 1371 C CA . GLU A 1 176 ? 24.689 13.957 -33.359 1.00 46.28 176 GLU A CA 1
ATOM 1372 C C . GLU A 1 176 ? 25.690 12.971 -32.733 1.00 46.28 176 GLU A C 1
ATOM 1374 O O . GLU A 1 176 ? 26.291 12.149 -33.422 1.00 46.28 176 GLU A O 1
ATOM 1379 N N . ARG A 1 177 ? 25.870 13.030 -31.406 1.00 46.94 177 ARG A N 1
ATOM 1380 C CA . ARG A 1 177 ? 26.562 11.987 -30.626 1.00 46.94 177 ARG A CA 1
ATOM 1381 C C . ARG A 1 177 ? 25.590 11.316 -29.656 1.00 46.94 177 ARG A C 1
ATOM 1383 O O . ARG A 1 177 ? 24.694 11.981 -29.138 1.00 46.94 177 ARG A O 1
ATOM 1390 N N . ALA A 1 178 ? 25.768 10.019 -29.398 1.00 48.56 178 ALA A N 1
ATOM 1391 C CA . ALA A 1 178 ? 25.063 9.352 -28.305 1.00 48.56 178 ALA A CA 1
ATOM 1392 C C . ALA A 1 178 ? 25.455 10.033 -26.985 1.00 48.56 178 ALA A C 1
ATOM 1394 O O . ALA A 1 178 ? 26.645 10.213 -26.715 1.00 48.56 178 ALA A O 1
ATOM 1395 N N . ALA A 1 179 ? 24.461 10.468 -26.216 1.00 51.78 179 ALA A N 1
ATOM 1396 C CA . ALA A 1 179 ? 24.700 11.104 -24.928 1.00 51.78 179 ALA A CA 1
ATOM 1397 C C . ALA A 1 179 ? 25.273 10.101 -23.921 1.00 51.78 179 ALA A C 1
ATOM 1399 O O . ALA A 1 179 ? 25.109 8.892 -24.104 1.00 51.78 179 ALA A O 1
ATOM 1400 N N . THR A 1 180 ? 25.941 10.596 -22.880 1.00 48.00 180 THR A N 1
ATOM 1401 C CA . THR A 1 180 ? 26.532 9.777 -21.820 1.00 48.00 180 THR A CA 1
ATOM 1402 C C . THR A 1 180 ? 25.958 10.139 -20.450 1.00 48.00 180 THR A C 1
ATOM 1404 O O . THR A 1 180 ? 25.538 11.272 -20.193 1.00 48.00 180 THR A O 1
ATOM 1407 N N . LEU A 1 181 ? 25.943 9.163 -19.535 1.00 37.69 181 LEU A N 1
ATOM 1408 C CA . LEU A 1 181 ? 25.380 9.324 -18.189 1.00 37.69 181 LEU A CA 1
ATOM 1409 C C . LEU A 1 181 ? 26.012 10.495 -17.444 1.00 37.69 181 LEU A C 1
ATOM 1411 O O . LEU A 1 181 ? 25.342 11.188 -16.688 1.00 37.69 181 LEU A O 1
ATOM 1415 N N . GLU A 1 182 ? 27.299 10.702 -17.671 1.00 38.47 182 GLU A N 1
ATOM 1416 C CA . GLU A 1 182 ? 28.147 11.637 -16.956 1.00 38.47 182 GLU A CA 1
ATOM 1417 C C . GLU A 1 182 ? 28.015 13.072 -17.487 1.00 38.47 182 GLU A C 1
ATOM 1419 O O . GLU A 1 182 ? 28.103 14.016 -16.705 1.00 38.47 182 GLU A O 1
ATOM 1424 N N . ALA A 1 183 ? 27.789 13.256 -18.793 1.00 43.06 183 ALA A N 1
ATOM 1425 C CA . ALA A 1 183 ? 27.739 14.581 -19.415 1.00 43.06 183 ALA A CA 1
ATOM 1426 C C . ALA A 1 183 ? 26.307 15.109 -19.578 1.00 43.06 183 ALA A C 1
ATOM 1428 O O . ALA A 1 183 ? 26.062 16.300 -19.388 1.00 43.06 183 ALA A O 1
ATOM 1429 N N . GLU A 1 184 ? 25.355 14.235 -19.897 1.00 52.81 184 GLU A N 1
ATOM 1430 C CA . GLU A 1 184 ? 23.965 14.613 -20.140 1.00 52.81 184 GLU A CA 1
ATOM 1431 C C . GLU A 1 184 ? 23.000 14.023 -19.107 1.00 52.81 184 GLU A C 1
ATOM 1433 O O . GLU A 1 184 ? 21.795 14.235 -19.202 1.00 52.81 184 GLU A O 1
ATOM 1438 N N . GLY A 1 185 ? 23.491 13.291 -18.104 1.00 50.16 185 GLY A N 1
ATOM 1439 C CA . GLY A 1 185 ? 22.638 12.643 -17.106 1.00 50.16 185 GLY A CA 1
ATOM 1440 C C . GLY A 1 185 ? 21.927 11.397 -17.634 1.00 50.16 185 GLY A C 1
ATOM 1441 O O . GLY A 1 185 ? 21.120 10.816 -16.906 1.00 50.16 185 GLY A O 1
ATOM 1442 N N . TRP A 1 186 ? 22.206 10.983 -18.878 1.00 66.31 186 TRP A N 1
ATOM 1443 C CA . TRP A 1 186 ? 21.662 9.778 -19.494 1.00 66.31 186 TRP A CA 1
ATOM 1444 C C . TRP A 1 186 ? 22.541 9.231 -20.629 1.00 66.31 186 TRP A C 1
ATOM 1446 O O . TRP A 1 186 ? 23.190 9.992 -21.332 1.00 66.31 186 TRP A O 1
ATOM 1456 N N . THR A 1 187 ? 22.534 7.916 -20.853 1.00 68.19 187 THR A N 1
ATOM 1457 C CA . THR A 1 187 ? 23.217 7.260 -21.986 1.00 68.19 187 THR A CA 1
ATOM 1458 C C . THR A 1 187 ? 22.329 6.226 -22.643 1.00 68.19 187 THR A C 1
ATOM 1460 O O . THR A 1 187 ? 21.512 5.613 -21.961 1.00 68.19 187 THR A O 1
ATOM 1463 N N . LEU A 1 188 ? 22.542 5.959 -23.931 1.00 72.31 188 LEU A N 1
ATOM 1464 C CA . LEU A 1 188 ? 22.046 4.731 -24.555 1.00 72.31 188 LEU A CA 1
ATOM 1465 C C . LEU A 1 188 ? 22.856 3.525 -24.077 1.00 72.31 188 LEU A C 1
ATOM 1467 O O . LEU A 1 188 ? 24.062 3.628 -23.861 1.00 72.31 188 LEU A O 1
ATOM 1471 N N . LEU A 1 189 ? 22.174 2.396 -23.919 1.00 69.19 189 LEU A N 1
ATOM 1472 C CA . LEU A 1 189 ? 22.770 1.109 -23.587 1.00 69.19 189 LEU A CA 1
ATOM 1473 C C . LEU A 1 189 ? 22.594 0.133 -24.743 1.00 69.19 189 LEU A C 1
ATOM 1475 O O . LEU A 1 189 ? 21.648 0.228 -25.530 1.00 69.19 189 LEU A O 1
ATOM 1479 N N . LEU A 1 190 ? 23.471 -0.859 -24.799 1.00 75.69 190 LEU A N 1
ATOM 1480 C CA . LEU A 1 190 ? 23.251 -2.047 -25.603 1.00 75.69 190 LEU A CA 1
ATOM 1481 C C . LEU A 1 190 ? 22.249 -2.974 -24.892 1.00 75.69 190 LEU A C 1
ATOM 1483 O O . LEU A 1 190 ? 22.286 -3.108 -23.666 1.00 75.69 190 LEU A O 1
ATOM 1487 N N . PRO A 1 191 ? 21.387 -3.689 -25.632 1.00 62.78 191 PRO A N 1
ATOM 1488 C CA . PRO A 1 191 ? 20.493 -4.710 -25.083 1.00 62.78 191 PRO A CA 1
ATOM 1489 C C . PRO A 1 191 ? 21.191 -5.718 -24.160 1.00 62.78 191 PRO A C 1
ATOM 1491 O O . PRO A 1 191 ? 20.681 -6.039 -23.084 1.00 62.78 191 PRO A O 1
ATOM 1494 N N . GLY A 1 192 ? 22.410 -6.136 -24.518 1.00 66.44 192 GLY A N 1
ATOM 1495 C CA . GLY A 1 192 ? 23.216 -7.039 -23.697 1.00 66.44 192 GLY A CA 1
ATOM 1496 C C . GLY A 1 192 ? 23.583 -6.466 -22.321 1.00 66.44 192 GLY A C 1
ATOM 1497 O O . GLY A 1 192 ? 23.641 -7.216 -21.350 1.00 66.44 192 GLY A O 1
ATOM 1498 N N . GLU A 1 193 ? 23.748 -5.144 -22.195 1.00 57.53 193 GLU A N 1
ATOM 1499 C CA . GLU A 1 193 ? 24.057 -4.475 -20.919 1.00 57.53 193 GLU A CA 1
ATOM 1500 C C . GLU A 1 193 ? 22.870 -4.459 -19.947 1.00 57.53 193 GLU A C 1
ATOM 1502 O O . GLU A 1 193 ? 23.045 -4.245 -18.749 1.00 57.53 193 GLU A O 1
ATOM 1507 N N . VAL A 1 194 ? 21.658 -4.712 -20.446 1.00 62.81 194 VAL A N 1
ATOM 1508 C CA . VAL A 1 194 ? 20.428 -4.814 -19.646 1.00 62.81 194 VAL A CA 1
ATOM 1509 C C . VAL A 1 194 ? 19.889 -6.245 -19.595 1.00 62.81 194 VAL A C 1
ATOM 1511 O O . VAL A 1 194 ? 18.734 -6.463 -19.225 1.00 62.81 194 VAL A O 1
ATOM 1514 N N . GLY A 1 195 ? 20.718 -7.228 -19.966 1.00 54.44 195 GLY A N 1
ATOM 1515 C CA . GLY A 1 195 ? 20.367 -8.649 -19.944 1.00 54.44 195 GLY A CA 1
ATOM 1516 C C . GLY A 1 195 ? 19.276 -9.029 -20.948 1.00 54.44 195 GLY A C 1
ATOM 1517 O O . GLY A 1 195 ? 18.483 -9.929 -20.677 1.00 54.44 195 GLY A O 1
ATOM 1518 N N . ARG A 1 196 ? 19.188 -8.320 -22.080 1.00 50.88 196 ARG A N 1
ATOM 1519 C CA . ARG A 1 196 ? 18.248 -8.593 -23.174 1.00 50.88 196 ARG A CA 1
ATOM 1520 C C . ARG A 1 196 ? 19.015 -9.033 -24.418 1.00 50.88 196 ARG A C 1
ATOM 1522 O O . ARG A 1 196 ? 19.977 -8.384 -24.817 1.00 50.88 196 ARG A O 1
ATOM 1529 N N . GLU A 1 197 ? 18.578 -10.120 -25.042 1.00 53.47 197 GLU A N 1
ATOM 1530 C CA . GLU A 1 197 ? 19.091 -10.508 -26.357 1.00 53.47 197 GLU A CA 1
ATOM 1531 C C . GLU A 1 197 ? 18.473 -9.625 -27.447 1.00 53.47 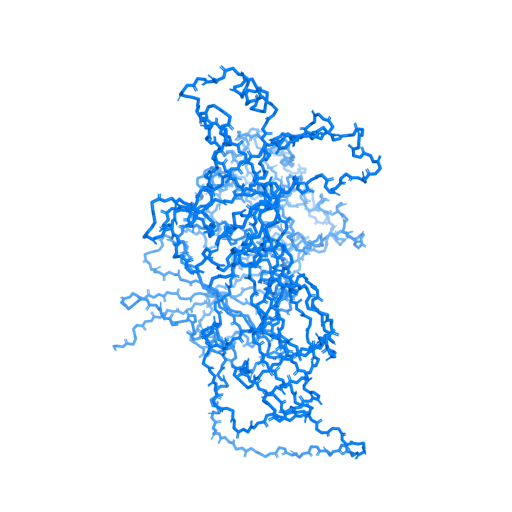197 GLU A C 1
ATOM 1533 O O . GLU A 1 197 ? 17.308 -9.233 -27.361 1.00 53.47 197 GLU A O 1
ATOM 1538 N N . VAL A 1 198 ? 19.275 -9.285 -28.460 1.00 53.50 198 VAL A N 1
ATOM 1539 C CA . VAL A 1 198 ? 18.799 -8.584 -29.657 1.00 53.50 198 VAL A CA 1
ATOM 1540 C C . VAL A 1 198 ? 18.111 -9.619 -30.538 1.00 53.50 198 VAL A C 1
ATOM 1542 O O . VAL A 1 198 ? 18.783 -10.476 -31.113 1.00 53.50 198 VAL A O 1
ATOM 1545 N N . GLU A 1 199 ? 16.785 -9.568 -30.654 1.00 47.22 199 GLU A N 1
ATOM 1546 C CA . GLU A 1 199 ? 16.103 -10.352 -31.683 1.00 47.22 199 GLU A CA 1
ATOM 1547 C C . GLU A 1 199 ? 16.558 -9.866 -33.064 1.00 47.22 199 GLU A C 1
ATOM 1549 O O . GLU A 1 199 ? 16.606 -8.664 -33.335 1.00 47.22 199 GLU A O 1
ATOM 1554 N N . ALA A 1 200 ? 16.918 -10.800 -33.948 1.00 48.78 200 ALA A N 1
ATOM 1555 C CA . ALA A 1 200 ? 17.327 -10.462 -35.304 1.00 48.78 200 ALA A CA 1
ATOM 1556 C C . ALA A 1 200 ? 16.182 -9.729 -36.019 1.00 48.78 200 ALA A C 1
ATOM 1558 O O . ALA A 1 200 ? 15.130 -10.310 -36.292 1.00 48.78 200 ALA A O 1
ATOM 1559 N N . LEU A 1 201 ? 16.392 -8.445 -36.316 1.00 52.88 201 LEU A N 1
ATOM 1560 C CA . LEU A 1 201 ? 15.386 -7.616 -36.967 1.00 52.88 201 LEU A CA 1
ATOM 1561 C C . LEU A 1 201 ? 15.069 -8.186 -38.364 1.00 52.88 201 LEU A C 1
ATOM 1563 O O . LEU A 1 201 ? 15.986 -8.357 -39.170 1.00 52.88 201 LEU A O 1
ATOM 1567 N N . PRO A 1 202 ? 13.792 -8.460 -38.695 1.00 48.97 202 PRO A N 1
ATOM 1568 C CA . PRO A 1 202 ? 13.420 -9.069 -39.975 1.00 48.97 202 PRO A CA 1
ATOM 1569 C C . PRO A 1 202 ? 13.676 -8.145 -41.179 1.00 48.97 202 PRO A C 1
ATOM 1571 O O . PRO A 1 202 ? 13.773 -8.615 -42.310 1.00 48.97 202 PRO A O 1
ATOM 1574 N N . SER A 1 203 ? 13.780 -6.832 -40.947 1.00 63.69 203 SER A N 1
ATOM 1575 C CA . SER A 1 203 ? 14.212 -5.811 -41.913 1.00 63.69 203 SER A CA 1
ATOM 1576 C C . SER A 1 203 ? 14.767 -4.590 -41.164 1.00 63.69 203 SER A C 1
ATOM 1578 O O . SER A 1 203 ? 14.486 -4.436 -39.976 1.00 63.69 203 SER A O 1
ATOM 1580 N N . ALA A 1 204 ? 15.554 -3.737 -41.827 1.00 69.44 204 ALA A N 1
ATOM 1581 C CA . ALA A 1 204 ? 16.036 -2.493 -41.221 1.00 69.44 204 ALA A CA 1
ATOM 1582 C C . ALA A 1 204 ? 14.882 -1.474 -41.065 1.00 69.44 204 ALA A C 1
ATOM 1584 O O . ALA A 1 204 ? 14.047 -1.392 -41.970 1.00 69.44 204 ALA A O 1
ATOM 1585 N N . PRO A 1 205 ? 14.823 -0.716 -39.955 1.00 72.44 205 PRO A N 1
ATOM 1586 C CA . PRO A 1 205 ? 13.833 0.340 -39.765 1.00 72.44 205 PRO A CA 1
ATOM 1587 C C . PRO A 1 205 ? 14.077 1.522 -40.713 1.00 72.44 205 PRO A C 1
ATOM 1589 O O . PRO A 1 205 ? 15.214 1.816 -41.092 1.00 72.44 205 PRO A O 1
ATOM 1592 N N . GLU A 1 206 ? 12.999 2.206 -41.079 1.00 80.69 206 GLU A N 1
ATOM 1593 C CA . GLU A 1 206 ? 12.995 3.362 -41.978 1.00 80.69 206 GLU A CA 1
ATOM 1594 C C . GLU A 1 206 ? 12.537 4.636 -41.240 1.00 80.69 206 GLU A C 1
ATOM 1596 O O . GLU A 1 206 ? 11.897 4.553 -40.189 1.00 80.69 206 GLU A O 1
ATOM 1601 N N . PRO A 1 207 ? 12.841 5.842 -41.758 1.00 81.94 207 PRO A N 1
ATOM 1602 C CA . PRO A 1 207 ? 12.240 7.073 -41.247 1.00 81.94 207 PRO A CA 1
ATOM 1603 C C . PRO A 1 207 ? 10.703 6.979 -41.209 1.00 81.94 207 PRO A C 1
ATOM 1605 O O . PRO A 1 207 ? 10.076 6.638 -42.210 1.00 81.94 207 PRO A O 1
ATOM 1608 N N . GLY A 1 208 ? 10.105 7.296 -40.060 1.00 64.75 208 GLY A N 1
ATOM 1609 C CA . GLY A 1 208 ? 8.688 7.096 -39.743 1.00 64.75 208 GLY A CA 1
ATOM 1610 C C . GLY A 1 208 ? 8.423 5.930 -38.783 1.00 64.75 208 GLY A C 1
ATOM 1611 O O . GLY A 1 208 ? 7.342 5.864 -38.201 1.00 64.75 208 GLY A O 1
ATOM 1612 N N . ASP A 1 209 ? 9.402 5.047 -38.573 1.00 74.94 209 ASP A N 1
ATOM 1613 C CA . ASP A 1 209 ? 9.298 3.919 -37.649 1.00 74.94 209 ASP A CA 1
ATOM 1614 C C . ASP A 1 209 ? 9.665 4.320 -36.210 1.00 74.94 209 ASP A C 1
ATOM 1616 O O . ASP A 1 209 ? 10.533 5.162 -35.968 1.00 74.94 209 ASP A O 1
ATOM 1620 N N . LEU A 1 210 ? 9.029 3.680 -35.227 1.00 66.25 210 LEU A N 1
ATOM 1621 C CA . LEU A 1 210 ? 9.352 3.844 -33.808 1.00 66.25 210 LEU A CA 1
ATOM 1622 C C . LEU A 1 210 ? 10.342 2.766 -33.377 1.00 66.25 210 LEU A C 1
ATOM 1624 O O . LEU A 1 210 ? 10.011 1.584 -33.413 1.00 66.25 210 LEU A O 1
ATOM 1628 N N . VAL A 1 211 ? 11.524 3.151 -32.906 1.00 67.38 211 VAL A N 1
ATOM 1629 C CA . VAL A 1 211 ? 12.536 2.224 -32.374 1.00 67.38 211 VAL A CA 1
ATOM 1630 C C . VAL A 1 211 ? 12.593 2.292 -30.853 1.00 67.38 211 VAL A C 1
ATOM 1632 O O . VAL A 1 211 ? 12.539 3.368 -30.261 1.00 67.38 211 VAL A O 1
ATOM 1635 N N . LYS A 1 212 ? 12.709 1.134 -30.202 1.00 71.25 212 LYS A N 1
ATOM 1636 C CA . LYS A 1 212 ? 12.855 1.012 -28.751 1.00 71.25 212 LYS A CA 1
ATOM 1637 C C . LYS A 1 212 ? 14.307 0.758 -28.396 1.00 71.25 212 LYS A C 1
ATOM 1639 O O . LYS A 1 212 ? 14.892 -0.202 -28.894 1.00 71.25 212 LYS A O 1
ATOM 1644 N N . ALA A 1 213 ? 14.860 1.549 -27.486 1.00 70.44 213 ALA A N 1
ATOM 1645 C CA . ALA A 1 213 ? 16.219 1.357 -26.993 1.00 70.44 213 ALA A CA 1
ATOM 1646 C C . ALA A 1 213 ? 16.299 1.573 -25.470 1.00 70.44 213 ALA A C 1
ATOM 1648 O O . ALA A 1 213 ? 15.492 2.323 -24.912 1.00 70.44 213 ALA A O 1
ATOM 1649 N N . PRO A 1 214 ? 17.219 0.893 -24.763 1.00 66.31 214 PRO A N 1
ATOM 1650 C CA . PRO A 1 214 ? 17.447 1.123 -23.346 1.00 66.31 214 PRO A CA 1
ATOM 1651 C C . PRO A 1 214 ? 18.319 2.362 -23.144 1.00 66.31 214 PRO A C 1
ATOM 1653 O O . PRO A 1 214 ? 19.344 2.533 -23.798 1.00 66.31 214 PRO A O 1
ATOM 1656 N N . PHE A 1 215 ? 17.925 3.207 -22.202 1.00 79.75 215 PHE A N 1
ATOM 1657 C CA . PHE A 1 215 ? 18.657 4.388 -21.780 1.00 79.75 215 PHE A CA 1
ATOM 1658 C C . PHE A 1 215 ? 18.906 4.271 -20.278 1.00 79.75 215 PHE A C 1
ATOM 1660 O O . PHE A 1 215 ? 17.987 3.974 -19.521 1.00 79.75 215 PHE A O 1
ATOM 1667 N N . ALA A 1 216 ? 20.127 4.497 -19.811 1.00 65.81 216 ALA A N 1
ATOM 1668 C CA . ALA A 1 216 ? 20.358 4.723 -18.390 1.00 65.81 216 ALA A CA 1
ATOM 1669 C C . ALA A 1 216 ? 20.302 6.216 -18.089 1.00 65.81 216 ALA A C 1
ATOM 1671 O O . ALA A 1 216 ? 20.743 7.009 -18.903 1.00 65.81 216 ALA A O 1
ATOM 1672 N N . PHE A 1 217 ? 19.830 6.568 -16.900 1.00 64.00 217 PHE A N 1
ATOM 1673 C CA . PHE A 1 217 ? 19.694 7.912 -16.357 1.00 64.00 217 PHE A CA 1
ATOM 1674 C C . PHE A 1 217 ? 20.309 7.973 -14.966 1.00 64.00 217 PHE A C 1
ATOM 1676 O O . PHE A 1 217 ? 20.279 6.985 -14.230 1.00 64.00 217 PHE A O 1
ATOM 1683 N N . LEU A 1 218 ? 20.795 9.142 -14.570 1.00 50.81 218 LEU A N 1
ATOM 1684 C CA . LEU A 1 218 ? 21.113 9.448 -13.179 1.00 50.81 218 LEU A CA 1
ATOM 1685 C C . LEU A 1 218 ? 19.917 10.164 -12.542 1.00 50.81 218 LEU A C 1
ATOM 1687 O O . LEU A 1 218 ? 19.559 11.263 -12.950 1.00 50.81 218 LEU A O 1
ATOM 1691 N N . ALA A 1 219 ? 19.286 9.529 -11.553 1.00 46.41 219 ALA A N 1
ATOM 1692 C CA . ALA A 1 219 ? 18.081 10.024 -10.890 1.00 46.41 219 ALA A CA 1
ATOM 1693 C C . ALA A 1 219 ? 18.363 10.399 -9.437 1.00 46.41 219 ALA A C 1
ATOM 1695 O O . ALA A 1 219 ? 18.731 9.519 -8.658 1.00 46.41 219 ALA A O 1
ATOM 1696 N N . ALA A 1 220 ? 18.123 11.653 -9.053 1.00 41.25 220 ALA A N 1
ATOM 1697 C CA . ALA A 1 220 ? 18.146 12.059 -7.649 1.00 41.25 220 ALA A CA 1
ATOM 1698 C C . ALA A 1 220 ? 16.862 11.605 -6.927 1.00 41.25 220 ALA A C 1
ATOM 1700 O O . ALA A 1 220 ? 15.747 11.872 -7.381 1.00 41.25 220 ALA A O 1
ATOM 1701 N N . GLY A 1 221 ? 17.023 10.897 -5.813 1.00 38.34 221 GLY A N 1
ATOM 1702 C CA . GLY A 1 221 ? 15.960 10.460 -4.921 1.00 38.34 221 GLY A CA 1
ATOM 1703 C C . GLY A 1 221 ? 15.540 11.547 -3.923 1.00 38.34 221 GLY A C 1
ATOM 1704 O O . GLY A 1 221 ? 16.196 12.586 -3.814 1.00 38.34 221 GLY A O 1
ATOM 1705 N N . PRO A 1 222 ? 14.452 11.326 -3.162 1.00 30.89 222 PRO A N 1
ATOM 1706 C CA . PRO A 1 222 ? 13.870 12.322 -2.254 1.00 30.89 222 PRO A CA 1
ATOM 1707 C C . PRO A 1 222 ? 14.802 12.766 -1.118 1.00 30.89 222 PRO A C 1
ATOM 1709 O O . PRO A 1 222 ? 14.563 13.804 -0.503 1.00 30.89 222 PRO A O 1
ATOM 1712 N N . HIS A 1 223 ? 15.848 11.986 -0.834 1.00 33.53 223 HIS A N 1
ATOM 1713 C CA . HIS A 1 223 ? 16.841 12.260 0.203 1.00 33.53 223 HIS A CA 1
ATOM 1714 C C . HIS A 1 223 ? 18.230 12.579 -0.373 1.00 33.53 223 HIS A C 1
ATOM 1716 O O . HIS A 1 223 ? 19.206 12.627 0.369 1.00 33.53 223 HIS A O 1
ATOM 1722 N N . GLY A 1 224 ? 18.313 12.854 -1.682 1.00 34.00 224 GLY A N 1
ATOM 1723 C CA . GLY A 1 224 ? 19.545 13.253 -2.361 1.00 34.00 224 GLY A CA 1
ATOM 1724 C C . GLY A 1 224 ? 20.377 12.096 -2.918 1.00 34.00 224 GLY A C 1
ATOM 1725 O O . GLY A 1 224 ? 21.400 12.362 -3.545 1.00 34.00 224 GLY A O 1
ATOM 1726 N N . GLU A 1 225 ? 19.958 10.832 -2.762 1.00 41.22 225 GLU A N 1
ATOM 1727 C CA . GLU A 1 225 ? 20.675 9.709 -3.374 1.00 41.22 225 GLU A CA 1
ATOM 1728 C C . GLU A 1 225 ? 20.572 9.740 -4.905 1.00 41.22 225 GLU A C 1
ATOM 1730 O O . GLU A 1 225 ? 19.478 9.810 -5.454 1.00 41.22 225 GLU A O 1
ATOM 1735 N N . ILE A 1 226 ? 21.687 9.661 -5.631 1.00 44.09 226 ILE A N 1
ATOM 1736 C CA . ILE A 1 226 ? 21.644 9.577 -7.097 1.00 44.09 226 ILE A CA 1
ATOM 1737 C C . ILE A 1 226 ? 21.755 8.105 -7.504 1.00 44.09 226 ILE A C 1
ATOM 1739 O O . ILE A 1 226 ? 22.767 7.443 -7.283 1.00 44.09 226 ILE A O 1
ATOM 1743 N N . THR A 1 227 ? 20.693 7.582 -8.113 1.00 44.00 227 THR A N 1
ATOM 1744 C CA . THR A 1 227 ? 20.590 6.188 -8.558 1.00 44.00 227 THR A CA 1
ATOM 1745 C C . THR A 1 227 ? 20.661 6.105 -10.078 1.00 44.00 227 THR A C 1
ATOM 1747 O O . THR A 1 227 ? 19.944 6.826 -10.773 1.00 44.00 227 THR A O 1
ATOM 1750 N N . ARG A 1 228 ? 21.501 5.205 -10.614 1.00 55.56 228 ARG A N 1
ATOM 1751 C CA . ARG A 1 228 ? 21.457 4.855 -12.040 1.00 55.56 228 ARG A CA 1
ATOM 1752 C C . ARG A 1 228 ? 20.175 4.061 -12.293 1.00 55.56 228 ARG A C 1
ATOM 1754 O O . ARG A 1 228 ? 20.006 2.963 -11.767 1.00 55.56 228 ARG A O 1
ATOM 1761 N N . ARG A 1 229 ? 19.262 4.631 -13.068 1.00 54.97 229 ARG A N 1
ATOM 1762 C CA . ARG A 1 229 ? 17.966 4.052 -13.441 1.00 54.97 229 ARG A CA 1
ATOM 1763 C C . ARG A 1 229 ? 17.996 3.748 -14.926 1.00 54.97 229 ARG A C 1
ATOM 1765 O O . ARG A 1 229 ? 18.440 4.588 -15.693 1.00 54.97 229 ARG A O 1
ATOM 1772 N N . THR A 1 230 ? 17.538 2.580 -15.344 1.00 66.25 230 THR A N 1
ATOM 1773 C CA . THR A 1 230 ? 17.416 2.266 -16.770 1.00 66.25 230 THR A CA 1
ATOM 1774 C C . THR A 1 230 ? 15.958 2.379 -17.178 1.00 66.25 230 THR A C 1
ATOM 1776 O O . THR A 1 230 ? 15.123 1.663 -16.636 1.00 66.25 230 THR A O 1
ATOM 1779 N N . GLU A 1 231 ? 15.670 3.241 -18.144 1.00 56.53 231 GLU A N 1
ATOM 1780 C CA . GLU A 1 231 ? 14.360 3.376 -18.775 1.00 56.53 231 GLU A CA 1
ATOM 1781 C C . GLU A 1 231 ? 14.450 2.916 -20.233 1.00 56.53 231 GLU A C 1
ATOM 1783 O O . GLU A 1 231 ? 15.493 3.014 -20.876 1.00 56.53 231 GLU A O 1
ATOM 1788 N N . PHE A 1 232 ? 13.356 2.397 -20.779 1.00 67.81 232 PHE A N 1
ATOM 1789 C CA . PHE A 1 232 ? 13.307 1.940 -22.166 1.00 67.81 232 PHE A CA 1
ATOM 1790 C C . PHE A 1 232 ? 12.492 2.932 -22.979 1.00 67.81 232 PHE A C 1
ATOM 1792 O O . PHE A 1 232 ? 11.275 3.030 -22.811 1.00 67.81 232 PHE A O 1
ATOM 1799 N N . MET A 1 233 ? 13.169 3.661 -23.854 1.00 71.88 233 MET A N 1
ATOM 1800 C CA . MET A 1 233 ? 12.595 4.805 -24.543 1.00 71.88 233 MET A CA 1
ATOM 1801 C C . MET A 1 233 ? 12.202 4.444 -25.973 1.00 71.88 233 MET A C 1
ATOM 1803 O O . MET A 1 233 ? 12.869 3.631 -26.618 1.00 71.88 233 MET A O 1
ATOM 1807 N N . TRP A 1 234 ? 11.129 5.063 -26.459 1.00 67.44 234 TRP A N 1
ATOM 1808 C CA . TRP A 1 234 ? 10.727 5.029 -27.859 1.00 67.44 234 TRP A CA 1
ATOM 1809 C C . TRP A 1 234 ? 11.253 6.266 -28.573 1.00 67.44 234 TRP A C 1
ATOM 1811 O O . TRP A 1 234 ? 11.106 7.384 -28.080 1.00 67.44 234 TRP A O 1
ATOM 1821 N N . VAL A 1 235 ? 11.850 6.059 -29.739 1.00 71.50 235 VAL A N 1
ATOM 1822 C CA . VAL A 1 235 ? 12.383 7.115 -30.595 1.00 71.50 235 VAL A CA 1
ATOM 1823 C C . VAL A 1 235 ? 11.688 7.015 -31.946 1.00 71.50 235 VAL A C 1
ATOM 1825 O O . VAL A 1 235 ? 11.784 5.985 -32.610 1.00 71.50 235 VAL A O 1
ATOM 1828 N N . LEU A 1 236 ? 10.975 8.062 -32.352 1.00 80.25 236 LEU A N 1
ATOM 1829 C CA . LEU A 1 236 ? 10.416 8.172 -33.695 1.00 80.25 236 LEU A CA 1
ATOM 1830 C C . LEU A 1 236 ? 11.545 8.549 -34.650 1.00 80.25 236 LEU A C 1
ATOM 1832 O O . LEU A 1 236 ? 12.078 9.657 -34.563 1.00 80.25 236 LEU A O 1
ATOM 1836 N N . LEU A 1 237 ? 11.938 7.623 -35.524 1.00 79.44 237 LEU A N 1
ATOM 1837 C CA . LEU A 1 237 ? 13.011 7.860 -36.480 1.00 79.44 237 LEU A CA 1
ATOM 1838 C C . LEU A 1 237 ? 12.569 8.852 -37.545 1.00 79.44 237 LEU A C 1
ATOM 1840 O O . LEU A 1 237 ? 11.507 8.714 -38.142 1.00 79.44 237 LEU A O 1
ATOM 1844 N N . ASP A 1 238 ? 13.431 9.811 -37.844 1.00 76.94 238 ASP A N 1
ATOM 1845 C CA . ASP A 1 238 ? 13.231 10.753 -38.943 1.00 76.94 238 ASP A CA 1
ATOM 1846 C C . ASP A 1 238 ? 14.423 10.790 -39.908 1.00 76.94 238 ASP A C 1
ATOM 1848 O O . ASP A 1 238 ? 14.284 11.264 -41.037 1.00 76.94 238 ASP A O 1
ATOM 1852 N N . VAL A 1 239 ? 15.571 10.217 -39.522 1.00 80.06 239 VAL A N 1
ATOM 1853 C CA . VAL A 1 239 ? 16.758 10.128 -40.374 1.00 80.06 239 VAL A CA 1
ATOM 1854 C C . VAL A 1 239 ? 17.530 8.823 -40.160 1.00 80.06 239 VAL A C 1
ATOM 1856 O O . VAL A 1 239 ? 17.801 8.404 -39.037 1.00 80.06 239 VAL A O 1
ATOM 1859 N N . VAL A 1 240 ? 17.939 8.192 -41.262 1.00 77.00 240 VAL A N 1
ATOM 1860 C CA . VAL A 1 240 ? 18.851 7.039 -41.283 1.00 77.00 240 VAL A CA 1
ATOM 1861 C C . VAL A 1 240 ? 20.057 7.410 -42.141 1.00 77.00 240 VAL A C 1
ATOM 1863 O O . VAL A 1 240 ? 19.907 7.742 -43.317 1.00 77.00 240 VAL A O 1
ATOM 1866 N N . ARG A 1 241 ? 21.257 7.394 -41.554 1.00 73.12 241 ARG A N 1
ATOM 1867 C CA . ARG A 1 241 ? 22.505 7.795 -42.215 1.00 73.12 241 ARG A CA 1
ATOM 1868 C C . ARG A 1 241 ? 23.275 6.587 -42.748 1.00 73.12 241 ARG A C 1
ATOM 1870 O O . ARG A 1 241 ? 23.229 5.494 -42.188 1.00 73.12 241 ARG A O 1
ATOM 1877 N N . GLY A 1 242 ? 24.034 6.800 -43.825 1.00 55.50 242 GLY A N 1
ATOM 1878 C CA . GLY A 1 242 ? 24.840 5.760 -44.484 1.00 55.50 242 GLY A CA 1
ATOM 1879 C C . GLY A 1 242 ? 26.053 5.262 -43.685 1.00 55.50 242 GLY A C 1
ATOM 1880 O O . GLY A 1 242 ? 26.697 4.306 -44.102 1.00 55.50 242 GLY A O 1
ATOM 1881 N N . ASP A 1 243 ? 26.361 5.889 -42.548 1.00 65.56 243 ASP A N 1
ATOM 1882 C CA . ASP A 1 243 ? 27.396 5.486 -41.586 1.00 65.56 243 ASP A CA 1
ATOM 1883 C C . ASP A 1 243 ? 26.847 4.613 -40.437 1.00 65.56 243 ASP A C 1
ATOM 1885 O O . ASP A 1 243 ? 27.585 4.269 -39.513 1.00 65.56 243 ASP A O 1
ATOM 1889 N N . GLY A 1 244 ? 25.563 4.234 -40.498 1.00 67.12 244 GLY A N 1
ATOM 1890 C CA . GLY A 1 244 ? 24.917 3.326 -39.547 1.00 67.12 244 GLY A CA 1
ATOM 1891 C C . GLY A 1 244 ? 24.247 4.006 -38.349 1.00 67.12 244 GLY A C 1
ATOM 1892 O O . GLY A 1 244 ? 23.725 3.302 -37.486 1.00 67.12 244 GLY A O 1
ATOM 1893 N N . TRP A 1 245 ? 24.227 5.342 -38.286 1.00 75.56 245 TRP A N 1
ATOM 1894 C CA . TRP A 1 245 ? 23.506 6.091 -37.252 1.00 75.56 245 TRP A CA 1
ATOM 1895 C C . TRP A 1 245 ? 22.070 6.430 -37.659 1.00 75.56 245 TRP A C 1
ATOM 1897 O O . TRP A 1 245 ? 21.795 6.859 -38.781 1.00 75.56 245 TRP A O 1
ATOM 1907 N N . TRP A 1 246 ? 21.154 6.285 -36.709 1.00 81.38 246 TRP A N 1
ATOM 1908 C CA . TRP A 1 246 ? 19.737 6.609 -36.829 1.00 81.38 246 TRP A CA 1
ATOM 1909 C C . TRP A 1 246 ? 19.403 7.749 -35.872 1.00 81.38 246 TRP A C 1
ATOM 1911 O O . TRP A 1 246 ? 19.736 7.688 -34.688 1.00 81.38 246 TRP A O 1
ATOM 1921 N N . GLY A 1 247 ? 18.775 8.795 -36.396 1.00 79.81 247 GLY A N 1
ATOM 1922 C CA . GLY A 1 247 ? 18.342 9.963 -35.643 1.00 79.81 247 GLY A CA 1
ATOM 1923 C C . GLY A 1 247 ? 16.822 10.017 -35.559 1.00 79.81 247 GLY A C 1
ATOM 1924 O O . GLY A 1 247 ? 16.112 9.641 -36.496 1.00 79.81 247 GLY A O 1
ATOM 1925 N N . GLY A 1 248 ? 16.329 10.470 -34.414 1.00 79.06 248 GLY A N 1
ATOM 1926 C CA . GLY A 1 248 ? 14.902 10.615 -34.177 1.00 79.06 248 GLY A CA 1
ATOM 1927 C C . GLY A 1 248 ? 14.599 11.382 -32.899 1.00 79.06 248 GLY A C 1
ATOM 1928 O O . GLY A 1 248 ? 15.507 11.760 -32.153 1.00 79.06 248 GLY A O 1
ATOM 1929 N N . ALA A 1 249 ? 13.320 11.639 -32.649 1.00 75.56 249 ALA A N 1
ATOM 1930 C CA . ALA A 1 249 ? 12.856 12.318 -31.444 1.00 75.56 249 ALA A CA 1
ATOM 1931 C C . ALA A 1 249 ? 12.280 11.314 -30.440 1.00 75.56 249 ALA A C 1
ATOM 1933 O O . ALA A 1 249 ? 11.618 10.353 -30.825 1.00 75.56 249 ALA A O 1
ATOM 1934 N N . LEU A 1 250 ? 12.525 11.531 -29.149 1.00 68.81 250 LEU A N 1
ATOM 1935 C CA . LEU A 1 250 ? 11.902 10.742 -28.086 1.00 68.81 250 LEU A CA 1
ATOM 1936 C C . LEU A 1 250 ? 10.385 10.931 -28.078 1.00 68.81 250 LEU A C 1
ATOM 1938 O O . LEU A 1 250 ? 9.914 12.058 -27.980 1.00 68.81 250 LEU A O 1
ATOM 1942 N N . GLU A 1 251 ? 9.627 9.843 -28.105 1.00 67.38 251 GLU A N 1
ATOM 1943 C CA . GLU A 1 251 ? 8.160 9.904 -28.141 1.00 67.38 251 GLU A CA 1
ATOM 1944 C C . GLU A 1 251 ? 7.546 9.906 -26.729 1.00 67.38 251 GLU A C 1
ATOM 1946 O O . GLU A 1 251 ? 6.475 10.465 -26.502 1.00 67.38 251 GLU A O 1
ATOM 1951 N N . ASN A 1 252 ? 8.235 9.319 -25.744 1.00 45.78 252 ASN A N 1
ATOM 1952 C CA . ASN A 1 252 ? 7.764 9.209 -24.362 1.00 45.78 252 ASN A CA 1
ATOM 1953 C C . ASN A 1 252 ? 8.660 9.959 -23.360 1.00 45.78 252 ASN A C 1
ATOM 1955 O O . ASN A 1 252 ? 9.876 10.048 -23.521 1.00 45.78 252 ASN A O 1
ATOM 1959 N N . GLN A 1 253 ? 8.049 10.495 -22.298 1.00 64.06 253 GLN A N 1
ATOM 1960 C CA . GLN A 1 253 ? 8.753 11.205 -21.225 1.00 64.06 253 GLN A CA 1
ATOM 1961 C C . GLN A 1 253 ? 9.504 10.206 -20.320 1.00 64.06 253 GLN A C 1
ATOM 1963 O O . GLN A 1 253 ? 8.883 9.239 -19.868 1.00 64.06 253 GLN A O 1
ATOM 1968 N N . PRO A 1 254 ? 10.799 10.420 -20.004 1.00 53.38 254 PRO A N 1
ATOM 1969 C CA . PRO A 1 254 ? 11.506 9.586 -19.033 1.00 53.38 254 PRO A CA 1
ATOM 1970 C C . PRO A 1 254 ? 10.853 9.679 -17.647 1.00 53.38 254 PRO A C 1
ATOM 1972 O O . PRO A 1 254 ? 10.563 10.776 -17.171 1.00 53.38 254 PRO A O 1
ATOM 1975 N N . PHE A 1 255 ? 10.673 8.547 -16.960 1.00 43.56 255 PHE A N 1
ATOM 1976 C CA . PHE A 1 255 ? 10.118 8.489 -15.593 1.00 43.56 255 PHE A CA 1
ATOM 1977 C C . PHE A 1 255 ? 11.131 8.874 -14.497 1.00 43.56 255 PHE A C 1
ATOM 1979 O O . PHE A 1 255 ? 10.910 8.653 -13.305 1.00 43.56 255 PHE A O 1
ATOM 1986 N N . VAL A 1 256 ? 12.242 9.484 -14.913 1.00 45.16 256 VAL A N 1
ATOM 1987 C CA . VAL A 1 256 ? 13.345 9.958 -14.084 1.00 45.16 256 VAL A CA 1
ATOM 1988 C C . VAL A 1 256 ? 13.476 11.477 -14.259 1.00 45.16 256 VAL A C 1
ATOM 1990 O O . VAL A 1 256 ? 13.549 11.935 -15.401 1.00 45.16 256 VAL A O 1
ATOM 1993 N N . PRO A 1 257 ? 13.540 12.274 -13.172 1.00 42.28 257 PRO A N 1
ATOM 1994 C CA . PRO A 1 257 ? 13.849 13.698 -13.266 1.00 42.28 257 PRO A CA 1
ATOM 1995 C C . PRO A 1 257 ? 15.241 13.892 -13.878 1.00 42.28 257 PRO A C 1
ATOM 1997 O O . PRO A 1 257 ? 16.222 13.369 -13.354 1.00 42.28 257 PRO A O 1
ATOM 2000 N N . GLY A 1 258 ? 15.336 14.633 -14.979 1.00 52.41 258 GLY A N 1
ATOM 2001 C CA . GLY A 1 258 ? 16.589 14.833 -15.703 1.00 52.41 258 GLY A CA 1
ATOM 2002 C C . GLY A 1 258 ? 16.418 15.776 -16.896 1.00 52.41 258 GLY A C 1
ATOM 2003 O O . GLY A 1 258 ? 15.308 16.237 -17.160 1.00 52.41 258 GLY A O 1
ATOM 2004 N N . PRO A 1 259 ? 17.500 16.084 -17.629 1.00 50.97 259 PRO A N 1
ATOM 2005 C CA . PRO A 1 259 ? 17.466 17.059 -18.722 1.00 50.97 259 PRO A CA 1
ATOM 2006 C C . PRO A 1 259 ? 16.795 16.534 -20.006 1.00 50.97 259 PRO A C 1
ATOM 2008 O O . PRO A 1 259 ? 16.627 17.297 -20.954 1.00 50.97 259 PRO A O 1
ATOM 2011 N N . LEU A 1 260 ? 16.420 15.251 -20.056 1.00 60.47 260 LEU A N 1
ATOM 2012 C CA . LEU A 1 260 ? 15.813 14.605 -21.219 1.00 60.47 260 LEU A CA 1
ATOM 2013 C C . LEU A 1 260 ? 14.280 14.630 -21.127 1.00 60.47 260 LEU A C 1
ATOM 2015 O O . LEU A 1 260 ? 13.707 14.273 -20.099 1.00 60.47 260 LEU A O 1
ATOM 2019 N N . ALA A 1 261 ? 13.607 15.012 -22.209 1.00 61.78 261 ALA A N 1
ATOM 2020 C CA . ALA A 1 261 ? 12.147 15.077 -22.284 1.00 61.78 261 ALA A CA 1
ATOM 2021 C C . ALA A 1 261 ? 11.624 14.529 -23.615 1.00 61.78 261 ALA A C 1
ATOM 2023 O O . ALA A 1 261 ? 12.382 14.436 -24.587 1.00 61.78 261 ALA A O 1
ATOM 2024 N N . ALA A 1 262 ? 10.328 14.215 -23.673 1.00 62.25 262 ALA A N 1
ATOM 2025 C CA . ALA A 1 262 ? 9.655 13.921 -24.936 1.00 62.25 262 ALA A CA 1
ATOM 2026 C C . ALA A 1 262 ? 9.930 15.045 -25.959 1.00 62.25 262 ALA A C 1
ATOM 2028 O O . ALA A 1 262 ? 9.972 16.227 -25.614 1.00 62.25 262 ALA A O 1
ATOM 2029 N N . GLY A 1 263 ? 10.186 14.671 -27.208 1.00 59.34 263 GLY A N 1
ATOM 2030 C CA . GLY A 1 263 ? 10.620 15.553 -28.290 1.00 59.34 263 GLY A CA 1
ATOM 2031 C C . GLY A 1 263 ? 12.128 15.823 -28.342 1.00 59.34 263 GLY A C 1
ATOM 2032 O O . GLY A 1 263 ? 12.593 16.452 -29.293 1.00 59.34 263 GLY A O 1
ATOM 2033 N N . THR A 1 264 ? 12.922 15.356 -27.369 1.00 71.12 264 THR A N 1
ATOM 2034 C CA . THR A 1 264 ? 14.380 15.538 -27.419 1.00 71.12 264 THR A CA 1
ATOM 2035 C C . THR A 1 264 ? 14.986 14.636 -28.487 1.00 71.12 264 THR A C 1
ATOM 2037 O O . THR A 1 264 ? 14.695 13.439 -28.544 1.00 71.12 264 THR A O 1
ATOM 2040 N N . ARG A 1 265 ? 15.833 15.217 -29.343 1.00 79.06 265 ARG A N 1
ATOM 2041 C CA . ARG A 1 265 ? 16.507 14.486 -30.414 1.00 79.06 265 ARG A CA 1
ATOM 2042 C C . ARG A 1 265 ? 17.622 13.615 -29.852 1.00 79.06 265 ARG A C 1
ATOM 2044 O O . ARG A 1 265 ? 18.448 14.084 -29.071 1.00 79.06 265 ARG A O 1
ATOM 2051 N N . VAL A 1 266 ? 17.649 12.367 -30.297 1.00 74.75 266 VAL A N 1
ATOM 2052 C CA . VAL A 1 266 ? 18.629 11.362 -29.894 1.00 74.75 266 VAL A CA 1
ATOM 2053 C C . VAL A 1 266 ? 19.143 10.604 -31.111 1.00 74.75 266 VAL A C 1
ATOM 2055 O O . VAL A 1 266 ? 18.481 10.536 -32.148 1.00 74.75 266 VAL A O 1
ATOM 2058 N N . TRP A 1 267 ? 20.336 10.034 -30.963 1.00 77.38 267 TRP A N 1
ATOM 2059 C CA . TRP A 1 267 ? 21.008 9.264 -32.002 1.00 77.38 267 TRP A CA 1
ATOM 2060 C C . TRP A 1 267 ? 21.361 7.890 -31.480 1.00 77.38 267 TRP A C 1
ATOM 2062 O O . TRP A 1 267 ? 21.915 7.753 -30.391 1.00 77.38 267 TRP A O 1
ATOM 2072 N N . LEU A 1 268 ? 21.041 6.878 -32.270 1.00 74.69 268 LEU A N 1
ATOM 2073 C CA . LEU A 1 268 ? 21.232 5.481 -31.924 1.00 74.69 268 LEU A CA 1
ATOM 2074 C C . LEU A 1 268 ? 21.722 4.685 -33.139 1.00 74.69 268 LEU A C 1
ATOM 2076 O O . LEU A 1 268 ? 21.817 5.199 -34.248 1.00 74.69 268 LEU A O 1
ATOM 2080 N N . ARG A 1 269 ? 22.064 3.420 -32.917 1.00 75.69 269 ARG A N 1
ATOM 2081 C CA . ARG A 1 269 ? 22.558 2.489 -33.944 1.00 75.69 269 ARG A CA 1
ATOM 2082 C C . ARG A 1 269 ? 21.749 1.199 -33.896 1.00 75.69 269 ARG A C 1
ATOM 2084 O O . ARG A 1 269 ? 21.147 0.954 -32.847 1.00 75.69 269 ARG A O 1
ATOM 2091 N N . PRO A 1 270 ? 21.776 0.363 -34.949 1.00 73.25 270 PRO A N 1
ATOM 2092 C CA . PRO A 1 270 ? 21.106 -0.932 -34.936 1.00 73.25 270 PRO A CA 1
ATOM 2093 C C . PRO A 1 270 ? 21.391 -1.756 -33.675 1.00 73.25 270 PRO A C 1
ATOM 2095 O O . PRO A 1 270 ? 20.465 -2.313 -33.097 1.00 73.25 270 PRO A O 1
ATOM 2098 N N . GLU A 1 271 ? 22.640 -1.773 -33.196 1.00 72.12 271 GLU A N 1
ATOM 2099 C CA . GLU A 1 271 ? 23.023 -2.531 -31.999 1.00 72.12 271 GLU A CA 1
ATOM 2100 C C . GLU A 1 271 ? 22.392 -2.034 -30.686 1.00 72.12 271 GLU A C 1
ATOM 2102 O O . GLU A 1 271 ? 22.365 -2.777 -29.709 1.00 72.12 271 GLU A O 1
ATOM 2107 N N . HIS A 1 272 ? 21.860 -0.810 -30.649 1.00 72.75 272 HIS A N 1
ATOM 2108 C CA . HIS A 1 272 ? 21.166 -0.260 -29.481 1.00 72.75 272 HIS A CA 1
ATOM 2109 C C . HIS A 1 272 ? 19.662 -0.575 -29.480 1.00 72.75 272 HIS A C 1
ATOM 2111 O O . HIS A 1 272 ? 18.980 -0.351 -28.478 1.00 72.75 272 HIS A O 1
ATOM 2117 N N . VAL A 1 273 ? 19.123 -1.055 -30.604 1.00 69.12 273 VAL A N 1
ATOM 2118 C CA . VAL A 1 273 ? 17.685 -1.263 -30.773 1.00 69.12 273 VAL A CA 1
ATOM 2119 C C . VAL A 1 273 ? 17.274 -2.623 -30.242 1.00 69.12 273 VAL A C 1
ATOM 2121 O O . VAL A 1 273 ? 17.794 -3.662 -30.630 1.00 69.12 273 VAL A O 1
ATOM 2124 N N . LEU A 1 274 ? 16.289 -2.595 -29.350 1.00 61.09 274 LEU A N 1
ATOM 2125 C CA . LEU A 1 274 ? 15.633 -3.779 -28.808 1.00 61.09 274 LEU A CA 1
ATOM 2126 C C . LEU A 1 274 ? 14.522 -4.282 -29.728 1.00 61.09 274 LEU A C 1
ATOM 2128 O O . LEU A 1 274 ? 14.328 -5.483 -29.846 1.00 61.09 274 LEU A O 1
ATOM 2132 N N . ALA A 1 275 ? 13.761 -3.361 -30.323 1.00 59.81 275 ALA A N 1
ATOM 2133 C CA . ALA A 1 275 ? 12.635 -3.647 -31.211 1.00 59.81 275 ALA A CA 1
ATOM 2134 C C . ALA A 1 275 ? 12.251 -2.385 -31.999 1.00 59.81 275 ALA A C 1
ATOM 2136 O O . ALA A 1 275 ? 12.589 -1.278 -31.579 1.00 59.81 275 ALA A O 1
ATOM 2137 N N . PHE A 1 276 ? 11.495 -2.521 -33.091 1.00 67.12 276 PHE A N 1
ATOM 2138 C CA . PHE A 1 276 ? 10.889 -1.374 -33.773 1.00 67.12 276 PHE A CA 1
ATOM 2139 C C . PHE A 1 276 ? 9.474 -1.668 -34.282 1.00 67.12 276 PHE A C 1
ATOM 2141 O O . PHE A 1 276 ? 9.103 -2.825 -34.475 1.00 67.12 276 PHE A O 1
ATOM 2148 N N . LEU A 1 277 ? 8.685 -0.615 -34.485 1.00 55.47 277 LEU A N 1
ATOM 2149 C CA . LEU A 1 277 ? 7.334 -0.642 -35.039 1.00 55.47 277 LEU A CA 1
ATOM 2150 C C . LEU A 1 277 ? 7.311 0.166 -36.335 1.00 55.47 277 LEU A C 1
ATOM 2152 O O . LEU A 1 277 ? 7.788 1.299 -36.355 1.00 55.47 277 LEU A O 1
ATOM 2156 N N . ARG A 1 278 ? 6.725 -0.403 -37.393 1.00 72.31 278 ARG A N 1
ATOM 2157 C CA . ARG A 1 278 ? 6.525 0.309 -38.659 1.00 72.31 278 ARG A CA 1
ATOM 2158 C C . ARG A 1 278 ? 5.505 1.433 -38.469 1.00 72.31 278 ARG A C 1
ATOM 2160 O O . ARG A 1 278 ? 4.418 1.170 -37.953 1.00 72.31 278 ARG A O 1
ATOM 2167 N N . GLY A 1 279 ? 5.833 2.651 -38.889 1.00 51.22 279 GLY A N 1
ATOM 2168 C CA . GLY A 1 279 ? 4.881 3.763 -38.874 1.00 51.22 279 GLY A CA 1
ATOM 2169 C C . GLY A 1 279 ? 3.702 3.486 -39.810 1.00 51.22 279 GLY A C 1
ATOM 2170 O O . GLY A 1 279 ? 3.903 3.082 -40.958 1.00 51.22 279 GLY A O 1
ATOM 2171 N N . GLU A 1 280 ? 2.459 3.688 -39.356 1.00 45.19 280 GLU A N 1
ATOM 2172 C CA . GLU A 1 280 ? 1.311 3.692 -40.271 1.00 45.19 280 GLU A CA 1
ATOM 2173 C C . GLU A 1 280 ? 1.520 4.817 -41.295 1.00 45.19 280 GLU A C 1
ATOM 2175 O O . GLU A 1 280 ? 1.583 5.994 -40.939 1.00 45.19 280 GLU A O 1
ATOM 2180 N N . GLN A 1 281 ? 1.665 4.464 -42.575 1.00 37.22 281 GLN A N 1
ATOM 2181 C CA . GLN A 1 281 ? 1.811 5.440 -43.651 1.00 37.22 281 GLN A CA 1
ATOM 2182 C C . GLN A 1 281 ? 0.567 6.338 -43.713 1.00 37.22 281 GLN A C 1
ATOM 2184 O O . GLN A 1 281 ? -0.474 5.957 -44.249 1.00 37.22 281 GLN A O 1
ATOM 2189 N N . GLY A 1 282 ? 0.680 7.555 -43.185 1.00 28.92 282 GLY A N 1
ATOM 2190 C CA . GLY A 1 282 ? -0.304 8.610 -43.373 1.00 28.92 282 GLY A CA 1
ATOM 2191 C C . GLY A 1 282 ? -0.290 9.113 -44.817 1.00 28.92 282 GLY A C 1
ATOM 2192 O O . GLY A 1 282 ? 0.423 10.058 -45.142 1.00 28.92 282 GLY A O 1
ATOM 2193 N N . GLY A 1 283 ? -1.097 8.506 -45.686 1.00 25.55 283 GLY A N 1
ATOM 2194 C CA . GLY A 1 283 ? -1.549 9.137 -46.926 1.00 25.55 283 GLY A CA 1
ATOM 2195 C C . GLY A 1 283 ? -2.800 9.992 -46.663 1.00 25.55 283 GLY A C 1
ATOM 2196 O O . GLY A 1 283 ? -3.705 9.530 -45.964 1.00 25.55 283 GLY A O 1
ATOM 2197 N N . PRO A 1 284 ? -2.910 11.223 -47.198 1.00 32.62 284 PRO A N 1
ATOM 2198 C CA . PRO A 1 284 ? -4.115 12.024 -47.047 1.00 32.62 284 PRO A CA 1
ATOM 2199 C C . PRO A 1 284 ? -5.204 11.498 -47.994 1.00 32.62 284 PRO A C 1
ATOM 2201 O O . PRO A 1 284 ? -5.075 11.577 -49.212 1.00 32.62 284 PRO A O 1
ATOM 2204 N N . GLY A 1 285 ? -6.301 11.000 -47.422 1.00 32.78 285 GLY A N 1
ATOM 2205 C CA . GLY A 1 285 ? -7.523 10.652 -48.149 1.00 32.78 285 GLY A CA 1
ATOM 2206 C C . GLY A 1 285 ? -7.711 9.151 -48.375 1.00 32.78 285 GLY A C 1
ATOM 2207 O O . GLY A 1 285 ? -7.034 8.534 -49.187 1.00 32.78 285 GLY A O 1
ATOM 2208 N N . GLY A 1 286 ? -8.702 8.573 -47.696 1.00 22.48 286 GLY A N 1
ATOM 2209 C CA . GLY A 1 286 ? -9.117 7.192 -47.922 1.00 22.48 286 GLY A CA 1
ATOM 2210 C C . GLY A 1 286 ? -10.172 6.756 -46.918 1.00 22.48 286 GLY A C 1
ATOM 2211 O O . GLY A 1 286 ? -9.876 6.491 -45.763 1.00 22.48 286 GLY A O 1
ATOM 2212 N N . SER A 1 287 ? -11.419 6.739 -47.368 1.00 23.48 287 SER A N 1
ATOM 2213 C CA . SER A 1 287 ? -12.634 6.332 -46.663 1.00 23.48 287 SER A CA 1
ATOM 2214 C C . SER A 1 287 ? -12.527 5.037 -45.849 1.00 23.48 287 SER A C 1
ATOM 2216 O O . SER A 1 287 ? -11.979 4.042 -46.316 1.00 23.48 287 SER A O 1
ATOM 2218 N N . VAL A 1 288 ? -13.207 5.040 -44.699 1.00 30.77 288 VAL A N 1
ATOM 2219 C CA . VAL A 1 288 ? -13.608 3.866 -43.908 1.00 30.77 288 VAL A CA 1
ATOM 2220 C C . VAL A 1 288 ? -14.170 2.753 -44.810 1.00 30.77 288 VAL A C 1
ATOM 2222 O O . VAL A 1 288 ? -15.179 2.994 -45.478 1.00 30.77 288 VAL A O 1
ATOM 2225 N N . PRO A 1 289 ? -13.626 1.520 -44.784 1.00 24.22 289 PRO A N 1
ATOM 2226 C CA . PRO A 1 289 ? -14.354 0.344 -45.221 1.00 24.22 289 PRO A CA 1
ATOM 2227 C C . PRO A 1 289 ? -15.007 -0.337 -44.014 1.00 24.22 289 PRO A C 1
ATOM 2229 O O . PRO A 1 289 ? -14.372 -0.731 -43.038 1.00 24.22 289 PRO A O 1
ATOM 2232 N N . SER A 1 290 ? -16.320 -0.452 -44.131 1.00 23.91 290 SER A N 1
ATOM 2233 C CA . SER A 1 290 ? -17.247 -1.244 -43.334 1.00 23.91 290 SER A CA 1
ATOM 2234 C C . SER A 1 290 ? -16.800 -2.689 -43.076 1.00 23.91 290 SER A C 1
ATOM 2236 O O . SER A 1 290 ? -16.196 -3.339 -43.927 1.00 23.91 290 SER A O 1
ATOM 2238 N N . ALA A 1 291 ? -17.212 -3.198 -41.913 1.00 30.25 291 ALA A N 1
ATOM 2239 C CA . ALA A 1 291 ? -17.072 -4.580 -41.462 1.00 30.25 291 ALA A CA 1
ATOM 2240 C C . ALA A 1 291 ? -17.520 -5.640 -42.491 1.00 30.25 291 ALA A C 1
ATOM 2242 O O . ALA A 1 291 ? -18.547 -5.451 -43.147 1.00 30.25 291 ALA A O 1
ATOM 2243 N N . PRO A 1 292 ? -16.884 -6.827 -42.502 1.00 23.94 292 PRO A N 1
ATOM 2244 C CA . PRO A 1 292 ? -17.527 -8.048 -42.949 1.00 23.94 292 PRO A CA 1
ATOM 2245 C C . PRO A 1 292 ? -17.818 -8.985 -41.765 1.00 23.94 292 PRO A C 1
ATOM 2247 O O . PRO A 1 292 ? -16.926 -9.475 -41.083 1.00 23.94 292 PRO A O 1
ATOM 2250 N N . GLY A 1 293 ? -19.116 -9.199 -41.542 1.00 22.12 293 GLY A N 1
ATOM 2251 C CA . GLY A 1 293 ? -19.747 -10.518 -41.445 1.00 22.12 293 GLY A CA 1
ATOM 2252 C C . GLY A 1 293 ? -19.100 -11.605 -40.586 1.00 22.12 293 GLY A C 1
ATOM 2253 O O . GLY A 1 293 ? -18.114 -12.226 -40.966 1.00 22.12 293 GLY A O 1
ATOM 2254 N N . CYS A 1 294 ? -19.802 -11.956 -39.507 1.00 25.61 294 CYS A N 1
ATOM 2255 C CA . CYS A 1 294 ? -19.738 -13.269 -38.867 1.00 25.61 294 CYS A CA 1
ATOM 2256 C C . CYS A 1 294 ? -19.781 -14.427 -39.883 1.00 25.61 294 CYS A C 1
ATOM 2258 O O . CYS A 1 294 ? -20.751 -14.559 -40.627 1.00 25.61 294 CYS A O 1
ATOM 2260 N N . ALA A 1 295 ? -18.815 -15.341 -39.791 1.00 22.14 295 ALA A N 1
ATOM 2261 C CA . ALA A 1 295 ? -18.992 -16.751 -40.124 1.00 22.14 295 ALA A CA 1
ATOM 2262 C C . ALA A 1 295 ? -18.056 -17.584 -39.237 1.00 22.14 295 ALA A C 1
ATOM 2264 O O . ALA A 1 295 ? -16.868 -17.294 -39.118 1.00 22.14 295 ALA A O 1
ATOM 2265 N N . GLY A 1 296 ? -18.624 -18.567 -38.538 1.00 28.48 296 GLY A N 1
ATOM 2266 C CA . GLY A 1 296 ? -17.927 -19.348 -37.525 1.00 28.48 296 GLY A CA 1
ATOM 2267 C C . GLY A 1 296 ? -16.937 -20.364 -38.091 1.00 28.48 296 GLY A C 1
ATOM 2268 O O . GLY A 1 296 ? -17.195 -21.018 -39.095 1.00 28.48 296 GLY A O 1
ATOM 2269 N N . SER A 1 297 ? -15.856 -20.581 -37.348 1.00 22.20 297 SER A N 1
ATOM 2270 C CA . SER A 1 297 ? -15.136 -21.852 -37.342 1.00 22.20 297 SER A CA 1
ATOM 2271 C C . SER A 1 297 ? -14.506 -22.066 -35.970 1.00 22.20 297 SER A C 1
ATOM 2273 O O . SER A 1 297 ? -13.684 -21.276 -35.508 1.00 22.20 297 SER A O 1
ATOM 2275 N N . ALA A 1 298 ? -14.930 -23.137 -35.307 1.00 27.88 298 ALA A N 1
ATOM 2276 C CA . ALA A 1 298 ? -14.296 -23.647 -34.109 1.00 27.88 298 ALA A CA 1
ATOM 2277 C C . ALA A 1 298 ? -12.864 -24.116 -34.418 1.00 27.88 298 ALA A C 1
ATOM 2279 O O . ALA A 1 298 ? -12.632 -24.785 -35.420 1.00 27.88 298 ALA A O 1
ATOM 2280 N N . GLY A 1 299 ? -11.940 -23.840 -33.495 1.00 32.47 299 GLY A N 1
ATOM 2281 C CA . GLY A 1 299 ? -10.725 -24.636 -33.330 1.00 32.47 299 GLY A CA 1
ATOM 2282 C C . GLY A 1 299 ? -9.456 -24.106 -33.995 1.00 32.47 299 GLY A C 1
ATOM 2283 O O . GLY A 1 299 ? -8.974 -24.690 -34.956 1.00 32.47 299 GLY A O 1
ATOM 2284 N N . ARG A 1 300 ? -8.833 -23.104 -33.370 1.00 23.22 300 ARG A N 1
ATOM 2285 C CA . ARG A 1 300 ? -7.385 -23.063 -33.093 1.00 23.22 300 ARG A CA 1
ATOM 2286 C C . ARG A 1 300 ? -7.164 -22.058 -31.963 1.00 23.22 300 ARG A C 1
ATOM 2288 O O . ARG A 1 300 ? -7.624 -20.927 -32.041 1.00 23.22 300 ARG A O 1
ATOM 2295 N N . ARG A 1 301 ? -6.570 -22.509 -30.853 1.00 30.19 301 ARG A N 1
ATOM 2296 C CA . ARG A 1 301 ? -6.048 -21.597 -29.829 1.00 30.19 301 ARG A CA 1
ATOM 2297 C C . ARG A 1 301 ? -4.766 -21.030 -30.415 1.00 30.19 301 ARG A C 1
ATOM 2299 O O . ARG A 1 301 ? -3.790 -21.771 -30.500 1.00 30.19 301 ARG A O 1
ATOM 2306 N N . ASP A 1 302 ? -4.793 -19.773 -30.832 1.00 24.31 302 ASP A N 1
ATOM 2307 C CA . ASP A 1 302 ? -3.548 -19.051 -31.057 1.00 24.31 302 ASP A CA 1
ATOM 2308 C C . ASP A 1 302 ? -2.765 -19.042 -29.734 1.00 24.31 302 ASP A C 1
ATOM 2310 O O . ASP A 1 302 ? -3.368 -18.837 -28.668 1.00 24.31 302 ASP A O 1
ATOM 2314 N N . PRO A 1 303 ? -1.456 -19.348 -29.756 1.00 30.45 303 PRO A N 1
ATOM 2315 C CA . PRO A 1 303 ? -0.624 -19.194 -28.577 1.00 30.45 303 PRO A CA 1
ATOM 2316 C C . PRO A 1 303 ? -0.723 -17.741 -28.112 1.00 30.45 303 PRO A C 1
ATOM 2318 O O . PRO A 1 303 ? -0.726 -16.813 -28.922 1.00 30.45 303 PRO A O 1
ATOM 2321 N N . LEU A 1 304 ? -0.875 -17.556 -26.798 1.00 36.97 304 LEU A N 1
ATOM 2322 C CA . LEU A 1 304 ? -0.837 -16.225 -26.203 1.00 36.97 304 LEU A CA 1
ATOM 2323 C C . LEU A 1 304 ? 0.462 -15.551 -26.668 1.00 36.97 304 LEU A C 1
ATOM 2325 O O . LEU A 1 304 ? 1.492 -16.230 -26.655 1.00 36.97 304 LEU A O 1
ATOM 2329 N N . PRO A 1 305 ? 0.438 -14.269 -27.083 1.00 37.75 305 PRO A N 1
ATOM 2330 C CA . PRO A 1 305 ? 1.677 -13.545 -27.341 1.00 37.75 305 PRO A CA 1
ATOM 2331 C C . PRO A 1 305 ? 2.581 -13.703 -26.117 1.00 37.75 305 PRO A C 1
ATOM 2333 O O . PRO A 1 305 ? 2.076 -13.833 -25.000 1.00 37.75 305 PRO A O 1
ATOM 2336 N N . GLU A 1 306 ? 3.891 -13.764 -26.322 1.00 47.06 306 GLU A N 1
ATOM 2337 C CA . GLU A 1 306 ? 4.871 -13.989 -25.262 1.00 47.06 306 GLU A CA 1
ATOM 2338 C C . GLU A 1 306 ? 4.823 -12.813 -24.270 1.00 47.06 306 GLU A C 1
ATOM 2340 O O . GLU A 1 306 ? 5.452 -11.770 -24.429 1.00 47.06 306 GLU A O 1
ATOM 2345 N N . VAL A 1 307 ? 3.935 -12.915 -23.281 1.00 52.44 307 VAL A N 1
ATOM 2346 C CA . VAL A 1 307 ? 3.686 -11.862 -22.303 1.00 52.44 307 VAL A CA 1
ATOM 2347 C C . VAL A 1 307 ? 4.835 -11.904 -21.308 1.00 52.44 307 VAL A C 1
ATOM 2349 O O . VAL A 1 307 ? 4.924 -12.823 -20.495 1.00 52.44 307 VAL A O 1
ATOM 2352 N N . ALA A 1 308 ? 5.703 -10.894 -21.351 1.00 51.78 308 ALA A N 1
ATOM 2353 C CA . ALA A 1 308 ? 6.781 -10.747 -20.384 1.00 51.78 308 ALA A CA 1
ATOM 2354 C C . ALA A 1 308 ? 6.204 -10.507 -18.976 1.00 51.78 308 ALA A C 1
ATOM 2356 O O . ALA A 1 308 ? 5.734 -9.413 -18.656 1.00 51.78 308 ALA A O 1
ATOM 2357 N N . ILE A 1 309 ? 6.244 -11.542 -18.135 1.00 60.22 309 ILE A N 1
ATOM 2358 C CA . ILE A 1 309 ? 5.933 -11.455 -16.707 1.00 60.22 309 ILE A CA 1
ATOM 2359 C C . ILE A 1 309 ? 7.213 -11.041 -15.976 1.00 60.22 309 ILE A C 1
ATOM 2361 O O . ILE A 1 309 ? 8.226 -11.735 -16.036 1.00 60.22 309 ILE A O 1
ATOM 2365 N N . LEU A 1 310 ? 7.174 -9.902 -15.289 1.00 59.06 310 LEU A N 1
ATOM 2366 C CA . LEU A 1 310 ? 8.336 -9.283 -14.654 1.00 59.06 310 LEU A CA 1
ATOM 2367 C C . LEU A 1 310 ? 8.203 -9.304 -13.135 1.00 59.06 310 LEU A C 1
ATOM 2369 O O . LEU A 1 310 ? 7.125 -9.039 -12.606 1.00 59.06 310 LEU A O 1
ATOM 2373 N N . GLN A 1 311 ? 9.310 -9.525 -12.428 1.00 64.38 311 GLN A N 1
ATOM 2374 C CA . GLN A 1 311 ? 9.376 -9.227 -11.000 1.00 64.38 311 GLN A CA 1
ATOM 2375 C C . GLN A 1 311 ? 9.391 -7.707 -10.812 1.00 64.38 311 GLN A C 1
ATOM 2377 O O . GLN A 1 311 ? 10.240 -7.017 -11.378 1.00 64.38 311 GLN A O 1
ATOM 2382 N N . LEU A 1 312 ? 8.471 -7.177 -10.005 1.00 55.06 312 LEU A N 1
ATOM 2383 C CA . LEU A 1 312 ? 8.424 -5.739 -9.752 1.00 55.06 312 LEU A CA 1
ATOM 2384 C C . LEU A 1 312 ? 9.426 -5.334 -8.656 1.00 55.06 312 LEU A C 1
ATOM 2386 O O . LEU A 1 312 ? 9.376 -5.898 -7.556 1.00 55.06 312 LEU A O 1
ATOM 2390 N N . PRO A 1 313 ? 10.302 -4.338 -8.895 1.00 52.22 313 PRO A N 1
ATOM 2391 C CA . PRO A 1 313 ? 11.185 -3.821 -7.858 1.00 52.22 313 PRO A CA 1
ATOM 2392 C C . PRO A 1 313 ? 10.372 -3.084 -6.791 1.00 52.22 313 PRO A C 1
ATOM 2394 O O . PRO A 1 313 ? 9.354 -2.456 -7.086 1.00 52.22 313 PRO A O 1
ATOM 2397 N N . ARG A 1 314 ? 10.837 -3.109 -5.539 1.00 64.19 314 ARG A N 1
ATOM 2398 C CA . ARG A 1 314 ? 10.247 -2.300 -4.463 1.00 64.19 314 ARG A CA 1
ATOM 2399 C C . ARG A 1 314 ? 10.737 -0.856 -4.595 1.00 64.19 314 ARG A C 1
ATOM 2401 O O . ARG A 1 314 ? 11.778 -0.503 -4.056 1.00 64.19 314 ARG A O 1
ATOM 2408 N N . SER A 1 315 ? 10.001 -0.043 -5.345 1.00 60.19 315 SER A N 1
ATOM 2409 C CA . SER A 1 315 ? 10.264 1.385 -5.548 1.00 60.19 315 SER A CA 1
ATOM 2410 C C . SER A 1 315 ? 8.970 2.187 -5.430 1.00 60.19 315 SER A C 1
ATOM 2412 O O . SER A 1 315 ? 7.882 1.639 -5.619 1.00 60.19 315 SER A O 1
ATOM 2414 N N . SER A 1 316 ? 9.076 3.490 -5.164 1.00 62.12 316 SER A N 1
ATOM 2415 C CA . SER A 1 316 ? 7.910 4.380 -5.110 1.00 62.12 316 SER A CA 1
ATOM 2416 C C . SER A 1 316 ? 7.093 4.330 -6.407 1.00 62.12 316 SER A C 1
ATOM 2418 O O . SER A 1 316 ? 5.880 4.164 -6.345 1.00 62.12 316 SER A O 1
ATOM 2420 N N . ALA A 1 317 ? 7.747 4.339 -7.576 1.00 62.78 317 ALA A N 1
ATOM 2421 C CA . ALA A 1 317 ? 7.080 4.241 -8.878 1.00 62.78 317 ALA A CA 1
ATOM 2422 C C . ALA A 1 317 ? 6.280 2.937 -9.047 1.00 62.78 317 ALA A C 1
ATOM 2424 O O . ALA A 1 317 ? 5.147 2.964 -9.524 1.00 62.78 317 ALA A O 1
ATOM 2425 N N . THR A 1 318 ? 6.819 1.799 -8.593 1.00 72.56 318 THR A N 1
ATOM 2426 C CA . THR A 1 318 ? 6.087 0.524 -8.597 1.00 72.56 318 THR A CA 1
ATOM 2427 C C . THR A 1 318 ? 4.824 0.606 -7.748 1.00 72.56 318 THR A C 1
ATOM 2429 O O . THR A 1 318 ? 3.772 0.125 -8.166 1.00 72.56 318 THR A O 1
ATOM 2432 N N . TYR A 1 319 ? 4.913 1.181 -6.546 1.00 80.19 319 TYR A N 1
ATOM 2433 C CA . TYR A 1 319 ? 3.761 1.285 -5.653 1.00 80.19 319 TYR A CA 1
ATOM 2434 C C . TYR A 1 319 ? 2.707 2.260 -6.178 1.00 80.19 319 TYR A C 1
ATOM 2436 O O . TYR A 1 319 ? 1.521 1.976 -6.034 1.00 80.19 319 TYR A O 1
ATOM 2444 N N . GLU A 1 320 ? 3.113 3.344 -6.842 1.00 83.56 320 GLU A N 1
ATOM 2445 C CA . GLU A 1 320 ? 2.193 4.252 -7.535 1.00 83.56 320 GLU A CA 1
ATOM 2446 C C . GLU A 1 320 ? 1.490 3.556 -8.706 1.00 83.56 320 GLU A C 1
ATOM 2448 O O . GLU A 1 320 ? 0.262 3.574 -8.796 1.00 83.56 320 GLU A O 1
ATOM 2453 N N . ALA A 1 321 ? 2.232 2.849 -9.564 1.00 79.25 321 ALA A N 1
ATOM 2454 C CA . ALA A 1 321 ? 1.655 2.105 -10.683 1.00 79.25 321 ALA A CA 1
ATOM 2455 C C . ALA A 1 321 ? 0.720 0.975 -10.208 1.00 79.25 321 ALA A C 1
ATOM 2457 O O . ALA A 1 321 ? -0.346 0.749 -10.792 1.00 79.25 321 ALA A O 1
ATOM 2458 N N . LEU A 1 322 ? 1.084 0.295 -9.115 1.00 87.44 322 LEU A N 1
ATOM 2459 C CA . LEU A 1 322 ? 0.263 -0.724 -8.465 1.00 87.44 322 LEU A CA 1
ATOM 2460 C C . LEU A 1 322 ? -1.009 -0.124 -7.863 1.00 87.44 322 LEU A C 1
ATOM 2462 O O . LEU A 1 322 ? -2.090 -0.673 -8.075 1.00 87.44 322 LEU A O 1
ATOM 2466 N N . ALA A 1 323 ? -0.904 1.004 -7.156 1.00 92.12 323 ALA A N 1
ATOM 2467 C CA . ALA A 1 323 ? -2.060 1.706 -6.613 1.00 92.12 323 ALA A CA 1
ATOM 2468 C C . ALA A 1 323 ? -2.999 2.168 -7.733 1.00 92.12 323 ALA A C 1
ATOM 2470 O O . ALA A 1 323 ? -4.204 1.940 -7.660 1.00 92.12 323 ALA A O 1
ATOM 2471 N N . ALA A 1 324 ? -2.453 2.734 -8.810 1.00 92.94 324 ALA A N 1
ATOM 2472 C CA . ALA A 1 324 ? -3.223 3.174 -9.964 1.00 92.94 324 ALA A CA 1
ATOM 2473 C C . ALA A 1 324 ? -3.951 2.008 -10.655 1.00 92.94 324 ALA A C 1
ATOM 2475 O O . ALA A 1 324 ? -5.136 2.131 -10.968 1.00 92.94 324 ALA A O 1
ATOM 2476 N N . LEU A 1 325 ? -3.280 0.867 -10.872 1.00 94.38 325 LEU A N 1
ATOM 2477 C CA . LEU A 1 325 ? -3.922 -0.342 -11.400 1.00 94.38 325 LEU A CA 1
ATOM 2478 C C . LEU A 1 325 ? -5.041 -0.816 -10.467 1.00 94.38 325 LEU A C 1
ATOM 2480 O O . LEU A 1 325 ? -6.172 -0.997 -10.915 1.00 94.38 325 LEU A O 1
ATOM 2484 N N . ARG A 1 326 ? -4.753 -0.965 -9.172 1.00 95.44 326 ARG A N 1
ATOM 2485 C CA . ARG A 1 326 ? -5.723 -1.414 -8.165 1.00 95.44 326 ARG A CA 1
ATOM 2486 C C . ARG A 1 326 ? -6.938 -0.511 -8.088 1.00 95.44 326 ARG A C 1
ATOM 2488 O O . ARG A 1 326 ? -8.046 -1.020 -8.036 1.00 95.44 326 ARG A O 1
ATOM 2495 N N . ASN A 1 327 ? -6.758 0.801 -8.177 1.00 95.25 327 ASN A N 1
ATOM 2496 C CA . ASN A 1 327 ? -7.862 1.758 -8.179 1.00 95.25 327 ASN A CA 1
ATOM 2497 C C . ASN A 1 327 ? -8.722 1.670 -9.450 1.00 95.25 327 ASN A C 1
ATOM 2499 O O . ASN A 1 327 ? -9.914 1.956 -9.393 1.00 95.25 327 ASN A O 1
ATOM 2503 N N . ARG A 1 328 ? -8.165 1.232 -10.589 1.00 94.75 328 ARG A N 1
ATOM 2504 C CA . ARG A 1 328 ? -8.955 0.928 -11.798 1.00 94.75 328 ARG A CA 1
ATOM 2505 C C . ARG A 1 328 ? -9.651 -0.428 -11.718 1.00 94.75 328 ARG A C 1
ATOM 2507 O O . ARG A 1 328 ? -10.759 -0.573 -12.225 1.00 94.75 328 ARG A O 1
ATOM 2514 N N . VAL A 1 329 ? -9.010 -1.426 -11.108 1.00 94.19 329 VAL A N 1
ATOM 2515 C CA . VAL A 1 329 ? -9.588 -2.767 -10.942 1.00 94.19 329 VAL A CA 1
ATOM 2516 C C . VAL A 1 329 ? -10.635 -2.784 -9.828 1.00 94.19 329 VAL A C 1
ATOM 2518 O O . VAL A 1 329 ? -11.616 -3.504 -9.964 1.00 94.19 329 VAL A O 1
ATOM 2521 N N . TRP A 1 330 ? -10.458 -2.010 -8.760 1.00 91.38 330 TRP A N 1
ATOM 2522 C CA . TRP A 1 330 ? -11.278 -1.955 -7.544 1.00 91.38 330 TRP A CA 1
ATOM 2523 C C . TRP A 1 330 ? -11.578 -0.497 -7.136 1.00 91.38 330 TRP A C 1
ATOM 2525 O O . TRP A 1 330 ? -11.196 -0.076 -6.040 1.00 91.38 330 TRP A O 1
ATOM 2535 N N . PRO A 1 331 ? -12.261 0.306 -7.975 1.00 89.81 331 PRO A N 1
ATOM 2536 C CA . PRO A 1 331 ? -12.589 1.702 -7.650 1.00 89.81 331 PRO A CA 1
ATOM 2537 C C . PRO A 1 331 ? -13.401 1.846 -6.353 1.00 89.81 331 PRO A C 1
ATOM 2539 O O . PRO A 1 331 ? -13.338 2.856 -5.656 1.00 89.81 331 PRO A O 1
ATOM 2542 N N . GLU A 1 332 ? -14.153 0.813 -5.992 1.00 85.56 332 GLU A N 1
ATOM 2543 C CA . GLU A 1 332 ? -14.909 0.711 -4.759 1.00 85.56 332 GLU A CA 1
ATOM 2544 C C . GLU A 1 332 ? -14.065 0.415 -3.519 1.00 85.56 332 GLU A C 1
ATOM 2546 O O . GLU A 1 332 ? -14.607 0.489 -2.422 1.00 85.56 332 GLU A O 1
ATOM 2551 N N . SER A 1 333 ? -12.792 0.049 -3.653 1.00 86.81 333 SER A N 1
ATOM 2552 C CA . SER A 1 333 ? -11.864 -0.229 -2.549 1.00 86.81 333 SER A CA 1
ATOM 2553 C C . SER A 1 333 ? -10.528 0.463 -2.831 1.00 86.81 333 SER A C 1
ATOM 2555 O O . SER A 1 333 ? -9.543 -0.214 -3.133 1.00 86.81 333 SER A O 1
ATOM 2557 N N . PRO A 1 334 ? -10.495 1.809 -2.778 1.00 90.75 334 PRO A N 1
ATOM 2558 C CA . PRO A 1 334 ? -9.325 2.566 -3.185 1.00 90.75 334 PRO A CA 1
ATOM 2559 C C . PRO A 1 334 ? -8.120 2.277 -2.286 1.00 90.75 334 PRO A C 1
ATOM 2561 O O . PRO A 1 334 ? -8.251 2.018 -1.088 1.00 90.75 334 PRO A O 1
ATOM 2564 N N . THR A 1 335 ? -6.939 2.373 -2.878 1.00 92.81 335 THR A N 1
ATOM 2565 C CA . THR A 1 335 ? -5.634 2.191 -2.250 1.00 92.81 335 THR A CA 1
ATOM 2566 C C . THR A 1 335 ? -4.675 3.315 -2.659 1.00 92.81 335 THR A C 1
ATOM 2568 O O . THR A 1 335 ? -4.954 4.087 -3.580 1.00 92.81 335 THR A O 1
ATOM 2571 N N . CYS A 1 336 ? -3.541 3.425 -1.970 1.00 91.25 336 CYS A N 1
ATOM 2572 C CA . CYS A 1 336 ? -2.504 4.419 -2.238 1.00 91.25 336 CYS A CA 1
ATOM 2573 C C . CYS A 1 336 ? -1.106 3.802 -2.090 1.00 91.25 336 CYS A C 1
ATOM 2575 O O . CYS A 1 336 ? -0.924 2.805 -1.384 1.00 91.25 336 CYS A O 1
ATOM 2577 N N . ALA A 1 337 ? -0.106 4.407 -2.735 1.00 86.38 337 ALA A N 1
ATOM 2578 C CA . ALA A 1 337 ? 1.269 3.918 -2.692 1.00 86.38 337 ALA A CA 1
ATOM 2579 C C . ALA A 1 337 ? 1.828 3.862 -1.261 1.00 86.38 337 ALA A C 1
ATOM 2581 O O . ALA A 1 337 ? 2.444 2.868 -0.886 1.00 86.38 337 ALA A O 1
ATOM 2582 N N . ALA A 1 338 ? 1.545 4.874 -0.433 1.00 85.94 338 ALA A N 1
ATOM 2583 C CA . ALA A 1 338 ? 1.997 4.924 0.959 1.00 85.94 338 ALA A CA 1
ATOM 2584 C C . ALA A 1 338 ? 1.498 3.724 1.787 1.00 85.94 338 ALA A C 1
ATOM 2586 O O . ALA A 1 338 ? 2.271 3.121 2.534 1.00 85.94 338 ALA A O 1
ATOM 2587 N N . TRP A 1 339 ? 0.232 3.325 1.614 1.00 85.19 339 TRP A N 1
ATOM 2588 C CA . TRP A 1 339 ? -0.308 2.133 2.272 1.00 85.19 339 TRP A CA 1
ATOM 2589 C C . TRP A 1 339 ? 0.366 0.854 1.779 1.00 85.19 339 TRP A C 1
ATOM 2591 O O . TRP A 1 339 ? 0.703 -0.006 2.590 1.00 85.19 339 TRP A O 1
ATOM 2601 N N . LEU A 1 340 ? 0.607 0.733 0.470 1.00 88.25 340 LEU A N 1
ATOM 2602 C CA . LEU A 1 340 ? 1.286 -0.430 -0.103 1.00 88.25 340 LEU A CA 1
ATOM 2603 C C . LEU A 1 340 ? 2.728 -0.558 0.406 1.00 88.25 340 LEU A C 1
ATOM 2605 O O . LEU A 1 340 ? 3.144 -1.657 0.763 1.00 88.25 340 LEU A O 1
ATOM 2609 N N . VAL A 1 341 ? 3.464 0.556 0.500 1.00 85.00 341 VAL A N 1
ATOM 2610 C CA . VAL A 1 341 ? 4.816 0.606 1.086 1.00 85.00 341 VAL A CA 1
ATOM 2611 C C . VAL A 1 341 ? 4.787 0.127 2.534 1.00 85.00 341 VAL A C 1
ATOM 2613 O O . VAL A 1 341 ? 5.557 -0.761 2.901 1.00 85.00 341 VAL A O 1
ATOM 2616 N N . ARG A 1 342 ? 3.883 0.684 3.351 1.00 82.88 342 ARG A N 1
ATOM 2617 C CA . ARG A 1 342 ? 3.752 0.320 4.767 1.00 82.88 342 ARG A CA 1
ATOM 2618 C C . ARG A 1 342 ? 3.381 -1.155 4.927 1.00 82.88 342 ARG A C 1
ATOM 2620 O O . ARG A 1 342 ? 4.036 -1.866 5.680 1.00 82.88 342 ARG A O 1
ATOM 2627 N N . SER A 1 343 ? 2.402 -1.633 4.158 1.00 82.31 343 SER A N 1
ATOM 2628 C CA . SER A 1 343 ? 1.970 -3.035 4.165 1.00 82.31 343 SER A CA 1
ATOM 2629 C C . SER A 1 343 ? 3.093 -3.996 3.762 1.00 82.31 343 SER A C 1
ATOM 2631 O O . SER A 1 343 ? 3.229 -5.062 4.358 1.00 82.31 343 SER A O 1
ATOM 2633 N N . ASP A 1 344 ? 3.921 -3.631 2.779 1.00 82.19 344 ASP A N 1
ATOM 2634 C CA . ASP A 1 344 ? 5.093 -4.413 2.381 1.00 82.19 344 ASP A CA 1
ATOM 2635 C C . ASP A 1 344 ? 6.185 -4.425 3.469 1.00 82.19 344 ASP A C 1
ATOM 2637 O O . ASP A 1 344 ? 6.828 -5.460 3.658 1.00 82.19 344 ASP A O 1
ATOM 2641 N N . ALA A 1 345 ? 6.386 -3.309 4.181 1.00 79.00 345 ALA A N 1
ATOM 2642 C CA . ALA A 1 345 ? 7.374 -3.164 5.255 1.00 79.00 345 ALA A CA 1
ATOM 2643 C C . ALA A 1 345 ? 6.971 -3.872 6.562 1.00 79.00 345 ALA A C 1
ATOM 2645 O O . ALA A 1 345 ? 7.835 -4.317 7.313 1.00 79.00 345 ALA A O 1
ATOM 2646 N N . GLU A 1 346 ? 5.670 -4.001 6.825 1.00 74.12 346 GLU A N 1
ATOM 2647 C CA . GLU A 1 346 ? 5.119 -4.709 7.989 1.00 74.12 346 GLU A CA 1
ATOM 2648 C C . GLU A 1 346 ? 5.152 -6.238 7.840 1.00 74.12 346 GLU A C 1
ATOM 2650 O O . GLU A 1 346 ? 4.877 -6.959 8.802 1.00 74.12 346 GLU A O 1
ATOM 2655 N N . ARG A 1 347 ? 5.495 -6.765 6.655 1.00 73.56 347 ARG A N 1
ATOM 2656 C CA . ARG A 1 347 ? 5.624 -8.215 6.461 1.00 73.56 347 ARG A CA 1
ATOM 2657 C C . ARG A 1 347 ? 6.760 -8.772 7.309 1.00 73.56 347 ARG A C 1
ATOM 2659 O O . ARG A 1 347 ? 7.844 -8.200 7.380 1.00 73.56 347 ARG A O 1
ATOM 2666 N N . GLU A 1 348 ? 6.522 -9.942 7.894 1.00 65.06 348 GLU A N 1
ATOM 2667 C CA . GLU A 1 348 ? 7.526 -10.631 8.701 1.00 65.06 348 GLU A CA 1
ATOM 2668 C C . GLU A 1 348 ? 8.825 -10.854 7.902 1.00 65.06 348 GLU A C 1
ATOM 2670 O O . GLU A 1 348 ? 8.769 -11.318 6.755 1.00 65.06 348 GLU A O 1
ATOM 2675 N N . PRO A 1 349 ? 10.003 -10.564 8.484 1.00 56.94 349 PRO A N 1
ATOM 2676 C CA . PRO A 1 349 ? 11.281 -10.866 7.852 1.00 56.94 349 PRO A CA 1
ATOM 2677 C C . PRO A 1 349 ? 11.365 -12.348 7.460 1.00 56.94 349 PRO A C 1
ATOM 2679 O O . PRO A 1 349 ? 11.147 -13.234 8.282 1.00 56.94 349 PRO A O 1
ATOM 2682 N N . GLY A 1 350 ? 11.655 -12.623 6.186 1.00 54.84 350 GLY A N 1
ATOM 2683 C CA . GLY A 1 350 ? 11.699 -13.988 5.646 1.00 54.84 350 GLY A CA 1
ATOM 2684 C C . GLY A 1 350 ? 10.341 -14.575 5.231 1.00 54.84 350 GLY A C 1
ATOM 2685 O O . GLY A 1 350 ? 10.297 -15.711 4.755 1.00 54.84 350 GLY A O 1
ATOM 2686 N N . ALA A 1 351 ? 9.235 -13.827 5.346 1.00 63.44 351 ALA A N 1
ATOM 2687 C CA . ALA A 1 351 ? 7.954 -14.248 4.788 1.00 63.44 351 ALA A CA 1
ATOM 2688 C C . ALA A 1 351 ? 8.066 -14.436 3.267 1.00 63.44 351 ALA A C 1
ATOM 2690 O O . ALA A 1 351 ? 8.467 -13.530 2.534 1.00 63.44 351 ALA A O 1
ATOM 2691 N N . ALA A 1 352 ? 7.675 -15.617 2.783 1.00 70.06 352 ALA A N 1
ATOM 2692 C CA . ALA A 1 352 ? 7.631 -15.905 1.355 1.00 70.06 352 ALA A CA 1
ATOM 2693 C C . ALA A 1 352 ? 6.536 -15.052 0.694 1.00 70.06 352 ALA A C 1
ATOM 2695 O O . ALA A 1 352 ? 5.351 -15.380 0.800 1.00 70.06 352 ALA A O 1
ATOM 2696 N N . PHE A 1 353 ? 6.952 -13.966 0.042 1.00 81.81 353 PHE A N 1
ATOM 2697 C CA . PHE A 1 353 ? 6.118 -13.050 -0.728 1.00 81.81 353 PHE A CA 1
ATOM 2698 C C . PHE A 1 353 ? 6.708 -12.867 -2.127 1.00 81.81 353 PHE A C 1
ATOM 2700 O O . PHE A 1 353 ? 7.896 -12.584 -2.274 1.00 81.81 353 PHE A O 1
ATOM 2707 N N . GLU A 1 354 ? 5.864 -12.976 -3.144 1.00 82.06 354 GLU A N 1
ATOM 2708 C CA . GLU A 1 354 ? 6.219 -12.791 -4.547 1.00 82.06 354 GLU A CA 1
ATOM 2709 C C . GLU A 1 354 ? 5.224 -11.839 -5.208 1.00 82.06 354 GLU A C 1
ATOM 2711 O O . GLU A 1 354 ? 4.021 -11.935 -4.968 1.00 82.06 354 GLU A O 1
ATOM 2716 N N . ARG A 1 355 ? 5.731 -10.928 -6.044 1.00 85.69 355 ARG A N 1
ATOM 2717 C CA . ARG A 1 355 ? 4.940 -9.984 -6.833 1.00 85.69 355 ARG A CA 1
ATOM 2718 C C . ARG A 1 355 ? 5.508 -9.921 -8.241 1.00 85.69 355 ARG A C 1
ATOM 2720 O O . ARG A 1 355 ? 6.637 -9.470 -8.435 1.00 85.69 355 ARG A O 1
ATOM 2727 N N . VAL A 1 356 ? 4.686 -10.305 -9.203 1.00 81.25 356 VAL A N 1
ATOM 2728 C CA . VAL A 1 356 ? 5.005 -10.239 -10.626 1.00 81.25 356 VAL A CA 1
ATOM 2729 C C . VAL A 1 356 ? 3.950 -9.432 -11.368 1.00 81.25 356 VAL A C 1
ATOM 2731 O O . VAL A 1 356 ? 2.803 -9.360 -10.937 1.00 81.25 356 VAL A O 1
ATOM 2734 N N . ALA A 1 357 ? 4.313 -8.804 -12.477 1.00 82.62 357 ALA A N 1
ATOM 2735 C CA . ALA A 1 357 ? 3.393 -7.979 -13.245 1.00 82.62 357 ALA A CA 1
ATOM 2736 C C . ALA A 1 357 ? 3.655 -8.037 -14.743 1.00 82.62 357 ALA A C 1
ATOM 2738 O O . ALA A 1 357 ? 4.699 -8.494 -15.202 1.00 82.62 357 ALA A O 1
ATOM 2739 N N . VAL A 1 358 ? 2.674 -7.541 -15.485 1.00 77.44 358 VAL A N 1
ATOM 2740 C CA . VAL A 1 358 ? 2.726 -7.320 -16.923 1.00 77.44 358 VAL A CA 1
ATOM 2741 C C . VAL A 1 358 ? 2.553 -5.827 -17.154 1.00 77.44 358 VAL A C 1
ATOM 2743 O O . VAL A 1 358 ? 1.567 -5.240 -16.700 1.00 77.44 358 VAL A O 1
ATOM 2746 N N . LEU A 1 359 ? 3.507 -5.220 -17.853 1.00 73.62 359 LEU A N 1
ATOM 2747 C CA . LEU A 1 359 ? 3.423 -3.816 -18.254 1.00 73.62 359 LEU A CA 1
ATOM 2748 C C . LEU A 1 359 ? 2.386 -3.646 -19.366 1.00 73.62 359 LEU A C 1
ATOM 2750 O O . LEU A 1 359 ? 2.166 -4.559 -20.164 1.00 73.62 359 LEU A O 1
ATOM 2754 N N . ASP A 1 360 ? 1.739 -2.487 -19.414 1.00 68.12 360 ASP A N 1
ATOM 2755 C CA . ASP A 1 360 ? 0.855 -2.135 -20.520 1.00 68.12 360 ASP A CA 1
ATOM 2756 C C . ASP A 1 360 ? 1.683 -1.998 -21.814 1.00 68.12 360 ASP A C 1
ATOM 2758 O O . ASP A 1 360 ? 2.635 -1.216 -21.855 1.00 68.12 360 ASP A O 1
ATOM 2762 N N . PRO A 1 361 ? 1.365 -2.768 -22.876 1.00 52.78 361 PRO A N 1
ATOM 2763 C CA . PRO A 1 361 ? 2.082 -2.674 -24.144 1.00 52.78 361 PRO A CA 1
ATOM 2764 C C . PRO A 1 361 ? 2.030 -1.281 -24.785 1.00 52.78 361 PRO A C 1
ATOM 2766 O O . PRO A 1 361 ? 2.958 -0.925 -25.506 1.00 52.78 361 PRO A O 1
ATOM 2769 N N . GLY A 1 362 ? 0.958 -0.515 -24.546 1.00 49.44 362 GLY A N 1
ATOM 2770 C CA . GLY A 1 362 ? 0.781 0.843 -25.064 1.00 49.44 362 GLY A CA 1
ATOM 2771 C C . GLY A 1 362 ? 1.402 1.930 -24.183 1.00 49.44 362 GLY A C 1
ATOM 2772 O O . GLY A 1 362 ? 1.671 3.021 -24.671 1.00 49.44 362 GLY A O 1
ATOM 2773 N N . ASP A 1 363 ? 1.658 1.633 -22.908 1.00 58.25 363 ASP A N 1
ATOM 2774 C CA . ASP A 1 363 ? 2.301 2.543 -21.959 1.00 58.25 363 ASP A CA 1
ATOM 2775 C C . ASP A 1 363 ? 3.065 1.743 -20.886 1.00 58.25 363 ASP A C 1
ATOM 2777 O O . ASP A 1 363 ? 2.507 1.401 -19.842 1.00 58.25 363 ASP A O 1
ATOM 2781 N N . PRO A 1 364 ? 4.359 1.445 -21.099 1.00 54.69 364 PRO A N 1
ATOM 2782 C CA . PRO A 1 364 ? 5.143 0.616 -20.184 1.00 54.69 364 PRO A CA 1
ATOM 2783 C C . PRO A 1 364 ? 5.300 1.175 -18.762 1.00 54.69 364 PRO A C 1
ATOM 2785 O O . PRO A 1 364 ? 5.761 0.451 -17.882 1.00 54.69 364 PRO A O 1
ATOM 2788 N N . SER A 1 365 ? 4.922 2.435 -18.519 1.00 56.16 365 SER A N 1
ATOM 2789 C CA . SER A 1 365 ? 4.873 3.011 -17.171 1.00 56.16 365 SER A CA 1
ATOM 2790 C C . SER A 1 365 ? 3.668 2.543 -16.352 1.00 56.16 365 SER A C 1
ATOM 2792 O O . SER A 1 365 ? 3.624 2.688 -15.127 1.00 56.16 365 SER A O 1
ATOM 2794 N N . ARG A 1 366 ? 2.679 1.950 -17.024 1.00 70.19 366 ARG A N 1
ATOM 2795 C CA . ARG A 1 366 ? 1.469 1.398 -16.431 1.00 70.19 366 ARG A CA 1
ATOM 2796 C C . ARG A 1 366 ? 1.549 -0.117 -16.370 1.00 70.19 366 ARG A C 1
ATOM 2798 O O . ARG A 1 366 ? 2.194 -0.788 -17.171 1.00 70.19 366 ARG A O 1
ATOM 2805 N N . LEU A 1 367 ? 0.815 -0.674 -15.415 1.00 81.12 367 LEU A N 1
ATOM 2806 C CA . LEU A 1 367 ? 0.608 -2.112 -15.320 1.00 81.12 367 LEU A CA 1
ATOM 2807 C C . LEU A 1 367 ? -0.678 -2.488 -16.064 1.00 81.12 367 LEU A C 1
ATOM 2809 O O . LEU A 1 367 ? -1.745 -1.956 -15.752 1.00 81.12 367 LEU A O 1
ATOM 2813 N N . ALA A 1 368 ? -0.582 -3.433 -16.998 1.00 81.06 368 ALA A N 1
ATOM 2814 C CA . ALA A 1 368 ? -1.736 -4.110 -17.587 1.00 81.06 368 ALA A CA 1
ATOM 2815 C C . ALA A 1 368 ? -2.276 -5.211 -16.670 1.00 81.06 368 ALA A C 1
ATOM 2817 O O . ALA A 1 368 ? -3.467 -5.522 -16.709 1.00 81.06 368 ALA A O 1
ATOM 2818 N N . ALA A 1 369 ? -1.417 -5.823 -15.854 1.00 89.06 369 ALA A N 1
ATOM 2819 C CA . ALA A 1 369 ? -1.829 -6.797 -14.854 1.00 89.06 369 ALA A CA 1
ATOM 2820 C C . ALA A 1 369 ? -0.767 -6.985 -13.762 1.00 89.06 369 ALA A C 1
ATOM 2822 O O . ALA A 1 369 ? 0.414 -6.737 -13.987 1.00 89.06 369 ALA A O 1
ATOM 2823 N N . VAL A 1 370 ? -1.175 -7.475 -12.594 1.00 93.50 370 VAL A N 1
ATOM 2824 C CA . VAL A 1 370 ? -0.291 -7.855 -11.484 1.00 93.50 370 VAL A CA 1
ATOM 2825 C C . VAL A 1 370 ? -0.781 -9.150 -10.849 1.00 93.50 370 VAL A C 1
ATOM 2827 O O . VAL A 1 370 ? -1.981 -9.424 -10.816 1.00 93.50 370 VAL A O 1
ATOM 2830 N N . ALA A 1 371 ? 0.146 -9.945 -10.333 1.00 92.25 371 ALA A N 1
ATOM 2831 C CA . ALA A 1 371 ? -0.149 -11.052 -9.450 1.00 92.25 371 ALA A CA 1
ATOM 2832 C C . ALA A 1 371 ? 0.766 -11.044 -8.230 1.00 92.25 371 ALA A C 1
ATOM 2834 O O . ALA A 1 371 ? 1.966 -10.784 -8.328 1.00 92.25 371 ALA A O 1
ATOM 2835 N N . GLU A 1 372 ? 0.191 -11.351 -7.075 1.00 91.19 372 GLU A N 1
ATOM 2836 C CA . GLU A 1 372 ? 0.919 -11.481 -5.818 1.00 91.19 372 GLU A CA 1
ATOM 2837 C C . GLU A 1 372 ? 0.624 -12.832 -5.185 1.00 91.19 372 GLU A C 1
ATOM 2839 O O . GLU A 1 372 ? -0.489 -13.346 -5.287 1.00 91.19 372 GLU A O 1
ATOM 2844 N N . ARG A 1 373 ? 1.612 -13.398 -4.495 1.00 88.69 373 ARG A N 1
ATOM 2845 C CA . ARG A 1 373 ? 1.498 -14.661 -3.766 1.00 88.69 373 ARG A CA 1
ATOM 2846 C C . ARG A 1 373 ? 2.201 -14.552 -2.425 1.00 88.69 373 ARG A C 1
ATOM 2848 O O . ARG A 1 373 ? 3.336 -14.088 -2.358 1.00 88.69 373 ARG A O 1
ATOM 2855 N N . TRP A 1 374 ? 1.562 -15.032 -1.363 1.00 85.19 374 TRP A N 1
ATOM 2856 C CA . TRP A 1 374 ? 2.147 -15.051 -0.024 1.00 85.19 374 TRP A CA 1
ATOM 2857 C C . TRP A 1 374 ? 1.716 -16.264 0.795 1.00 85.19 374 TRP A C 1
ATOM 2859 O O . TRP A 1 374 ? 0.694 -16.894 0.522 1.00 85.19 374 TRP A O 1
ATOM 2869 N N . ARG A 1 375 ? 2.506 -16.624 1.812 1.00 79.25 375 ARG A N 1
ATOM 2870 C CA . ARG A 1 375 ? 2.103 -17.637 2.802 1.00 79.25 375 ARG A CA 1
ATOM 2871 C C . ARG A 1 375 ? 1.170 -17.023 3.839 1.00 79.25 375 ARG A C 1
ATOM 2873 O O . ARG A 1 375 ? 1.429 -15.930 4.334 1.00 79.25 375 ARG A O 1
ATOM 2880 N N . LEU A 1 376 ? 0.112 -17.749 4.190 1.00 68.31 376 LEU A N 1
ATOM 2881 C CA . LEU A 1 376 ? -0.759 -17.372 5.296 1.00 68.31 376 LEU A CA 1
ATOM 2882 C C . LEU A 1 376 ? -0.200 -17.967 6.592 1.00 68.31 376 LEU A C 1
ATOM 2884 O O . LEU A 1 376 ? 0.067 -19.169 6.650 1.00 68.31 376 LEU A O 1
ATOM 2888 N N . ARG A 1 377 ? -0.052 -17.150 7.639 1.00 62.44 377 ARG A N 1
ATOM 2889 C CA . ARG A 1 377 ? 0.238 -17.653 8.986 1.00 62.44 377 ARG A CA 1
ATOM 2890 C C . ARG A 1 377 ? -1.004 -18.391 9.486 1.00 62.44 377 ARG A C 1
ATOM 2892 O O . ARG A 1 377 ? -2.065 -17.798 9.654 1.00 62.44 377 ARG A O 1
ATOM 2899 N N . THR A 1 378 ? -0.886 -19.699 9.671 1.00 59.69 378 THR A N 1
ATOM 2900 C CA . THR A 1 378 ? -1.962 -20.556 10.171 1.00 59.69 378 THR A CA 1
ATOM 2901 C C . THR A 1 378 ? -1.397 -21.521 11.202 1.00 59.69 378 THR A C 1
ATOM 2903 O O . THR A 1 378 ? -0.235 -21.911 11.126 1.00 59.69 378 THR A O 1
ATOM 2906 N N . THR A 1 379 ? -2.222 -21.879 12.179 1.00 53.88 379 THR A N 1
ATOM 2907 C CA . THR A 1 379 ? -1.963 -22.962 13.135 1.00 53.88 379 THR A CA 1
ATOM 2908 C C . THR A 1 379 ? -2.176 -24.345 12.511 1.00 53.88 379 THR A C 1
ATOM 2910 O O . THR A 1 379 ? -1.790 -25.346 13.110 1.00 53.88 379 THR A O 1
ATOM 2913 N N . SER A 1 380 ? -2.767 -24.416 11.310 1.00 58.97 380 SER A N 1
ATOM 2914 C CA . SER A 1 380 ? -2.931 -25.659 10.558 1.00 58.97 380 SER A CA 1
ATOM 2915 C C . SER A 1 380 ? -1.581 -26.213 10.104 1.00 58.97 380 SER A C 1
ATOM 2917 O O . SER A 1 380 ? -0.714 -25.474 9.640 1.00 58.97 380 SER A O 1
ATOM 2919 N N . ALA A 1 381 ? -1.435 -27.536 10.183 1.00 59.56 381 ALA A N 1
ATOM 2920 C CA . ALA A 1 381 ? -0.278 -28.250 9.651 1.00 59.56 381 ALA A CA 1
ATOM 2921 C C . ALA A 1 381 ? -0.223 -28.235 8.108 1.00 59.56 381 ALA A C 1
ATOM 2923 O O . ALA A 1 381 ? 0.833 -28.481 7.527 1.00 59.56 381 ALA A O 1
ATOM 2924 N N . GLU A 1 382 ? -1.342 -27.946 7.434 1.00 67.38 382 GLU A N 1
ATOM 2925 C CA . GLU A 1 382 ? -1.404 -27.860 5.974 1.00 67.38 382 GLU A CA 1
ATOM 2926 C C . GLU A 1 382 ? -0.869 -26.506 5.473 1.00 67.38 382 GLU A C 1
ATOM 2928 O O . GLU A 1 382 ? -1.375 -25.456 5.882 1.00 67.38 382 GLU A O 1
ATOM 2933 N N . PRO A 1 383 ? 0.108 -26.476 4.544 1.00 71.06 383 PRO A N 1
ATOM 2934 C CA . PRO A 1 383 ? 0.590 -25.228 3.968 1.00 71.06 383 PRO A CA 1
ATOM 2935 C C . PRO A 1 383 ? -0.517 -24.511 3.192 1.00 71.06 383 PRO A C 1
ATOM 2937 O O . PRO A 1 383 ? -1.002 -25.004 2.169 1.00 71.06 383 PRO A O 1
ATOM 2940 N N . ARG A 1 384 ? -0.870 -23.300 3.631 1.00 80.94 384 ARG A N 1
ATOM 2941 C CA . ARG A 1 384 ? -1.821 -22.429 2.929 1.00 80.94 384 ARG A CA 1
ATOM 2942 C C . ARG A 1 384 ? -1.093 -21.225 2.342 1.00 80.94 384 ARG A C 1
ATOM 2944 O O . ARG A 1 384 ? -0.351 -20.525 3.036 1.00 80.94 384 ARG A O 1
ATOM 2951 N N . ARG A 1 385 ? -1.307 -20.977 1.054 1.00 86.25 385 ARG A N 1
ATOM 2952 C CA . ARG A 1 385 ? -0.855 -19.765 0.364 1.00 86.25 385 ARG A CA 1
ATOM 2953 C C . ARG A 1 385 ? -2.065 -18.999 -0.128 1.00 86.25 385 ARG A C 1
ATOM 2955 O O . ARG A 1 385 ? -3.075 -19.591 -0.497 1.00 86.25 385 ARG A O 1
ATOM 2962 N N . PHE A 1 386 ? -1.945 -17.685 -0.138 1.00 87.56 386 PHE A N 1
ATOM 2963 C CA . PHE A 1 386 ? -2.939 -16.804 -0.715 1.00 87.56 386 PHE A CA 1
ATOM 2964 C C . PHE A 1 386 ? -2.349 -16.091 -1.923 1.00 87.56 386 PHE A C 1
ATOM 2966 O O . PHE A 1 386 ? -1.132 -15.894 -1.996 1.00 87.56 386 PHE A O 1
ATOM 2973 N N . PHE A 1 387 ? -3.199 -15.740 -2.878 1.00 92.81 387 PHE A N 1
ATOM 2974 C CA . PHE A 1 387 ? -2.781 -14.990 -4.047 1.00 92.81 387 PHE A CA 1
ATOM 2975 C C . PHE A 1 387 ? -3.834 -13.982 -4.499 1.00 92.81 387 PHE A C 1
ATOM 2977 O O . PHE A 1 387 ? -5.023 -14.107 -4.198 1.00 92.81 387 PHE A O 1
ATOM 2984 N N . SER A 1 388 ? -3.378 -13.008 -5.277 1.00 94.12 388 SER A N 1
ATOM 2985 C CA . SER A 1 388 ? -4.211 -12.105 -6.062 1.00 94.12 388 SER A CA 1
ATOM 2986 C C . SER A 1 388 ? -3.742 -12.123 -7.516 1.00 94.12 388 SER A C 1
ATOM 2988 O O . SER A 1 388 ? -2.555 -12.279 -7.795 1.00 94.12 388 SER A O 1
ATOM 2990 N N . VAL A 1 389 ? -4.686 -11.999 -8.449 1.00 95.44 389 VAL A N 1
ATOM 2991 C CA . VAL A 1 389 ? -4.415 -11.727 -9.866 1.00 95.44 389 VAL A CA 1
ATOM 2992 C C . VAL A 1 389 ? -5.366 -10.623 -10.285 1.00 95.44 389 VAL A C 1
ATOM 2994 O O . VAL A 1 389 ? -6.586 -10.776 -10.209 1.00 95.44 389 VAL A O 1
ATOM 2997 N N . GLU A 1 390 ? -4.809 -9.510 -10.727 1.00 96.00 390 GLU A N 1
ATOM 2998 C CA . GLU A 1 390 ? -5.550 -8.308 -11.068 1.00 96.00 390 GLU A CA 1
ATOM 2999 C C . GLU A 1 390 ? -5.169 -7.895 -12.487 1.00 96.00 390 GLU A C 1
ATOM 3001 O O . GLU A 1 390 ? -3.993 -7.730 -12.798 1.00 96.00 390 GLU A O 1
ATOM 3006 N N . VAL A 1 391 ? -6.163 -7.762 -13.365 1.00 95.44 391 VAL A N 1
ATOM 3007 C CA . VAL A 1 391 ? -5.963 -7.390 -14.772 1.00 95.44 391 VAL A CA 1
ATOM 3008 C C . VAL A 1 391 ? -6.728 -6.107 -15.039 1.00 95.44 391 VAL A C 1
ATOM 3010 O O . VAL A 1 391 ? -7.937 -6.042 -14.778 1.00 95.44 391 VAL A O 1
ATOM 3013 N N . ASP A 1 392 ? -6.024 -5.116 -15.578 1.00 94.31 392 ASP A N 1
ATOM 3014 C CA . ASP A 1 392 ? -6.589 -3.837 -15.986 1.00 94.31 392 ASP A CA 1
ATOM 3015 C C . ASP A 1 392 ? -7.794 -4.083 -16.914 1.00 94.31 392 ASP A C 1
ATOM 3017 O O . ASP A 1 392 ? -7.689 -4.906 -17.836 1.00 94.31 392 ASP A O 1
ATOM 3021 N N . PRO A 1 393 ? -8.948 -3.421 -16.692 1.00 92.81 393 PRO A N 1
ATOM 3022 C CA . PRO A 1 393 ? -10.137 -3.600 -17.519 1.00 92.81 393 PRO A CA 1
ATOM 3023 C C . PRO A 1 393 ? -9.872 -3.517 -19.030 1.00 92.81 393 PRO A C 1
ATOM 3025 O O . PRO A 1 393 ? -10.445 -4.312 -19.777 1.00 92.81 393 PRO A O 1
ATOM 3028 N N . ALA A 1 394 ? -8.959 -2.643 -19.475 1.00 90.69 394 ALA A N 1
ATOM 3029 C CA . ALA A 1 394 ? -8.616 -2.474 -20.889 1.00 90.69 394 ALA A CA 1
ATOM 3030 C C . ALA A 1 394 ? -7.849 -3.673 -21.486 1.00 90.69 394 ALA A C 1
ATOM 3032 O O . ALA A 1 394 ? -7.879 -3.898 -22.700 1.00 90.69 394 ALA A O 1
ATOM 3033 N N . HIS A 1 395 ? -7.203 -4.485 -20.644 1.00 86.31 395 HIS A N 1
ATOM 3034 C CA . HIS A 1 395 ? -6.368 -5.623 -21.045 1.00 86.31 395 HIS A CA 1
ATOM 3035 C C . HIS A 1 395 ? -6.998 -6.987 -20.731 1.00 86.31 395 HIS A C 1
ATOM 3037 O O . HIS A 1 395 ? -6.379 -8.040 -20.928 1.00 86.31 395 HIS A O 1
ATOM 3043 N N . ARG A 1 396 ? -8.255 -7.006 -20.270 1.00 88.88 396 ARG A N 1
ATOM 3044 C CA . ARG A 1 396 ? -8.994 -8.249 -20.019 1.00 88.88 396 ARG A CA 1
ATOM 3045 C C . ARG A 1 396 ? -9.219 -9.040 -21.308 1.00 88.88 396 ARG A C 1
ATOM 3047 O O . ARG A 1 396 ? -9.197 -8.512 -22.412 1.00 88.88 396 ARG A O 1
ATOM 3054 N N . ARG A 1 397 ? -9.469 -10.346 -21.144 1.00 87.44 397 ARG A N 1
ATOM 3055 C CA . ARG A 1 397 ? -9.764 -11.305 -22.232 1.00 87.44 397 ARG A CA 1
ATOM 3056 C C . ARG A 1 397 ? -8.624 -11.523 -23.242 1.00 87.44 397 ARG A C 1
ATOM 3058 O O . ARG A 1 397 ? -8.845 -12.184 -24.245 1.00 87.44 397 ARG A O 1
ATOM 3065 N N . ARG A 1 398 ? -7.403 -11.084 -22.918 1.00 85.56 398 ARG A N 1
ATOM 3066 C CA . ARG A 1 398 ? -6.172 -11.306 -23.704 1.00 85.56 398 ARG A CA 1
ATOM 3067 C C . ARG A 1 398 ? -5.264 -12.406 -23.130 1.00 85.56 398 ARG A C 1
ATOM 3069 O O . ARG A 1 398 ? -4.089 -12.478 -23.449 1.00 85.56 398 ARG A O 1
ATOM 3076 N N . GLY A 1 399 ? -5.785 -13.216 -22.204 1.00 85.62 399 GLY A N 1
ATOM 3077 C CA . GLY A 1 399 ? -5.051 -14.309 -21.549 1.00 85.62 399 GLY A CA 1
ATOM 3078 C C . GLY A 1 399 ? -4.071 -13.920 -20.437 1.00 85.62 399 GLY A C 1
ATOM 3079 O O . GLY A 1 399 ? -3.553 -14.819 -19.784 1.00 85.62 399 GLY A O 1
ATOM 3080 N N . LEU A 1 400 ? -3.895 -12.629 -20.127 1.00 86.88 400 LEU A N 1
ATOM 3081 C CA . LEU A 1 400 ? -3.017 -12.166 -19.036 1.00 86.88 400 LEU A CA 1
ATOM 3082 C C . LEU A 1 400 ? -3.337 -12.810 -17.681 1.00 86.88 400 LEU A C 1
ATOM 3084 O O . LEU A 1 400 ? -2.448 -13.307 -16.999 1.00 86.88 400 LEU A O 1
ATOM 3088 N N . GLY A 1 401 ? -4.621 -12.859 -17.309 1.00 89.25 401 GLY A N 1
ATOM 3089 C CA . GLY A 1 401 ? -5.042 -13.492 -16.055 1.00 89.25 401 GLY A CA 1
ATOM 3090 C C . GLY A 1 401 ? -4.770 -14.999 -16.028 1.00 89.25 401 GLY A C 1
ATOM 3091 O O . GLY A 1 401 ? -4.484 -15.552 -14.972 1.00 89.25 401 GLY A O 1
ATOM 3092 N N . THR A 1 402 ? -4.818 -15.663 -17.189 1.00 88.75 402 THR A N 1
ATOM 3093 C CA . THR A 1 402 ? -4.444 -17.076 -17.326 1.00 88.75 402 THR A CA 1
ATOM 3094 C C . THR A 1 402 ? -2.951 -17.238 -17.056 1.00 88.75 402 THR A C 1
ATOM 3096 O O . THR A 1 402 ? -2.606 -17.970 -16.135 1.00 88.75 402 THR A O 1
ATOM 3099 N N . ALA A 1 403 ? -2.105 -16.502 -17.781 1.00 84.19 403 ALA A N 1
ATOM 3100 C CA . ALA A 1 403 ? -0.649 -16.583 -17.667 1.00 84.19 403 ALA A CA 1
ATOM 3101 C C . ALA A 1 403 ? -0.148 -16.259 -16.249 1.00 84.19 403 ALA A C 1
ATOM 3103 O O . ALA A 1 403 ? 0.647 -17.001 -15.681 1.00 84.19 403 ALA A O 1
ATOM 3104 N N . LEU A 1 404 ? -0.673 -15.196 -15.632 1.00 88.38 404 LEU A N 1
ATOM 3105 C CA . LEU A 1 404 ? -0.305 -14.817 -14.268 1.00 88.38 404 LEU A CA 1
ATOM 3106 C C . LEU A 1 404 ? -0.762 -15.833 -13.221 1.00 88.38 404 LEU A C 1
ATOM 3108 O O . LEU A 1 404 ? -0.021 -16.115 -12.282 1.00 88.38 404 LEU A O 1
ATOM 3112 N N . LEU A 1 405 ? -1.964 -16.397 -13.372 1.00 90.56 405 LEU A N 1
ATOM 3113 C CA . LEU A 1 405 ? -2.407 -17.461 -12.477 1.00 90.56 405 LEU A CA 1
ATOM 3114 C C . LEU A 1 405 ? -1.518 -18.700 -12.623 1.00 90.56 405 LEU A C 1
ATOM 3116 O O . LEU A 1 405 ? -1.149 -19.276 -11.610 1.00 90.56 405 LEU A O 1
ATOM 3120 N N . ASP A 1 406 ? -1.148 -19.092 -13.843 1.00 87.31 406 ASP A N 1
ATOM 3121 C CA . ASP A 1 406 ? -0.240 -20.227 -14.048 1.00 87.31 406 ASP A CA 1
ATOM 3122 C C . ASP A 1 406 ? 1.107 -19.975 -13.355 1.00 87.31 406 ASP A C 1
ATOM 3124 O O . ASP A 1 406 ? 1.515 -20.790 -12.531 1.00 87.31 406 ASP A O 1
ATOM 3128 N N . ARG A 1 407 ? 1.687 -18.776 -13.505 1.00 83.38 407 ARG A N 1
ATOM 3129 C CA . ARG A 1 407 ? 2.928 -18.383 -12.816 1.00 83.38 407 ARG A CA 1
ATOM 3130 C C . ARG A 1 407 ? 2.837 -18.384 -11.285 1.00 83.38 407 ARG A C 1
ATOM 3132 O O . ARG A 1 407 ? 3.813 -18.685 -10.599 1.00 83.38 407 ARG A O 1
ATOM 3139 N N . VAL A 1 408 ? 1.677 -18.037 -10.726 1.00 85.62 408 VAL A N 1
ATOM 3140 C CA . VAL A 1 408 ? 1.413 -18.104 -9.275 1.00 85.62 408 VAL A CA 1
ATOM 3141 C C . VAL A 1 408 ? 1.303 -19.552 -8.788 1.00 85.62 408 VAL A C 1
ATOM 3143 O O . VAL A 1 408 ? 1.650 -19.846 -7.637 1.00 85.62 408 VAL A O 1
ATOM 3146 N N . LEU A 1 409 ? 0.801 -20.451 -9.636 1.00 84.00 409 LEU A N 1
ATOM 3147 C CA . LEU A 1 409 ? 0.648 -21.874 -9.330 1.00 84.00 409 LEU A CA 1
ATOM 3148 C C . LEU A 1 409 ? 1.938 -22.676 -9.599 1.00 84.00 409 LEU A C 1
ATOM 3150 O O . LEU A 1 409 ? 2.100 -23.745 -9.009 1.00 84.00 409 LEU A O 1
ATOM 3154 N N . GLU A 1 410 ? 2.856 -22.156 -10.419 1.00 76.94 410 GLU A N 1
ATOM 3155 C CA . GLU A 1 410 ? 4.216 -22.672 -10.636 1.00 76.94 410 GLU A CA 1
ATOM 3156 C C . GLU A 1 410 ? 5.080 -22.601 -9.350 1.00 76.94 410 GLU A C 1
ATOM 3158 O O . GLU A 1 410 ? 4.847 -21.792 -8.442 1.00 76.94 410 GLU A O 1
ATOM 3163 N N . ASP A 1 411 ? 6.085 -23.476 -9.239 1.00 57.09 411 ASP A N 1
ATOM 3164 C CA . ASP A 1 411 ? 7.059 -23.526 -8.131 1.00 57.09 411 ASP A CA 1
ATOM 3165 C C . ASP A 1 411 ? 6.481 -23.727 -6.716 1.00 57.09 411 ASP A C 1
ATOM 3167 O O . ASP A 1 411 ? 6.939 -23.156 -5.714 1.00 57.09 411 ASP A O 1
ATOM 3171 N N . LEU A 1 412 ? 5.470 -24.586 -6.584 1.00 60.59 412 LEU A N 1
ATOM 3172 C CA . LEU A 1 412 ? 5.217 -25.221 -5.292 1.00 60.59 412 LEU A CA 1
ATOM 3173 C C . LEU A 1 412 ? 6.266 -26.324 -5.082 1.00 60.59 412 LEU A C 1
ATOM 3175 O O . LEU A 1 412 ? 6.387 -27.187 -5.951 1.00 60.59 412 LEU A O 1
ATOM 3179 N N . PRO A 1 413 ? 7.032 -26.315 -3.968 1.00 53.81 413 PRO A N 1
ATOM 3180 C CA . PRO A 1 413 ? 8.054 -27.324 -3.710 1.00 53.81 413 PRO A CA 1
ATOM 3181 C C . PRO A 1 413 ? 7.488 -28.730 -3.892 1.00 53.81 413 PRO A C 1
ATOM 3183 O O . PRO A 1 413 ? 6.420 -29.043 -3.354 1.00 53.81 413 PRO A O 1
ATOM 3186 N N . ALA A 1 414 ? 8.199 -29.570 -4.643 1.00 54.09 414 ALA A N 1
ATOM 3187 C CA . ALA A 1 414 ? 7.800 -30.951 -4.858 1.00 54.09 414 ALA A CA 1
ATOM 3188 C C . ALA A 1 414 ? 7.608 -31.662 -3.504 1.00 54.09 414 ALA A C 1
ATOM 3190 O O . ALA A 1 414 ? 8.510 -31.666 -2.669 1.00 54.09 414 ALA A O 1
ATOM 3191 N N . GLY A 1 415 ? 6.429 -32.261 -3.290 1.00 57.97 415 GLY A N 1
ATOM 3192 C CA . GLY A 1 415 ? 6.189 -33.201 -2.188 1.00 57.97 415 GLY A CA 1
ATOM 3193 C C . GLY A 1 415 ? 5.150 -32.815 -1.128 1.00 57.97 415 GLY A C 1
ATOM 3194 O O . GLY A 1 415 ? 4.717 -33.715 -0.412 1.00 57.97 415 GLY A O 1
ATOM 3195 N N . THR A 1 416 ? 4.675 -31.564 -1.047 1.00 60.28 416 THR A N 1
ATOM 3196 C CA . THR A 1 416 ? 3.680 -31.174 -0.020 1.00 60.28 416 THR A CA 1
ATOM 3197 C C . THR A 1 416 ? 2.402 -30.598 -0.640 1.00 60.28 416 THR A C 1
ATOM 3199 O O . THR A 1 416 ? 2.485 -29.576 -1.327 1.00 60.28 416 THR A O 1
ATOM 3202 N N . PRO A 1 417 ? 1.214 -31.194 -0.393 1.00 73.44 417 PRO A N 1
ATOM 3203 C CA . PRO A 1 417 ? -0.064 -30.594 -0.769 1.00 73.44 417 PRO A CA 1
ATOM 3204 C C . PRO A 1 417 ? -0.168 -29.167 -0.232 1.00 73.44 417 PRO A C 1
ATOM 3206 O O . PRO A 1 417 ? 0.152 -28.910 0.928 1.00 73.44 417 PRO A O 1
ATOM 3209 N N . CYS A 1 418 ? -0.605 -28.236 -1.076 1.00 82.56 418 CYS A N 1
ATOM 3210 C CA . CYS A 1 418 ? -0.766 -26.840 -0.692 1.00 82.56 418 CYS A CA 1
ATOM 3211 C C . CYS A 1 418 ? -2.166 -26.359 -1.064 1.00 82.56 418 CYS A C 1
ATOM 3213 O O . CYS A 1 418 ? -2.636 -26.575 -2.186 1.00 82.56 418 CYS A O 1
ATOM 3215 N N . VAL A 1 419 ? -2.832 -25.706 -0.114 1.00 86.94 419 VAL A N 1
ATOM 3216 C CA . VAL A 1 419 ? -4.111 -25.038 -0.358 1.00 86.94 419 VAL A CA 1
ATOM 3217 C C . VAL A 1 419 ? -3.821 -23.631 -0.865 1.00 86.94 419 VAL A C 1
ATOM 3219 O O . VAL A 1 419 ? -3.225 -22.819 -0.153 1.00 86.94 419 VAL A O 1
ATOM 3222 N N . MET A 1 420 ? -4.245 -23.348 -2.095 1.00 89.62 420 MET A N 1
ATOM 3223 C CA . MET A 1 420 ? -4.194 -22.014 -2.687 1.00 89.62 420 MET A CA 1
ATOM 3224 C C . MET A 1 420 ? -5.534 -21.323 -2.474 1.00 89.62 420 MET A C 1
ATOM 3226 O O . MET A 1 420 ? -6.563 -21.844 -2.904 1.00 89.62 420 MET A O 1
ATOM 3230 N N . GLY A 1 421 ? -5.514 -20.158 -1.833 1.00 91.19 421 GLY A N 1
ATOM 3231 C CA . GLY A 1 421 ? -6.684 -19.316 -1.617 1.00 91.19 421 GLY A CA 1
ATOM 3232 C C . GLY A 1 421 ? -6.607 -17.989 -2.368 1.00 91.19 421 GLY A C 1
ATOM 3233 O O . GLY A 1 421 ? -5.526 -17.441 -2.563 1.00 91.19 421 GLY A O 1
ATOM 3234 N N . CYS A 1 422 ? -7.757 -17.461 -2.763 1.00 93.44 422 CYS A N 1
ATOM 3235 C CA . CYS A 1 422 ? -7.906 -16.092 -3.253 1.00 93.44 422 CYS A CA 1
ATOM 3236 C C . CYS A 1 422 ? -9.306 -15.569 -2.921 1.00 93.44 422 CYS A C 1
ATOM 3238 O O . CYS A 1 422 ? -10.180 -16.322 -2.485 1.00 93.44 422 CYS A O 1
ATOM 3240 N N . GLU A 1 423 ? -9.545 -14.287 -3.169 1.00 92.62 423 GLU A N 1
ATOM 3241 C CA . GLU A 1 423 ? -10.845 -13.648 -2.965 1.00 92.62 423 GLU A CA 1
ATOM 3242 C C . GLU A 1 423 ? -11.264 -12.831 -4.189 1.00 92.62 423 GLU A C 1
ATOM 3244 O O . GLU A 1 423 ? -10.436 -12.294 -4.924 1.00 92.62 423 GLU A O 1
ATOM 3249 N N . THR A 1 424 ? -12.574 -12.748 -4.404 1.00 93.44 424 THR A N 1
ATOM 3250 C CA . THR A 1 424 ? -13.213 -11.833 -5.357 1.00 93.44 424 THR A CA 1
ATOM 3251 C C . THR A 1 424 ? -14.569 -11.382 -4.800 1.00 93.44 424 THR A C 1
ATOM 3253 O O . THR A 1 424 ? -14.889 -11.698 -3.653 1.00 93.44 424 THR A O 1
ATOM 3256 N N . THR A 1 425 ? -15.365 -10.638 -5.565 1.00 92.88 425 THR A N 1
ATOM 3257 C CA . THR A 1 425 ? -16.697 -10.161 -5.158 1.00 92.88 425 THR A CA 1
ATOM 3258 C C . THR A 1 425 ? -17.803 -10.717 -6.056 1.00 92.88 425 THR A C 1
ATOM 3260 O O . THR A 1 425 ? -17.568 -11.039 -7.220 1.00 92.88 425 THR A O 1
ATOM 3263 N N . GLU A 1 426 ? -19.015 -10.858 -5.514 1.00 92.81 426 GLU A N 1
ATOM 3264 C CA . GLU A 1 426 ? -20.163 -11.455 -6.228 1.00 92.81 426 GLU A CA 1
ATOM 3265 C C . GLU A 1 426 ? -20.622 -10.669 -7.462 1.00 92.81 426 GLU A C 1
ATOM 3267 O O . GLU A 1 426 ? -21.217 -11.233 -8.376 1.00 92.81 426 GLU A O 1
ATOM 3272 N N . ASP A 1 427 ? -20.318 -9.376 -7.518 1.00 92.25 427 ASP A N 1
ATOM 3273 C CA . ASP A 1 427 ? -20.577 -8.512 -8.670 1.00 92.25 427 ASP A CA 1
ATOM 3274 C C . ASP A 1 427 ? -19.558 -8.692 -9.811 1.00 92.25 427 ASP A C 1
ATOM 3276 O O . ASP A 1 427 ? -19.608 -7.962 -10.800 1.00 92.25 427 ASP A O 1
ATOM 3280 N N . ARG A 1 428 ? -18.662 -9.688 -9.714 1.00 92.25 428 ARG A N 1
ATOM 3281 C CA . ARG A 1 428 ? -17.669 -10.050 -10.742 1.00 92.25 428 ARG A CA 1
ATOM 3282 C C . ARG A 1 428 ? -17.864 -11.486 -11.232 1.00 92.25 428 ARG A C 1
ATOM 3284 O O . ARG A 1 428 ? -16.981 -12.337 -11.040 1.00 92.25 428 ARG A O 1
ATOM 3291 N N . PRO A 1 429 ? -18.995 -11.789 -11.894 1.00 93.19 429 PRO A N 1
ATOM 3292 C CA . PRO A 1 429 ? -19.304 -13.141 -12.354 1.00 93.19 429 PRO A CA 1
ATOM 3293 C C . PRO A 1 429 ? -18.237 -13.699 -13.308 1.00 93.19 429 PRO A C 1
ATOM 3295 O O . PRO A 1 429 ? -17.985 -14.904 -13.329 1.00 93.19 429 PRO A O 1
ATOM 3298 N N . GLU A 1 430 ? -17.543 -12.848 -14.070 1.00 92.75 430 GLU A N 1
ATOM 3299 C CA . GLU A 1 430 ? -16.455 -13.266 -14.950 1.00 92.75 430 GLU A CA 1
ATOM 3300 C C . GLU A 1 430 ? -15.225 -13.785 -14.191 1.00 92.75 430 GLU A C 1
ATOM 3302 O O . GLU A 1 430 ? -14.577 -14.726 -14.665 1.00 92.75 430 GLU A O 1
ATOM 3307 N N . ALA A 1 431 ? -14.922 -13.205 -13.024 1.00 93.69 431 ALA A N 1
ATOM 3308 C CA . ALA A 1 431 ? -13.818 -13.617 -12.163 1.00 93.69 431 ALA A CA 1
ATOM 3309 C C . ALA A 1 431 ? -14.166 -14.915 -11.424 1.00 93.69 431 ALA A C 1
ATOM 3311 O O . ALA A 1 431 ? -13.367 -15.851 -11.432 1.00 93.69 431 ALA A O 1
ATOM 3312 N N . MET A 1 432 ? -15.387 -15.014 -10.887 1.00 95.38 432 MET A N 1
ATOM 3313 C CA . MET A 1 432 ? -15.908 -16.244 -10.275 1.00 95.38 432 MET A CA 1
ATOM 3314 C C . MET A 1 432 ? -15.866 -17.413 -11.266 1.00 95.38 432 MET A C 1
ATOM 3316 O O . MET A 1 432 ? -15.227 -18.433 -11.010 1.00 95.38 432 MET A O 1
ATOM 3320 N N . ALA A 1 433 ? -16.419 -17.225 -12.467 1.00 95.06 433 ALA A N 1
ATOM 3321 C CA . ALA A 1 433 ? -16.405 -18.255 -13.499 1.00 95.06 433 ALA A CA 1
ATOM 3322 C C . ALA A 1 433 ? -14.977 -18.596 -13.974 1.00 95.06 433 ALA A C 1
ATOM 3324 O O . ALA A 1 433 ? -14.712 -19.719 -14.404 1.00 95.06 433 ALA A O 1
ATOM 3325 N N . PHE A 1 434 ? -14.039 -17.639 -13.944 1.00 94.94 434 PHE A N 1
ATOM 3326 C CA . PHE A 1 434 ? -12.625 -17.903 -14.231 1.00 94.94 434 PHE A CA 1
ATOM 3327 C C . PHE A 1 434 ? -11.984 -18.805 -13.171 1.00 94.94 434 PHE A C 1
ATOM 3329 O O . PHE A 1 434 ? -11.326 -19.775 -13.545 1.00 94.94 434 PHE A O 1
ATOM 3336 N N . LEU A 1 435 ? -12.223 -18.540 -11.885 1.00 96.00 435 LEU A N 1
ATOM 3337 C CA . LEU A 1 435 ? -11.732 -19.357 -10.774 1.00 96.00 435 LEU A CA 1
ATOM 3338 C C . LEU A 1 435 ? -12.311 -20.779 -10.812 1.00 96.00 435 LEU A C 1
ATOM 3340 O O . LEU A 1 435 ? -11.556 -21.751 -10.737 1.00 96.00 435 LEU A O 1
ATOM 3344 N N . GLU A 1 436 ? -13.619 -20.915 -11.025 1.00 95.69 436 GLU A N 1
ATOM 3345 C CA . GLU A 1 436 ? -14.292 -22.218 -11.119 1.00 95.69 436 GLU A CA 1
ATOM 3346 C C . GLU A 1 436 ? -13.750 -23.072 -12.274 1.00 95.69 436 GLU A C 1
ATOM 3348 O O . GLU A 1 436 ? -13.410 -24.241 -12.080 1.00 95.69 436 GLU A O 1
ATOM 3353 N N . ARG A 1 437 ? -13.551 -22.484 -13.467 1.00 95.44 437 ARG A N 1
ATOM 3354 C CA . ARG A 1 437 ? -12.905 -23.176 -14.603 1.00 95.44 437 ARG A CA 1
ATOM 3355 C C . ARG A 1 437 ? -11.473 -23.618 -14.300 1.00 95.44 437 ARG A C 1
ATOM 3357 O O . ARG A 1 437 ? -10.982 -24.561 -14.915 1.00 95.44 437 ARG A O 1
ATOM 3364 N N . ARG A 1 438 ? -10.798 -22.939 -13.373 1.00 92.88 438 ARG A N 1
ATOM 3365 C CA . ARG A 1 438 ? -9.444 -23.259 -12.900 1.00 92.88 438 ARG A CA 1
ATOM 3366 C C . ARG A 1 438 ? -9.453 -24.199 -11.689 1.00 92.88 438 ARG A C 1
ATOM 3368 O O . ARG A 1 438 ? -8.403 -24.415 -11.088 1.00 92.88 438 ARG A O 1
ATOM 3375 N N . GLY A 1 439 ? -10.604 -24.784 -11.348 1.00 93.69 439 GLY A N 1
ATOM 3376 C CA . GLY A 1 439 ? -10.750 -25.798 -10.304 1.00 93.69 439 GLY A CA 1
ATOM 3377 C C . GLY A 1 439 ? -10.803 -25.248 -8.879 1.00 93.69 439 GLY A C 1
ATOM 3378 O O . GLY A 1 439 ? -10.697 -26.029 -7.935 1.00 93.69 439 GLY A O 1
ATOM 3379 N N . PHE A 1 440 ? -10.938 -23.932 -8.709 1.00 95.31 440 PHE A N 1
ATOM 3380 C CA . PHE A 1 440 ? -11.187 -23.324 -7.407 1.00 95.31 440 PHE A CA 1
ATOM 3381 C C . PHE A 1 440 ? -12.664 -23.435 -7.039 1.00 95.31 440 PHE A C 1
ATOM 3383 O O . PHE A 1 440 ? -13.534 -23.378 -7.906 1.00 95.31 440 PHE A O 1
ATOM 3390 N N . ARG A 1 441 ? -12.951 -23.581 -5.745 1.00 95.75 441 ARG A N 1
ATOM 3391 C CA . ARG A 1 441 ? -14.318 -23.679 -5.221 1.00 95.75 441 ARG A CA 1
ATOM 3392 C C . ARG A 1 441 ? -14.559 -22.602 -4.165 1.00 95.75 441 ARG A C 1
ATOM 3394 O O . ARG A 1 441 ? -13.643 -22.344 -3.383 1.00 95.75 441 ARG A O 1
ATOM 3401 N N . PRO A 1 442 ? -15.752 -21.990 -4.117 1.00 93.06 442 PRO A N 1
ATOM 3402 C CA . PRO A 1 442 ? -16.084 -21.033 -3.072 1.00 93.06 442 PRO A CA 1
ATOM 3403 C C . PRO A 1 442 ? -16.200 -21.762 -1.728 1.00 93.06 442 PRO A C 1
ATOM 3405 O O . PRO A 1 442 ? -16.823 -22.820 -1.644 1.00 93.06 442 PRO A O 1
ATOM 3408 N N . ILE A 1 443 ? -15.593 -21.204 -0.681 1.00 88.75 443 ILE A N 1
ATOM 3409 C CA . ILE A 1 443 ? -15.584 -21.797 0.668 1.00 88.75 443 ILE A CA 1
ATOM 3410 C C . ILE A 1 443 ? -16.175 -20.888 1.745 1.00 88.75 443 ILE A C 1
ATOM 3412 O O . ILE A 1 443 ? -16.596 -21.374 2.791 1.00 88.75 443 ILE A O 1
ATOM 3416 N N . LEU A 1 444 ? -16.196 -19.573 1.517 1.00 84.19 444 LEU A N 1
ATOM 3417 C CA . LEU A 1 444 ? -16.712 -18.602 2.473 1.00 84.19 444 LEU A CA 1
ATOM 3418 C C . LEU A 1 444 ? -17.258 -17.387 1.733 1.00 84.19 444 LEU A C 1
ATOM 3420 O O . LEU A 1 444 ? -16.590 -16.833 0.860 1.00 84.19 444 LEU A O 1
ATOM 3424 N N . ARG A 1 445 ? -18.455 -16.964 2.134 1.00 87.62 445 ARG A N 1
ATOM 3425 C CA . ARG A 1 445 ? -19.079 -15.712 1.725 1.00 87.62 445 ARG A CA 1
ATOM 3426 C C . ARG A 1 445 ? -19.100 -14.748 2.909 1.00 87.62 445 ARG A C 1
ATOM 3428 O O . ARG A 1 445 ? -19.487 -15.120 4.018 1.00 87.62 445 ARG A O 1
ATOM 3435 N N . THR A 1 446 ? -18.676 -13.518 2.653 1.00 86.94 446 THR A N 1
ATOM 3436 C CA . THR A 1 446 ? -18.609 -12.434 3.631 1.00 86.94 446 THR A CA 1
ATOM 3437 C C . THR A 1 446 ? -19.384 -11.245 3.080 1.00 86.94 446 THR A C 1
ATOM 3439 O O . THR A 1 446 ? -18.887 -10.537 2.200 1.00 86.94 446 THR A O 1
ATOM 3442 N N . ALA A 1 447 ? -20.600 -11.023 3.583 1.00 87.81 447 ALA A N 1
ATOM 3443 C CA . ALA A 1 447 ? -21.403 -9.852 3.262 1.00 87.81 447 ALA A CA 1
ATOM 3444 C C . ALA A 1 447 ? -20.624 -8.557 3.538 1.00 87.81 447 ALA A C 1
ATOM 3446 O O . ALA A 1 447 ? -20.137 -8.322 4.648 1.00 87.81 447 ALA A O 1
ATOM 3447 N N . SER A 1 448 ? -20.522 -7.707 2.518 1.00 90.56 448 SER A N 1
ATOM 3448 C CA . SER A 1 448 ? -20.005 -6.343 2.640 1.00 90.56 448 SER A CA 1
ATOM 3449 C C . SER A 1 448 ? -21.182 -5.394 2.837 1.00 90.56 448 SER A C 1
ATOM 3451 O O . SER A 1 448 ? -22.251 -5.616 2.278 1.00 90.56 448 SER A O 1
ATOM 3453 N N . SER A 1 449 ? -21.012 -4.319 3.602 1.00 93.75 449 SER A N 1
ATOM 3454 C CA . SER A 1 449 ? -22.066 -3.317 3.784 1.00 93.75 449 SER A CA 1
ATOM 3455 C C . SER A 1 449 ? -21.501 -1.911 3.968 1.00 93.75 449 SER A C 1
ATOM 3457 O O . SER A 1 449 ? -20.341 -1.737 4.354 1.00 93.75 449 SER A O 1
ATOM 3459 N N . GLU A 1 450 ? -22.314 -0.904 3.659 1.00 95.69 450 GLU A N 1
ATOM 3460 C CA . GLU A 1 450 ? -21.947 0.512 3.708 1.00 95.69 450 GLU A CA 1
ATOM 3461 C C . GLU A 1 450 ? -23.066 1.352 4.327 1.00 95.69 450 GLU A C 1
ATOM 3463 O O . GLU A 1 450 ? -24.246 1.098 4.099 1.00 95.69 450 GLU A O 1
ATOM 3468 N N . LEU A 1 451 ? -22.690 2.360 5.108 1.00 96.69 451 LEU A N 1
ATOM 3469 C CA . LEU A 1 451 ? -23.589 3.327 5.721 1.00 96.69 451 LEU A CA 1
ATOM 3470 C C . LEU A 1 451 ? -23.236 4.739 5.248 1.00 96.69 451 LEU A C 1
ATOM 3472 O O . LEU A 1 451 ? -22.116 5.206 5.471 1.00 96.69 451 LEU A O 1
ATOM 3476 N N . ASP A 1 452 ? -24.213 5.440 4.672 1.00 96.31 452 ASP A N 1
ATOM 3477 C CA . ASP A 1 452 ? -24.134 6.887 4.453 1.00 96.31 452 ASP A CA 1
ATOM 3478 C C . ASP A 1 452 ? -24.404 7.620 5.774 1.00 96.31 452 ASP A C 1
ATOM 3480 O O . ASP A 1 452 ? -25.535 7.658 6.270 1.00 96.31 452 ASP A O 1
ATOM 3484 N N . LEU A 1 453 ? -23.365 8.231 6.354 1.00 96.31 453 LEU A N 1
ATOM 3485 C CA . LEU A 1 453 ? -23.501 8.970 7.609 1.00 96.31 453 LEU A CA 1
ATOM 3486 C C . LEU A 1 453 ? -24.350 10.236 7.476 1.00 96.31 453 LEU A C 1
ATOM 3488 O O . LEU A 1 453 ? -24.867 10.720 8.484 1.00 96.31 453 LEU A O 1
ATOM 3492 N N . ALA A 1 454 ? -24.538 10.785 6.274 1.00 93.94 454 ALA A N 1
ATOM 3493 C CA . ALA A 1 454 ? -25.446 11.913 6.085 1.00 93.94 454 ALA A CA 1
ATOM 3494 C C . ALA A 1 454 ? -26.899 11.513 6.392 1.00 93.94 454 ALA A C 1
ATOM 3496 O O . ALA A 1 454 ? -27.627 12.288 7.018 1.00 93.94 454 ALA A O 1
ATOM 3497 N N . ALA A 1 455 ? -27.276 10.287 6.014 1.00 92.50 455 ALA A N 1
ATOM 3498 C CA . ALA A 1 455 ? -28.593 9.696 6.242 1.00 92.50 455 ALA A CA 1
ATOM 3499 C C . ALA A 1 455 ? -28.707 8.926 7.574 1.00 92.50 455 ALA A C 1
ATOM 3501 O O . ALA A 1 455 ? -29.799 8.478 7.928 1.00 92.50 455 ALA A O 1
ATOM 3502 N N . PHE A 1 456 ? -27.607 8.769 8.319 1.00 93.50 456 PHE A N 1
ATOM 3503 C CA . PHE A 1 456 ? -27.601 8.052 9.591 1.00 93.50 456 PHE A CA 1
ATOM 3504 C C . PHE A 1 456 ? -28.433 8.777 10.658 1.00 93.50 456 PHE A C 1
ATOM 3506 O O . PHE A 1 456 ? -28.145 9.914 11.047 1.00 93.50 456 PHE A O 1
ATOM 3513 N N . ASP A 1 457 ? -29.449 8.078 11.161 1.00 87.94 457 ASP A N 1
ATOM 3514 C CA . ASP A 1 457 ? -30.377 8.561 12.179 1.00 87.94 457 ASP A CA 1
ATOM 3515 C C . ASP A 1 457 ? -30.283 7.690 13.447 1.00 87.94 457 ASP A C 1
ATOM 3517 O O . ASP A 1 457 ? -30.904 6.621 13.517 1.00 87.94 457 ASP A O 1
ATOM 3521 N N . PRO A 1 458 ? -29.514 8.121 14.466 1.00 85.12 458 PRO A N 1
ATOM 3522 C CA . PRO A 1 458 ? -29.326 7.346 15.689 1.00 85.12 458 PRO A CA 1
ATOM 3523 C C . PRO A 1 458 ? -30.618 7.186 16.505 1.00 85.12 458 PRO A C 1
ATOM 3525 O O . PRO A 1 458 ? -30.721 6.239 17.285 1.00 85.12 458 PRO A O 1
ATOM 3528 N N . ALA A 1 459 ? -31.626 8.050 16.313 1.00 82.44 459 ALA A N 1
ATOM 3529 C CA . ALA A 1 459 ? -32.872 7.998 17.078 1.00 82.44 459 ALA A CA 1
ATOM 3530 C C . ALA A 1 459 ? -33.684 6.718 16.800 1.00 82.44 459 ALA A C 1
ATOM 3532 O O . ALA A 1 459 ? -34.393 6.225 17.680 1.00 82.44 459 ALA A O 1
ATOM 3533 N N . ARG A 1 460 ? -33.528 6.114 15.612 1.00 80.81 460 ARG A N 1
ATOM 3534 C CA . ARG A 1 460 ? -34.231 4.880 15.201 1.00 80.81 460 ARG A CA 1
ATOM 3535 C C . ARG A 1 460 ? -33.861 3.644 16.020 1.00 80.81 460 ARG A C 1
ATOM 3537 O O . ARG A 1 460 ? -34.557 2.635 15.964 1.00 80.81 460 ARG A O 1
ATOM 3544 N N . LEU A 1 461 ? -32.769 3.706 16.776 1.00 81.25 461 LEU A N 1
ATOM 3545 C CA . LEU A 1 461 ? -32.223 2.579 17.537 1.00 81.25 461 LEU A CA 1
ATOM 3546 C C . LEU A 1 461 ? -32.612 2.622 19.023 1.00 81.25 461 LEU A C 1
ATOM 3548 O O . LEU A 1 461 ? -32.218 1.747 19.807 1.00 81.25 461 LEU A O 1
ATOM 3552 N N . GLY A 1 462 ? -33.414 3.624 19.397 1.00 80.75 462 GLY A N 1
ATOM 3553 C CA . GLY A 1 462 ? -33.801 3.912 20.768 1.00 80.75 462 GLY A CA 1
ATOM 3554 C C . GLY A 1 462 ? -32.613 4.294 21.651 1.00 80.75 462 GLY A C 1
ATOM 3555 O O . GLY A 1 462 ? -31.471 4.395 21.207 1.00 80.75 462 GLY A O 1
ATOM 3556 N N . ASP A 1 463 ? -32.880 4.457 22.945 1.00 85.06 463 ASP A N 1
ATOM 3557 C CA . ASP A 1 463 ? -31.871 4.917 23.901 1.00 85.06 463 ASP A CA 1
ATOM 3558 C C . ASP A 1 463 ? -30.968 3.775 24.408 1.00 85.06 463 ASP A C 1
ATOM 3560 O O . ASP A 1 463 ? -31.058 3.309 25.544 1.00 85.06 463 ASP A O 1
ATOM 3564 N N . ALA A 1 464 ? -30.134 3.231 23.518 1.00 83.44 464 ALA A N 1
ATOM 3565 C CA . ALA A 1 464 ? -29.195 2.166 23.870 1.00 83.44 464 ALA A CA 1
ATOM 3566 C C . ALA A 1 464 ? -28.117 2.636 24.863 1.00 83.44 464 ALA A C 1
ATOM 3568 O O . ALA A 1 464 ? -27.690 1.846 25.704 1.00 83.44 464 ALA A O 1
ATOM 3569 N N . ALA A 1 465 ? -27.713 3.907 24.785 1.00 83.44 465 ALA A N 1
ATOM 3570 C CA . ALA A 1 465 ? -26.750 4.505 25.701 1.00 83.44 465 ALA A CA 1
ATOM 3571 C C . ALA A 1 465 ? -27.341 4.669 27.109 1.00 83.44 465 ALA A C 1
ATOM 3573 O O . ALA A 1 465 ? -26.724 4.225 28.074 1.00 83.44 465 ALA A O 1
ATOM 3574 N N . GLY A 1 466 ? -28.564 5.193 27.233 1.00 87.12 466 GLY A N 1
ATOM 3575 C CA . GLY A 1 466 ? -29.245 5.309 28.522 1.00 87.12 466 GLY A CA 1
ATOM 3576 C C . GLY A 1 466 ? -29.523 3.954 29.169 1.00 87.12 466 GLY A C 1
ATOM 3577 O O . GLY A 1 466 ? -29.352 3.810 30.376 1.00 87.12 466 GLY A O 1
ATOM 3578 N N . ARG A 1 467 ? -29.841 2.911 28.385 1.00 87.88 467 ARG A N 1
ATOM 3579 C CA . ARG A 1 467 ? -29.939 1.534 28.913 1.00 87.88 467 ARG A CA 1
ATOM 3580 C C . ARG A 1 467 ? -28.609 1.003 29.451 1.00 87.88 467 ARG A C 1
ATOM 3582 O O . ARG A 1 467 ? -28.613 0.330 30.476 1.00 87.88 467 ARG A O 1
ATOM 3589 N N . ALA A 1 468 ? -27.493 1.290 28.777 1.00 88.50 468 ALA A N 1
ATOM 3590 C CA . ALA A 1 468 ? -26.163 0.923 29.264 1.00 88.50 468 ALA A CA 1
ATOM 3591 C C . ALA A 1 468 ? -25.849 1.644 30.584 1.00 88.50 468 ALA A C 1
ATOM 3593 O O . ALA A 1 468 ? -25.485 1.001 31.565 1.00 88.50 468 ALA A O 1
ATOM 3594 N N . GLN A 1 469 ? -26.099 2.953 30.636 1.00 88.31 469 GLN A N 1
ATOM 3595 C CA . GLN A 1 469 ? -25.890 3.768 31.830 1.00 88.31 469 GLN A CA 1
ATOM 3596 C C . GLN A 1 469 ? -26.771 3.321 33.006 1.00 88.31 469 GLN A C 1
ATOM 3598 O O . GLN A 1 469 ? -26.289 3.225 34.131 1.00 88.31 469 GLN A O 1
ATOM 3603 N N . ALA A 1 470 ? -28.042 2.988 32.761 1.00 89.38 470 ALA A N 1
ATOM 3604 C CA . ALA A 1 470 ? -28.949 2.454 33.781 1.00 89.38 470 ALA A CA 1
ATOM 3605 C C . ALA A 1 470 ? -28.491 1.093 34.336 1.00 89.38 470 ALA A C 1
ATOM 3607 O O . ALA A 1 470 ? -28.837 0.741 35.460 1.00 89.38 470 ALA A O 1
ATOM 3608 N N . ALA A 1 471 ? -27.697 0.345 33.566 1.00 88.56 471 ALA A N 1
ATOM 3609 C CA . ALA A 1 471 ? -27.052 -0.891 33.998 1.00 88.56 471 ALA A CA 1
ATOM 3610 C C . ALA A 1 471 ? -25.681 -0.660 34.669 1.00 88.56 471 ALA A C 1
ATOM 3612 O O . ALA A 1 471 ? -24.966 -1.625 34.911 1.00 88.56 471 ALA A O 1
ATOM 3613 N N . GLY A 1 472 ? -25.301 0.593 34.952 1.00 92.50 472 GLY A N 1
ATOM 3614 C CA . GLY A 1 472 ? -24.014 0.943 35.563 1.00 92.50 472 GLY A CA 1
ATOM 3615 C C . GLY A 1 472 ? -22.833 0.969 34.589 1.00 92.50 472 GLY A C 1
ATOM 3616 O O . GLY A 1 472 ? -21.699 1.163 35.018 1.00 92.50 472 GLY A O 1
ATOM 3617 N N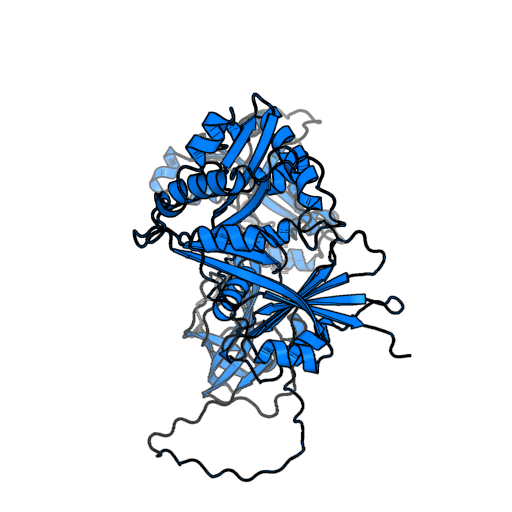 . ILE A 1 473 ? -23.079 0.811 33.285 1.00 96.00 473 ILE A N 1
ATOM 3618 C CA . ILE A 1 473 ? -22.028 0.759 32.268 1.00 96.00 473 ILE A CA 1
ATOM 3619 C C . ILE A 1 473 ? -21.699 2.162 31.766 1.00 96.00 473 ILE A C 1
ATOM 3621 O O . ILE A 1 473 ? -22.562 2.880 31.256 1.00 96.00 473 ILE A O 1
ATOM 3625 N N . VAL A 1 474 ? -20.421 2.526 31.836 1.00 94.62 474 VAL A N 1
ATOM 3626 C CA . VAL A 1 474 ? -19.901 3.785 31.300 1.00 94.62 474 VAL A CA 1
ATOM 3627 C C . VAL A 1 474 ? -19.434 3.568 29.865 1.00 94.62 474 VAL A C 1
ATOM 3629 O O . VAL A 1 474 ? -18.533 2.772 29.605 1.00 94.62 474 VAL A O 1
ATOM 3632 N N . LEU A 1 475 ? -20.029 4.299 28.922 1.00 93.38 475 LEU A N 1
ATOM 3633 C CA . LEU A 1 475 ? -19.577 4.350 27.532 1.00 93.38 475 LEU A CA 1
ATOM 3634 C C . LEU A 1 475 ? -18.703 5.585 27.329 1.00 93.38 475 LEU A C 1
ATOM 3636 O O . LEU A 1 475 ? -19.130 6.700 27.627 1.00 93.38 475 LEU A O 1
ATOM 3640 N N . ARG A 1 476 ? -17.497 5.406 26.790 1.00 91.50 476 ARG A N 1
ATOM 3641 C CA . ARG A 1 476 ? -16.609 6.522 26.441 1.00 91.50 476 ARG A CA 1
ATOM 3642 C C . ARG A 1 476 ? -15.780 6.226 25.201 1.00 91.50 476 ARG A C 1
ATOM 3644 O O . ARG A 1 476 ? -15.557 5.067 24.863 1.00 91.50 476 ARG A O 1
ATOM 3651 N N . ALA A 1 477 ? -15.287 7.271 24.549 1.00 92.31 477 ALA A N 1
ATOM 3652 C CA . ALA A 1 477 ? -14.224 7.123 23.564 1.00 92.31 477 ALA A CA 1
ATOM 3653 C C . ALA A 1 477 ? -12.896 6.788 24.263 1.00 92.31 477 ALA A C 1
ATOM 3655 O O . ALA A 1 477 ? -12.662 7.209 25.400 1.00 92.31 477 ALA A O 1
ATOM 3656 N N . LEU A 1 478 ? -12.016 6.062 23.575 1.00 90.56 478 LEU A N 1
ATOM 3657 C CA . LEU A 1 478 ? -10.632 5.874 24.000 1.00 90.56 478 LEU A CA 1
ATOM 3658 C C . LEU A 1 478 ? -9.941 7.240 24.098 1.00 90.56 478 LEU A C 1
ATOM 3660 O O . LEU A 1 478 ? -9.347 7.562 25.127 1.00 90.56 478 LEU A O 1
ATOM 3664 N N . GLY A 1 479 ? -10.087 8.052 23.045 1.00 86.94 479 GLY A N 1
ATOM 3665 C CA . GLY A 1 479 ? -9.460 9.364 22.898 1.00 86.94 479 GLY A CA 1
ATOM 3666 C C . GLY A 1 479 ? -7.927 9.307 22.910 1.00 86.94 479 GLY A C 1
ATOM 3667 O O . GLY A 1 479 ? -7.317 8.283 23.223 1.00 86.94 479 GLY A O 1
ATOM 3668 N N . ALA A 1 480 ? -7.283 10.437 22.614 1.00 76.19 480 ALA A N 1
ATOM 3669 C CA . ALA A 1 480 ? -5.819 10.530 22.604 1.00 76.19 480 ALA A CA 1
ATOM 3670 C C . ALA A 1 480 ? -5.170 10.152 23.955 1.00 76.19 480 ALA A C 1
ATOM 3672 O O . ALA A 1 480 ? -4.084 9.575 23.988 1.00 76.19 480 ALA A O 1
ATOM 3673 N N . GLY A 1 481 ? -5.841 10.441 25.078 1.00 74.25 481 GLY A N 1
ATOM 3674 C CA . GLY A 1 481 ? -5.361 10.092 26.419 1.00 74.25 481 GLY A CA 1
ATOM 3675 C C . GLY A 1 481 ? -5.454 8.596 26.738 1.00 74.25 481 GLY A C 1
ATOM 3676 O O . GLY A 1 481 ? -4.524 8.041 27.316 1.00 74.25 481 GLY A O 1
ATOM 3677 N N . GLY A 1 482 ? -6.533 7.918 26.327 1.00 75.50 482 GLY A N 1
ATOM 3678 C CA . GLY A 1 482 ? -6.707 6.483 26.577 1.00 75.50 482 GLY A CA 1
ATOM 3679 C C . GLY A 1 482 ? -5.756 5.608 25.763 1.00 75.50 482 GLY A C 1
ATOM 3680 O O . GLY A 1 482 ? -5.406 4.522 26.210 1.00 75.50 482 GLY A O 1
ATOM 3681 N N . ALA A 1 483 ? -5.260 6.101 24.624 1.00 72.31 483 ALA A N 1
ATOM 3682 C CA . ALA A 1 483 ? -4.205 5.435 23.859 1.00 72.31 483 ALA A CA 1
ATOM 3683 C C . ALA A 1 483 ? -2.859 5.351 24.614 1.00 72.31 483 ALA A C 1
ATOM 3685 O O . ALA A 1 483 ? -1.978 4.601 24.206 1.00 72.31 483 ALA A O 1
ATOM 3686 N N . ARG A 1 484 ? -2.695 6.098 25.715 1.00 80.50 484 ARG A N 1
ATOM 3687 C CA . ARG A 1 484 ? -1.512 6.058 26.594 1.00 80.50 484 ARG A CA 1
ATOM 3688 C C . ARG A 1 484 ? -1.782 5.374 27.940 1.00 80.50 484 ARG A C 1
ATOM 3690 O O . ARG A 1 484 ? -0.867 5.242 28.745 1.00 80.50 484 ARG A O 1
ATOM 3697 N N . ASP A 1 485 ? -3.021 4.955 28.195 1.00 90.19 485 ASP A N 1
ATOM 3698 C CA . ASP A 1 485 ? -3.421 4.289 29.434 1.00 90.19 485 ASP A CA 1
ATOM 3699 C C . ASP A 1 485 ? -3.164 2.782 29.321 1.00 90.19 485 ASP A C 1
ATOM 3701 O O . ASP A 1 485 ? -3.946 2.026 28.742 1.00 90.19 485 ASP A O 1
ATOM 3705 N N . GLU A 1 486 ? -2.038 2.335 29.875 1.00 93.00 486 GLU A N 1
ATOM 3706 C CA . GLU A 1 486 ? -1.613 0.940 29.784 1.00 93.00 486 GLU A CA 1
ATOM 3707 C C . GLU A 1 486 ? -2.618 -0.032 30.416 1.00 93.00 486 GLU A C 1
ATOM 3709 O O . GLU A 1 486 ? -2.850 -1.118 29.878 1.00 93.00 486 GLU A O 1
ATOM 3714 N N . ARG A 1 487 ? -3.260 0.353 31.525 1.00 93.75 487 ARG A N 1
ATOM 3715 C CA . ARG A 1 487 ? -4.256 -0.492 32.191 1.00 93.75 487 ARG A CA 1
ATOM 3716 C C . ARG A 1 487 ? -5.460 -0.700 31.280 1.00 93.75 487 ARG A C 1
ATOM 3718 O O . ARG A 1 487 ? -5.906 -1.835 31.098 1.00 93.75 487 ARG A O 1
ATOM 3725 N N . LEU A 1 488 ? -5.955 0.382 30.684 1.00 93.69 488 LEU A N 1
ATOM 3726 C CA . LEU A 1 488 ? -7.070 0.341 29.746 1.00 93.69 488 LEU A CA 1
ATOM 3727 C C . LEU A 1 488 ? -6.734 -0.495 28.505 1.00 93.69 488 LEU A C 1
ATOM 3729 O O . LEU A 1 488 ? -7.529 -1.349 28.111 1.00 93.69 488 LEU A O 1
ATOM 3733 N N . LEU A 1 489 ? -5.548 -0.303 27.919 1.00 94.50 489 LEU A N 1
ATOM 3734 C CA . LEU A 1 489 ? -5.097 -1.066 26.752 1.00 94.50 489 LEU A CA 1
ATOM 3735 C C . LEU A 1 489 ? -4.955 -2.560 27.054 1.00 94.50 489 LEU A C 1
ATOM 3737 O O . LEU A 1 489 ? -5.356 -3.386 26.235 1.00 94.50 489 LEU A O 1
ATOM 3741 N N . ARG A 1 490 ? -4.428 -2.933 28.226 1.00 95.94 490 ARG A N 1
ATOM 3742 C CA . ARG A 1 490 ? -4.354 -4.341 28.651 1.00 95.94 490 ARG A CA 1
ATOM 3743 C C . ARG A 1 490 ? -5.746 -4.943 28.851 1.00 95.94 490 ARG A C 1
ATOM 3745 O O . ARG A 1 490 ? -5.972 -6.084 28.455 1.00 95.94 490 ARG A O 1
ATOM 3752 N N . GLY A 1 491 ? -6.692 -4.172 29.390 1.00 96.56 491 GLY A N 1
ATOM 3753 C CA . GLY A 1 491 ? -8.099 -4.572 29.485 1.00 96.56 491 GLY A CA 1
ATOM 3754 C C . GLY A 1 491 ? -8.743 -4.800 28.112 1.00 96.56 491 GLY A C 1
ATOM 3755 O O . GLY A 1 491 ? -9.390 -5.823 27.890 1.00 96.56 491 GLY A O 1
ATOM 3756 N N . LEU A 1 492 ? -8.506 -3.895 27.158 1.00 95.88 492 LEU A N 1
ATOM 3757 C CA . LEU A 1 492 ? -8.948 -4.057 25.771 1.00 95.88 492 LEU A CA 1
ATOM 3758 C C . LEU A 1 492 ? -8.312 -5.297 25.128 1.00 95.88 492 LEU A C 1
ATOM 3760 O O . LEU A 1 492 ? -9.025 -6.101 24.538 1.00 95.88 492 LEU A O 1
ATOM 3764 N N . HIS A 1 493 ? -7.007 -5.517 25.282 1.00 95.81 493 HIS A N 1
ATOM 3765 C CA . HIS A 1 493 ? -6.334 -6.710 24.754 1.00 95.81 493 HIS A CA 1
ATOM 3766 C C . HIS A 1 493 ? -6.942 -8.010 25.295 1.00 95.81 493 HIS A C 1
ATOM 3768 O O . HIS A 1 493 ? -7.252 -8.916 24.517 1.00 95.81 493 HIS A O 1
ATOM 3774 N N . ALA A 1 494 ? -7.199 -8.074 26.604 1.00 95.38 494 ALA A N 1
ATOM 3775 C CA . ALA A 1 494 ? -7.847 -9.220 27.234 1.00 95.38 494 ALA A CA 1
ATOM 3776 C C . ALA A 1 494 ? -9.270 -9.447 26.691 1.00 95.38 494 ALA A C 1
ATOM 3778 O O . ALA A 1 494 ? -9.624 -10.576 26.336 1.00 95.38 494 ALA A O 1
ATOM 3779 N N . LEU A 1 495 ? -10.069 -8.380 26.551 1.00 95.88 495 LEU A N 1
ATOM 3780 C CA . LEU A 1 495 ? -11.400 -8.453 25.945 1.00 95.88 495 LEU A CA 1
ATOM 3781 C C . LEU A 1 495 ? -11.329 -8.919 24.482 1.00 95.88 495 LEU A C 1
ATOM 3783 O O . LEU A 1 495 ? -12.109 -9.782 24.075 1.00 95.88 495 LEU A O 1
ATOM 3787 N N . HIS A 1 496 ? -10.400 -8.369 23.696 1.00 94.25 496 HIS A N 1
ATOM 3788 C CA . HIS A 1 496 ? -10.190 -8.737 22.298 1.00 94.25 496 HIS A CA 1
ATOM 3789 C C . HIS A 1 496 ? -9.883 -10.231 22.201 1.00 94.25 496 HIS A C 1
ATOM 3791 O O . HIS A 1 496 ? -10.584 -10.947 21.491 1.00 94.25 496 HIS A O 1
ATOM 3797 N N . ALA A 1 497 ? -8.911 -10.727 22.970 1.00 91.38 497 ALA A N 1
ATOM 3798 C CA . ALA A 1 497 ? -8.546 -12.141 22.993 1.00 91.38 497 ALA A CA 1
ATOM 3799 C C . ALA A 1 497 ? -9.721 -13.047 23.402 1.00 91.38 497 ALA A C 1
ATOM 3801 O O . ALA A 1 497 ? -9.929 -14.114 22.818 1.00 91.38 497 ALA A O 1
ATOM 3802 N N . ALA A 1 498 ? -10.525 -12.619 24.380 1.00 90.62 498 ALA A N 1
ATOM 3803 C CA . ALA A 1 498 ? -11.685 -13.375 24.834 1.00 90.62 498 ALA A CA 1
ATOM 3804 C C . ALA A 1 498 ? -12.781 -13.475 23.761 1.00 90.62 498 ALA A C 1
ATOM 3806 O O . ALA A 1 498 ? -13.378 -14.543 23.603 1.00 90.62 498 ALA A O 1
ATOM 3807 N N . VAL A 1 499 ? -13.042 -12.382 23.036 1.00 90.50 499 VAL A N 1
ATOM 3808 C CA . VAL A 1 499 ? -14.124 -12.285 22.045 1.00 90.50 499 VAL A CA 1
ATOM 3809 C C . VAL A 1 499 ? -13.702 -12.774 20.655 1.00 90.50 499 VAL A C 1
ATOM 3811 O O . VAL A 1 499 ? -14.555 -13.275 19.928 1.00 90.50 499 VAL A O 1
ATOM 3814 N N . LEU A 1 500 ? -12.416 -12.706 20.292 1.00 86.69 500 LEU A N 1
ATOM 3815 C CA . LEU A 1 500 ? -11.889 -13.150 18.992 1.00 86.69 500 LEU A CA 1
ATOM 3816 C C . LEU A 1 500 ? -12.291 -14.593 18.659 1.00 86.69 500 LEU A C 1
ATOM 3818 O O . LEU A 1 500 ? -12.686 -14.878 17.534 1.00 86.69 500 LEU A O 1
ATOM 3822 N N . ARG A 1 501 ? -12.291 -15.477 19.662 1.00 80.56 501 ARG A N 1
ATOM 3823 C CA . ARG A 1 501 ? -12.703 -16.885 19.518 1.00 80.56 501 ARG A CA 1
ATOM 3824 C C . ARG A 1 501 ? -14.166 -17.072 19.115 1.00 80.56 501 ARG A C 1
ATOM 3826 O O . ARG A 1 501 ? -14.526 -18.128 18.608 1.00 80.56 501 ARG A O 1
ATOM 3833 N N . ASP A 1 502 ? -15.008 -16.068 19.351 1.00 81.62 502 ASP A N 1
ATOM 3834 C CA . ASP A 1 502 ? -16.426 -16.100 18.994 1.00 81.62 502 ASP A CA 1
ATOM 3835 C C . ASP A 1 502 ? -16.676 -15.531 17.579 1.00 81.62 502 ASP A C 1
ATOM 3837 O O . ASP A 1 502 ? -17.818 -15.516 17.116 1.00 81.62 502 ASP A O 1
ATOM 3841 N N . VAL A 1 503 ? -15.636 -15.046 16.884 1.00 79.94 503 VAL A N 1
ATOM 3842 C CA . VAL A 1 503 ? -15.743 -14.534 15.512 1.00 79.94 503 VAL A CA 1
ATOM 3843 C C . VAL A 1 503 ? -15.774 -15.715 14.527 1.00 79.94 503 VAL A C 1
ATOM 3845 O O . VAL A 1 503 ? -14.842 -16.525 14.511 1.00 79.94 503 VAL A O 1
ATOM 3848 N N . PRO A 1 504 ? -16.810 -15.835 13.670 1.00 73.06 504 PRO A N 1
ATOM 3849 C CA . PRO A 1 504 ? -16.870 -16.895 12.666 1.00 73.06 504 PRO A CA 1
ATOM 3850 C C . PRO A 1 504 ? -15.637 -16.897 11.755 1.00 73.06 504 PRO A C 1
ATOM 3852 O O . PRO A 1 504 ? -15.247 -15.855 11.234 1.00 73.06 504 PRO A O 1
ATOM 3855 N N . GLY A 1 505 ? -15.031 -18.072 11.563 1.00 66.94 505 GLY A N 1
ATOM 3856 C CA . GLY A 1 505 ? -13.799 -18.234 10.780 1.00 66.94 505 GLY A CA 1
ATOM 3857 C C . GLY A 1 505 ? -12.498 -17.959 11.546 1.00 66.94 505 GLY A C 1
ATOM 3858 O O . GLY A 1 505 ? -11.428 -18.177 10.987 1.00 66.94 505 GLY A O 1
ATOM 3859 N N . ALA A 1 506 ? -12.571 -17.542 12.817 1.00 67.44 506 ALA A N 1
ATOM 3860 C CA . ALA A 1 506 ? -11.417 -17.253 13.675 1.00 67.44 506 ALA A CA 1
ATOM 3861 C C . ALA A 1 506 ? -11.281 -18.229 14.863 1.00 67.44 506 ALA A C 1
ATOM 3863 O O . ALA A 1 506 ? -10.645 -17.903 15.861 1.00 67.44 506 ALA A O 1
ATOM 3864 N N . ALA A 1 507 ? -11.874 -19.425 14.777 1.00 62.44 507 ALA A N 1
ATOM 3865 C CA . ALA A 1 507 ? -11.870 -20.398 15.876 1.00 62.44 507 ALA A CA 1
ATOM 3866 C C . ALA A 1 507 ? -10.448 -20.797 16.322 1.00 62.44 507 ALA A C 1
ATOM 3868 O O . ALA A 1 507 ? -10.203 -20.945 17.517 1.00 62.44 507 ALA A O 1
ATOM 3869 N N . ASP A 1 508 ? -9.511 -20.884 15.371 1.00 65.50 508 ASP A N 1
ATOM 3870 C CA . ASP A 1 508 ? -8.100 -21.203 15.625 1.00 65.50 508 ASP A CA 1
ATOM 3871 C C . ASP A 1 508 ? -7.209 -19.955 15.764 1.00 65.50 508 ASP A C 1
ATOM 3873 O O . ASP A 1 508 ? -5.982 -20.068 15.837 1.00 65.50 508 ASP A O 1
ATOM 3877 N N . ALA A 1 509 ? -7.798 -18.754 15.754 1.00 67.38 509 ALA A N 1
ATOM 3878 C CA . ALA A 1 509 ? -7.043 -17.517 15.859 1.00 67.38 509 ALA A CA 1
ATOM 3879 C C . ALA A 1 509 ? -6.534 -17.330 17.292 1.00 67.38 509 ALA A C 1
ATOM 3881 O O . ALA A 1 509 ? -7.296 -17.331 18.262 1.00 67.38 509 ALA A O 1
ATOM 3882 N N . VAL A 1 510 ? -5.226 -17.126 17.413 1.00 75.62 510 VAL A N 1
ATOM 3883 C CA . VAL A 1 510 ? -4.582 -16.733 18.664 1.00 75.62 510 VAL A CA 1
ATOM 3884 C C . VAL A 1 510 ? -4.401 -15.225 18.619 1.00 75.62 510 VAL A C 1
ATOM 3886 O O . VAL A 1 510 ? -3.877 -14.695 17.643 1.00 75.62 510 VAL A O 1
ATOM 3889 N N . CYS A 1 511 ? -4.864 -14.533 19.659 1.00 83.25 511 CYS A N 1
ATOM 3890 C CA . CYS A 1 511 ? -4.602 -13.105 19.790 1.00 83.25 511 CYS A CA 1
ATOM 3891 C C . CYS A 1 511 ? -3.096 -12.889 19.961 1.00 83.25 511 CYS A C 1
ATOM 3893 O O . CYS A 1 511 ? -2.466 -13.574 20.772 1.00 83.25 511 CYS A O 1
ATOM 3895 N N . ASP A 1 512 ? -2.537 -11.936 19.221 1.00 84.69 512 ASP A N 1
ATOM 3896 C CA . ASP A 1 512 ? -1.120 -11.609 19.316 1.00 84.69 512 ASP A CA 1
ATOM 3897 C C . ASP A 1 512 ? -0.729 -11.172 20.739 1.00 84.69 512 ASP A C 1
ATOM 3899 O O . ASP A 1 512 ? -1.569 -10.654 21.487 1.00 84.69 512 ASP A O 1
ATOM 3903 N N . PRO A 1 513 ? 0.547 -11.335 21.138 1.00 90.31 513 PRO A N 1
ATOM 3904 C CA . PRO A 1 513 ? 1.054 -10.764 22.380 1.00 90.31 513 PRO A CA 1
ATOM 3905 C C . PRO A 1 513 ? 0.745 -9.266 22.482 1.00 90.31 513 PRO A C 1
ATOM 3907 O O . PRO A 1 513 ? 0.736 -8.561 21.474 1.00 90.31 513 PRO A O 1
ATOM 3910 N N . PHE A 1 514 ? 0.539 -8.773 23.707 1.00 93.19 514 PHE A N 1
ATOM 3911 C CA . PHE A 1 514 ? 0.072 -7.404 23.966 1.00 93.19 514 PHE A CA 1
ATOM 3912 C C . PHE A 1 514 ? 0.838 -6.325 23.188 1.00 93.19 514 PHE A C 1
ATOM 3914 O O . PHE A 1 514 ? 0.213 -5.460 22.590 1.00 93.19 514 PHE A O 1
ATOM 3921 N N . GLU A 1 515 ? 2.170 -6.394 23.145 1.00 91.44 515 GLU A N 1
ATOM 3922 C CA . GLU A 1 515 ? 3.007 -5.405 22.448 1.00 91.44 515 GLU A CA 1
ATOM 3923 C C . GLU A 1 515 ? 2.793 -5.413 20.926 1.00 91.44 515 GLU A C 1
ATOM 3925 O O . GLU A 1 515 ? 2.715 -4.361 20.294 1.00 91.44 515 GLU A O 1
ATOM 3930 N N . VAL A 1 516 ? 2.635 -6.601 20.337 1.00 87.50 516 VAL A N 1
ATOM 3931 C CA . VAL A 1 516 ? 2.365 -6.765 18.901 1.00 87.50 516 VAL A CA 1
ATOM 3932 C C . VAL A 1 516 ? 0.962 -6.257 18.578 1.00 87.50 516 VAL A C 1
ATOM 3934 O O . VAL A 1 516 ? 0.783 -5.491 17.633 1.00 87.50 516 VAL A O 1
ATOM 3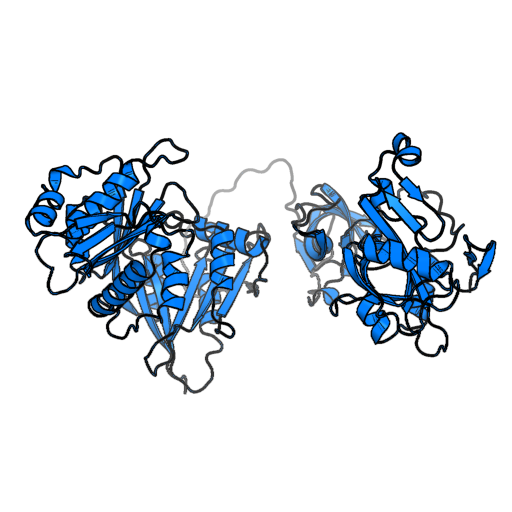937 N N . TRP A 1 517 ? -0.021 -6.610 19.407 1.00 91.06 517 TRP A N 1
ATOM 3938 C CA . TRP A 1 517 ? -1.390 -6.123 19.277 1.00 91.06 517 TRP A CA 1
ATOM 3939 C C . TRP A 1 517 ? -1.481 -4.599 19.455 1.00 91.06 517 TRP A C 1
ATOM 3941 O O . TRP A 1 517 ? -2.146 -3.926 18.670 1.00 91.06 517 TRP A O 1
ATOM 3951 N N . ARG A 1 518 ? -0.775 -4.022 20.436 1.00 91.69 518 ARG A N 1
ATOM 3952 C CA . ARG A 1 518 ? -0.746 -2.570 20.662 1.00 91.69 518 ARG A CA 1
ATOM 3953 C C . ARG A 1 518 ? -0.201 -1.850 19.436 1.00 91.69 518 ARG A C 1
ATOM 3955 O O . ARG A 1 518 ? -0.847 -0.920 18.960 1.00 91.69 518 ARG A O 1
ATOM 3962 N N . ARG A 1 519 ? 0.920 -2.327 18.886 1.00 87.69 519 ARG A N 1
ATOM 3963 C CA . ARG A 1 519 ? 1.521 -1.764 17.674 1.00 87.69 519 ARG A CA 1
ATOM 3964 C C . ARG A 1 519 ? 0.592 -1.866 16.463 1.00 87.69 519 ARG A C 1
ATOM 3966 O O . ARG A 1 519 ? 0.398 -0.887 15.751 1.00 87.69 519 ARG A O 1
ATOM 3973 N N . ALA A 1 520 ? -0.007 -3.037 16.249 1.00 83.88 520 ALA A N 1
ATOM 3974 C CA . ALA A 1 520 ? -0.867 -3.294 15.097 1.00 83.88 520 ALA A CA 1
ATOM 3975 C C . ALA A 1 520 ? -2.189 -2.512 15.142 1.00 83.88 520 ALA A C 1
ATOM 3977 O O . ALA A 1 520 ? -2.705 -2.133 14.088 1.00 83.88 520 ALA A O 1
ATOM 3978 N N . TYR A 1 521 ? -2.735 -2.276 16.343 1.00 87.25 521 TYR A N 1
ATOM 3979 C CA . TYR A 1 521 ? -4.057 -1.677 16.502 1.00 87.25 521 TYR A CA 1
ATOM 3980 C C . TYR A 1 521 ? -4.048 -0.239 17.022 1.00 87.25 521 TYR A C 1
ATOM 3982 O O . TYR A 1 521 ? -4.686 0.621 16.427 1.00 87.25 521 TYR A O 1
ATOM 3990 N N . HIS A 1 522 ? -3.366 0.027 18.134 1.00 86.81 522 HIS A N 1
ATOM 3991 C CA . HIS A 1 522 ? -3.471 1.292 18.871 1.00 86.81 522 HIS A CA 1
ATOM 3992 C C . HIS A 1 522 ? -2.386 2.315 18.527 1.00 86.81 522 HIS A C 1
ATOM 3994 O O . HIS A 1 522 ? -2.617 3.508 18.697 1.00 86.81 522 HIS A O 1
ATOM 4000 N N . GLU A 1 523 ? -1.235 1.868 18.025 1.00 87.38 523 GLU A N 1
ATOM 4001 C CA . GLU A 1 523 ? -0.195 2.741 17.453 1.00 87.38 523 GLU A CA 1
ATOM 4002 C C . GLU A 1 523 ? -0.367 2.916 15.935 1.00 87.38 523 GLU A C 1
ATOM 4004 O O . GLU A 1 523 ? 0.398 3.633 15.291 1.00 87.38 523 GLU A O 1
ATOM 4009 N N . ASN A 1 524 ? -1.378 2.266 15.352 1.00 88.19 524 ASN A N 1
ATOM 4010 C CA . ASN A 1 524 ? -1.679 2.384 13.938 1.00 88.19 524 ASN A CA 1
ATOM 4011 C C . ASN A 1 524 ? -2.271 3.774 13.645 1.00 88.19 524 ASN A C 1
ATOM 4013 O O . ASN A 1 524 ? -3.293 4.128 14.241 1.00 88.19 524 ASN A O 1
ATOM 4017 N N . PRO A 1 525 ? -1.678 4.548 12.718 1.00 87.75 525 PRO A N 1
ATOM 4018 C CA . PRO A 1 525 ? -2.110 5.917 12.439 1.00 87.75 525 PRO A CA 1
ATOM 4019 C C . PRO A 1 525 ? -3.516 6.001 11.832 1.00 87.75 525 PRO A C 1
ATOM 4021 O O . PRO A 1 525 ? -4.110 7.074 11.829 1.00 87.75 525 PRO A O 1
ATOM 4024 N N . ASP A 1 526 ? -4.053 4.889 11.327 1.00 91.12 526 ASP A N 1
ATOM 4025 C CA . ASP A 1 526 ? -5.378 4.861 10.719 1.00 91.12 526 ASP A CA 1
ATOM 4026 C C . ASP A 1 526 ? -6.487 4.598 11.749 1.00 91.12 526 ASP A C 1
ATOM 4028 O O . ASP A 1 526 ? -7.664 4.773 11.431 1.00 91.12 526 ASP A O 1
ATOM 4032 N N . LEU A 1 527 ? -6.164 4.151 12.970 1.00 92.12 527 LEU A N 1
ATOM 4033 C CA . LEU A 1 527 ? -7.169 4.044 14.029 1.00 92.12 527 LEU A CA 1
ATOM 4034 C C . LEU A 1 527 ? -7.640 5.456 14.391 1.00 92.12 527 LEU A C 1
ATOM 4036 O O . LEU A 1 527 ? -6.825 6.361 14.514 1.00 92.12 527 LEU A O 1
ATOM 4040 N N . LEU A 1 528 ? -8.943 5.635 14.618 1.00 93.12 528 LEU A N 1
ATOM 4041 C CA . LEU A 1 528 ? -9.513 6.888 15.119 1.00 93.12 528 LEU A CA 1
ATOM 4042 C C . LEU A 1 528 ? -9.806 6.760 16.625 1.00 93.12 528 LEU A C 1
ATOM 4044 O O . LEU A 1 528 ? -10.860 6.221 16.985 1.00 93.12 528 LEU A O 1
ATOM 4048 N N . PRO A 1 529 ? -8.919 7.217 17.536 1.00 91.50 529 PRO A N 1
ATOM 4049 C CA . PRO A 1 529 ? -9.096 7.028 18.978 1.00 91.50 529 PRO A CA 1
ATOM 4050 C C . PRO A 1 529 ? -10.362 7.697 19.521 1.00 91.50 529 PRO A C 1
ATOM 4052 O O . PRO A 1 529 ? -10.996 7.181 20.440 1.00 91.50 529 PRO A O 1
ATOM 4055 N N . GLU A 1 530 ? -10.767 8.824 18.942 1.00 90.88 530 GLU A N 1
ATOM 4056 C CA . GLU A 1 530 ? -11.982 9.564 19.294 1.00 90.88 530 GLU A CA 1
ATOM 4057 C C . GLU A 1 530 ? -13.260 8.797 18.926 1.00 90.88 530 GLU A C 1
ATOM 4059 O O . GLU A 1 530 ? -14.300 8.984 19.554 1.00 90.88 530 GLU A O 1
ATOM 4064 N N . ALA A 1 531 ? -13.174 7.899 17.943 1.00 87.88 531 ALA A N 1
ATOM 4065 C CA . ALA A 1 531 ? -14.264 7.026 17.522 1.00 87.88 531 ALA A CA 1
ATOM 4066 C C . ALA A 1 531 ? -14.150 5.603 18.084 1.00 87.88 531 ALA A C 1
ATOM 4068 O O . ALA A 1 531 ? -15.075 4.804 17.919 1.00 87.88 531 ALA A O 1
ATOM 4069 N N . HIS A 1 532 ? -13.037 5.259 18.732 1.00 91.19 532 HIS A N 1
ATOM 4070 C CA . HIS A 1 532 ? -12.847 3.963 19.368 1.00 91.19 532 HIS A CA 1
ATOM 4071 C C . HIS A 1 532 ? -13.670 3.913 20.658 1.00 91.19 532 HIS A C 1
ATOM 4073 O O . HIS A 1 532 ? -13.270 4.452 21.688 1.00 91.19 532 HIS A O 1
ATOM 4079 N N . GLY A 1 533 ? -14.848 3.296 20.602 1.00 93.88 533 GLY A N 1
ATOM 4080 C CA . GLY A 1 533 ? -15.756 3.215 21.741 1.00 93.88 533 GLY A CA 1
ATOM 4081 C C . GLY A 1 533 ? -15.335 2.120 22.716 1.00 93.88 533 GLY A C 1
ATOM 4082 O O . GLY A 1 533 ? -15.055 0.999 22.298 1.00 93.88 533 GLY A O 1
ATOM 4083 N N . VAL A 1 534 ? -15.363 2.426 24.010 1.00 95.81 534 VAL A N 1
ATOM 4084 C CA . VAL A 1 534 ? -15.085 1.508 25.119 1.00 95.81 534 VAL A CA 1
ATOM 4085 C C . VAL A 1 534 ? -16.264 1.512 26.092 1.00 95.81 534 VAL A C 1
ATOM 4087 O O . VAL A 1 534 ? -16.791 2.572 26.432 1.00 95.81 534 VAL A O 1
ATOM 4090 N N . ALA A 1 535 ? -16.678 0.326 26.536 1.00 97.00 535 ALA A N 1
ATOM 4091 C CA . ALA A 1 535 ? -17.671 0.133 27.586 1.00 97.00 535 ALA A CA 1
ATOM 4092 C C . ALA A 1 535 ? -16.990 -0.398 28.851 1.00 97.00 535 ALA A C 1
ATOM 4094 O O . ALA A 1 535 ? -16.274 -1.402 28.783 1.00 97.00 535 ALA A O 1
ATOM 4095 N N . LEU A 1 536 ? -17.234 0.268 29.978 1.00 96.62 536 LEU A N 1
ATOM 4096 C CA . LEU A 1 536 ? -16.645 -0.042 31.277 1.00 96.62 536 LEU A CA 1
ATOM 4097 C C . LEU A 1 536 ? -17.727 -0.419 32.292 1.00 96.62 536 LEU A C 1
ATOM 4099 O O . LEU A 1 536 ? -18.714 0.303 32.423 1.00 96.62 536 LEU A O 1
ATOM 4103 N N . ASP A 1 537 ? -17.517 -1.516 33.013 1.00 96.31 537 ASP A N 1
ATOM 4104 C CA . ASP A 1 537 ? -18.264 -1.875 34.223 1.00 96.31 537 ASP A CA 1
ATOM 4105 C C . ASP A 1 537 ? -17.345 -1.631 35.427 1.00 96.31 537 ASP A C 1
ATOM 4107 O O . ASP A 1 537 ? -16.378 -2.362 35.655 1.00 96.31 537 ASP A O 1
ATOM 4111 N N . GLY A 1 538 ? -17.543 -0.501 36.111 1.00 93.88 538 GLY A N 1
ATOM 4112 C CA . GLY A 1 538 ? -16.533 0.045 37.018 1.00 93.88 538 GLY A CA 1
ATOM 4113 C C . GLY A 1 538 ? -15.220 0.335 36.278 1.00 93.88 538 GLY A C 1
ATOM 4114 O O . GLY A 1 538 ? -15.155 1.241 35.448 1.00 93.88 538 GLY A O 1
ATOM 4115 N N . GLU A 1 539 ? -14.174 -0.436 36.579 1.00 90.75 539 GLU A N 1
ATOM 4116 C CA . GLU A 1 539 ? -12.857 -0.333 35.933 1.00 90.75 539 GLU A CA 1
ATOM 4117 C C . GLU A 1 539 ? -12.593 -1.456 34.910 1.00 90.75 539 GLU A C 1
ATOM 4119 O O . GLU A 1 539 ? -11.542 -1.474 34.265 1.00 90.75 539 GLU A O 1
ATOM 4124 N N . GLU A 1 540 ? -13.518 -2.409 34.762 1.00 95.81 540 GLU A N 1
ATOM 4125 C CA . GLU A 1 540 ? -13.379 -3.546 33.854 1.00 95.81 540 GLU A CA 1
ATOM 4126 C C . GLU A 1 540 ? -13.832 -3.185 32.436 1.00 95.81 540 GLU A C 1
ATOM 4128 O O . GLU A 1 540 ? -14.898 -2.607 32.230 1.00 95.81 540 GLU A O 1
ATOM 4133 N N . VAL A 1 541 ? -13.042 -3.572 31.431 1.00 97.56 541 VAL A N 1
ATOM 4134 C CA . VAL A 1 541 ? -13.384 -3.379 30.018 1.00 97.56 541 VAL A CA 1
ATOM 4135 C C . VAL A 1 541 ? -14.306 -4.499 29.539 1.00 97.56 541 VAL A C 1
ATOM 4137 O O . VAL A 1 541 ? -13.872 -5.627 29.318 1.00 97.56 541 VAL A O 1
ATOM 4140 N N . VAL A 1 542 ? -15.579 -4.170 29.316 1.00 97.19 542 VAL A N 1
ATOM 4141 C CA . VAL A 1 542 ? -16.631 -5.149 28.982 1.00 97.19 542 VAL A CA 1
ATOM 4142 C C . VAL A 1 542 ? -17.122 -5.056 27.538 1.00 97.19 542 VAL A C 1
ATOM 4144 O O . VAL A 1 542 ? -17.831 -5.942 27.056 1.00 97.19 542 VAL A O 1
ATOM 4147 N N . GLY A 1 543 ? -16.738 -4.013 26.802 1.00 96.62 543 GLY A N 1
ATOM 4148 C CA . GLY A 1 543 ? -17.075 -3.865 25.389 1.00 96.62 543 GLY A CA 1
ATOM 4149 C C . GLY A 1 543 ? -16.151 -2.906 24.651 1.00 96.62 543 GLY A C 1
ATOM 4150 O O . GLY A 1 543 ? -15.618 -1.970 25.241 1.00 96.62 543 GLY A O 1
ATOM 4151 N N . MET A 1 544 ? -15.987 -3.125 23.348 1.00 96.25 544 MET A N 1
ATOM 4152 C CA . MET A 1 544 ? -15.250 -2.223 22.469 1.00 96.25 544 MET A CA 1
ATOM 4153 C C . MET A 1 544 ? -15.844 -2.170 21.061 1.00 96.25 544 MET A C 1
ATOM 4155 O O . MET A 1 544 ? -16.459 -3.135 20.592 1.00 96.25 544 MET A O 1
ATOM 4159 N N . THR A 1 545 ? -15.608 -1.066 20.361 1.00 95.44 545 THR A N 1
ATOM 4160 C CA . THR A 1 545 ? -15.789 -0.958 18.913 1.00 95.44 545 THR A CA 1
ATOM 4161 C C . THR A 1 545 ? -14.693 -0.094 18.304 1.00 95.44 545 THR A C 1
ATOM 4163 O O . THR A 1 545 ? -14.281 0.901 18.895 1.00 95.44 545 THR A O 1
ATOM 4166 N N . GLN A 1 546 ? -14.245 -0.452 17.105 1.00 95.06 546 GLN A N 1
ATOM 4167 C CA . GLN A 1 546 ? -13.182 0.255 16.396 1.00 95.06 546 GLN A CA 1
ATOM 4168 C C . GLN A 1 546 ? -13.703 0.950 15.139 1.00 95.06 546 GLN A C 1
ATOM 4170 O O . GLN A 1 546 ? -14.522 0.387 14.406 1.00 95.06 546 GLN A O 1
ATOM 4175 N N . LEU A 1 547 ? -13.156 2.132 14.860 1.00 95.00 547 LEU A N 1
ATOM 4176 C CA . LEU A 1 547 ? -13.353 2.855 13.612 1.00 95.00 547 LEU A CA 1
ATOM 4177 C C . LEU A 1 547 ? -11.993 3.298 13.064 1.00 95.00 547 LEU A C 1
ATOM 4179 O O . LEU A 1 547 ? -11.129 3.730 13.826 1.00 95.00 547 LEU A O 1
ATOM 4183 N N . TRP A 1 548 ? -11.830 3.176 11.753 1.00 94.81 548 TRP A N 1
ATOM 4184 C CA . TRP A 1 548 ? -10.565 3.361 11.053 1.00 94.81 548 TRP A CA 1
ATOM 4185 C C . TRP A 1 548 ? -10.741 4.323 9.888 1.00 94.81 548 TRP A C 1
ATOM 4187 O O . TRP A 1 548 ? -11.736 4.234 9.166 1.00 94.81 548 TRP A O 1
ATOM 4197 N N . ALA A 1 549 ? -9.777 5.209 9.681 1.00 94.44 549 ALA A N 1
ATOM 4198 C CA . ALA A 1 549 ? -9.667 5.996 8.466 1.00 94.44 549 ALA A CA 1
ATOM 4199 C C . ALA A 1 549 ? -9.222 5.115 7.293 1.00 94.44 549 ALA A C 1
ATOM 4201 O O . ALA A 1 549 ? -8.458 4.162 7.456 1.00 94.44 549 ALA A O 1
ATOM 4202 N N . SER A 1 550 ? -9.701 5.431 6.093 1.00 92.88 550 SER A N 1
ATOM 4203 C CA . SER A 1 550 ? -9.118 4.875 4.879 1.00 92.88 550 SER A CA 1
ATOM 4204 C C . SER A 1 550 ? -7.803 5.574 4.563 1.00 92.88 550 SER A C 1
ATOM 4206 O O . SER A 1 550 ? -7.692 6.795 4.633 1.00 92.88 550 SER A O 1
ATOM 4208 N N . GLN A 1 551 ? -6.812 4.791 4.149 1.00 89.56 551 GLN A N 1
ATOM 4209 C CA . GLN A 1 551 ? -5.478 5.289 3.818 1.00 89.56 551 GLN A CA 1
ATOM 4210 C C . GLN A 1 551 ? -5.442 6.031 2.479 1.00 89.56 551 GLN A C 1
ATOM 4212 O O . GLN A 1 551 ? -4.478 6.730 2.178 1.00 89.56 551 GLN A O 1
ATOM 4217 N N . ALA A 1 552 ? -6.477 5.851 1.658 1.00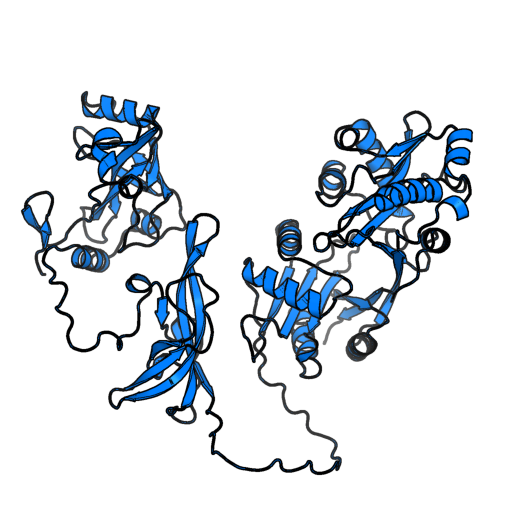 90.00 552 ALA A N 1
ATOM 4218 C CA . ALA A 1 552 ? -6.540 6.355 0.290 1.00 90.00 552 ALA A CA 1
ATOM 4219 C C . ALA A 1 552 ? -7.689 7.342 0.049 1.00 90.00 552 ALA A C 1
ATOM 4221 O O . ALA A 1 552 ? -7.797 7.895 -1.041 1.00 90.00 552 ALA A O 1
ATOM 4222 N N . SER A 1 553 ? -8.586 7.533 1.019 1.00 92.44 553 SER A N 1
ATOM 4223 C CA . SER A 1 553 ? -9.752 8.396 0.842 1.00 92.44 553 SER A CA 1
ATOM 4224 C C . SER A 1 553 ? -10.250 8.932 2.175 1.00 92.44 553 SER A C 1
ATOM 4226 O O . SER A 1 553 ? -10.655 8.171 3.045 1.00 92.44 553 SER A O 1
ATOM 4228 N N . ASP A 1 554 ? -10.315 10.249 2.301 1.00 92.62 554 ASP A N 1
ATOM 4229 C CA . ASP A 1 554 ? -10.950 10.916 3.439 1.00 92.62 554 ASP A CA 1
ATOM 4230 C C . ASP A 1 554 ? -12.472 10.670 3.504 1.00 92.62 554 ASP A C 1
ATOM 4232 O O . ASP A 1 554 ? -13.089 10.826 4.556 1.00 92.62 554 ASP A O 1
ATOM 4236 N N . ALA A 1 555 ? -13.079 10.248 2.391 1.00 94.00 555 ALA A N 1
ATOM 4237 C CA . ALA A 1 555 ? -14.503 9.970 2.268 1.00 94.00 555 ALA A CA 1
ATOM 4238 C C . ALA A 1 555 ? -14.940 8.602 2.794 1.00 94.00 555 ALA A C 1
ATOM 4240 O O . ALA A 1 555 ? -16.143 8.348 2.866 1.00 94.00 555 ALA A O 1
ATOM 4241 N N . ILE A 1 556 ? -14.005 7.722 3.161 1.00 95.06 556 ILE A N 1
ATOM 4242 C CA . ILE A 1 556 ? -14.309 6.355 3.586 1.00 95.06 556 ILE A CA 1
ATOM 4243 C C . ILE A 1 556 ? -13.704 6.089 4.961 1.00 95.06 556 ILE A C 1
ATOM 4245 O O . ILE A 1 556 ? -12.511 6.279 5.181 1.00 95.06 556 ILE A O 1
ATOM 4249 N N . LEU A 1 557 ? -14.525 5.554 5.858 1.00 96.44 557 LEU A N 1
ATOM 4250 C CA . LEU A 1 557 ? -14.101 4.960 7.120 1.00 96.44 557 LEU A CA 1
ATOM 4251 C C . LEU A 1 557 ? -14.445 3.469 7.141 1.00 96.44 557 LEU A C 1
ATOM 4253 O O . LEU A 1 557 ? -15.370 3.021 6.461 1.00 96.44 557 LEU A O 1
ATOM 4257 N N . TYR A 1 558 ? -13.757 2.702 7.980 1.00 94.94 558 TYR A N 1
ATOM 4258 C CA . TYR A 1 558 ? -14.028 1.284 8.189 1.00 94.94 558 TYR A CA 1
ATOM 4259 C C . TYR A 1 558 ? -14.414 1.007 9.638 1.00 94.94 558 TYR A C 1
ATOM 4261 O O . TYR A 1 558 ? -13.709 1.400 10.563 1.00 94.94 558 TYR A O 1
ATOM 4269 N N . THR A 1 559 ? -15.519 0.292 9.855 1.00 92.69 559 THR A N 1
ATOM 4270 C CA . THR A 1 559 ? -15.798 -0.309 11.168 1.00 92.69 559 THR A CA 1
ATOM 4271 C C . THR A 1 559 ? -15.070 -1.641 11.257 1.00 92.69 559 THR A C 1
ATOM 4273 O O . THR A 1 559 ? -15.359 -2.556 10.480 1.00 92.69 559 THR A O 1
ATOM 4276 N N . GLY A 1 560 ? -14.134 -1.723 12.203 1.00 87.81 560 GLY A N 1
ATOM 4277 C CA . GLY A 1 560 ? -13.327 -2.911 12.468 1.00 87.81 560 GLY A CA 1
ATOM 4278 C C . GLY A 1 560 ? -13.970 -3.827 13.507 1.00 87.81 560 GLY A C 1
ATOM 4279 O O . GLY A 1 560 ? -15.164 -4.127 13.450 1.00 87.81 560 GLY A O 1
ATOM 4280 N N . PHE A 1 561 ? -13.171 -4.277 14.475 1.00 90.25 561 PHE A N 1
ATOM 4281 C CA . PHE A 1 561 ? -13.636 -5.182 15.519 1.00 90.25 561 PHE A CA 1
ATOM 4282 C C . PHE A 1 561 ? -14.674 -4.510 16.432 1.00 90.25 561 PHE A C 1
ATOM 4284 O O . PHE A 1 561 ? -14.452 -3.416 16.956 1.00 90.25 561 PHE A O 1
ATOM 4291 N N . THR A 1 562 ? -15.793 -5.197 16.667 1.00 93.06 562 THR A N 1
ATOM 4292 C CA . THR A 1 562 ? -16.770 -4.849 17.705 1.00 93.06 562 THR A CA 1
ATOM 4293 C C . THR A 1 562 ? -17.040 -6.082 18.547 1.00 93.06 562 THR A C 1
ATOM 4295 O O . THR A 1 562 ? -17.488 -7.106 18.029 1.00 93.06 562 THR A O 1
ATOM 4298 N N . GLY A 1 563 ? -16.815 -5.973 19.852 1.00 92.69 563 GLY A N 1
ATOM 4299 C CA . GLY A 1 563 ? -16.906 -7.096 20.771 1.00 92.69 563 GLY A CA 1
ATOM 4300 C C . GLY A 1 563 ? -17.474 -6.689 22.119 1.00 92.69 563 GLY A C 1
ATOM 4301 O O . GLY A 1 563 ? -17.216 -5.594 22.603 1.00 92.69 563 GLY A O 1
ATOM 4302 N N . VAL A 1 564 ? -18.251 -7.583 22.726 1.00 94.69 564 VAL A N 1
ATOM 4303 C CA . VAL A 1 564 ? -18.776 -7.432 24.090 1.00 94.69 564 VAL A CA 1
ATOM 4304 C C . VAL A 1 564 ? -18.518 -8.730 24.847 1.00 94.69 564 VAL A C 1
ATOM 4306 O O . VAL A 1 564 ? -18.748 -9.825 24.303 1.00 94.69 564 VAL A O 1
ATOM 4309 N N . ALA A 1 565 ? -18.044 -8.599 26.087 1.00 94.81 565 ALA A N 1
ATOM 4310 C CA . ALA A 1 565 ? -17.803 -9.696 27.011 1.00 94.81 565 ALA A CA 1
ATOM 4311 C C . ALA A 1 565 ? -19.063 -10.556 27.147 1.00 94.81 565 ALA A C 1
ATOM 4313 O O . ALA A 1 565 ? -20.180 -10.039 27.168 1.00 94.81 565 ALA A O 1
ATOM 4314 N N . ARG A 1 566 ? -18.909 -11.885 27.214 1.00 91.94 566 ARG A N 1
ATOM 4315 C CA . ARG A 1 566 ? -20.055 -12.817 27.215 1.00 91.94 566 ARG A CA 1
ATOM 4316 C C . ARG A 1 566 ? -21.048 -12.530 28.344 1.00 91.94 566 ARG A C 1
ATOM 4318 O O . ARG A 1 566 ? -22.250 -12.601 28.101 1.00 91.94 566 ARG A O 1
ATOM 4325 N N . SER A 1 567 ? -20.540 -12.164 29.519 1.00 93.00 567 SER A N 1
ATOM 4326 C CA . SER A 1 567 ? -21.297 -11.753 30.709 1.00 93.00 567 SER A CA 1
ATOM 4327 C C . SER A 1 567 ? -22.194 -10.532 30.484 1.00 93.00 567 SER A C 1
ATOM 4329 O O . SER A 1 567 ? -23.222 -10.419 31.138 1.00 93.00 567 SER A O 1
ATOM 4331 N N . HIS A 1 568 ? -21.865 -9.666 29.520 1.00 93.44 568 HIS A N 1
ATOM 4332 C CA . HIS A 1 568 ? -22.538 -8.381 29.281 1.00 93.44 568 HIS A CA 1
ATOM 4333 C C . HIS A 1 568 ? -23.270 -8.322 27.925 1.00 93.44 568 HIS A C 1
ATOM 4335 O O . HIS A 1 568 ? -23.710 -7.263 27.464 1.00 93.44 568 HIS A O 1
ATOM 4341 N N . ARG A 1 569 ? -23.431 -9.465 27.244 1.00 89.31 569 ARG A N 1
ATOM 4342 C CA . ARG A 1 569 ? -24.174 -9.561 25.971 1.00 89.31 569 ARG A CA 1
ATOM 4343 C C . ARG A 1 569 ? -25.682 -9.441 26.172 1.00 89.31 569 ARG A C 1
ATOM 4345 O O . ARG A 1 569 ? -26.209 -9.679 27.246 1.00 89.31 569 ARG A O 1
ATOM 4352 N N . ARG A 1 570 ? -26.397 -9.152 25.077 1.00 83.56 570 ARG A N 1
ATOM 4353 C CA . ARG A 1 570 ? -27.872 -9.014 25.015 1.00 83.56 570 ARG A CA 1
ATOM 4354 C C . ARG A 1 570 ? -28.453 -7.806 25.768 1.00 83.56 570 ARG A C 1
ATOM 4356 O O . ARG A 1 570 ? -29.663 -7.641 25.779 1.00 83.56 570 ARG A O 1
ATOM 4363 N N . HIS A 1 571 ? -27.607 -6.897 26.254 1.00 82.75 571 HIS A N 1
ATOM 4364 C CA . HIS A 1 571 ? -28.015 -5.610 26.840 1.00 82.75 571 HIS A CA 1
ATOM 4365 C C . HIS A 1 571 ? -27.934 -4.425 25.857 1.00 82.75 571 HIS A C 1
ATOM 4367 O O . HIS A 1 571 ? -28.094 -3.272 26.236 1.00 82.75 571 HIS A O 1
ATOM 4373 N N . GLY A 1 572 ? -27.680 -4.688 24.570 1.00 88.31 572 GLY A N 1
ATOM 4374 C CA . GLY A 1 572 ? -27.590 -3.644 23.540 1.00 88.31 572 GLY A CA 1
ATOM 4375 C C . GLY A 1 572 ? -26.270 -2.859 23.515 1.00 88.31 572 GLY A C 1
ATOM 4376 O O . GLY A 1 572 ? -26.158 -1.930 22.721 1.00 88.31 572 GLY A O 1
ATOM 4377 N N . LEU A 1 573 ? -25.259 -3.253 24.302 1.00 93.06 573 LEU A N 1
ATOM 4378 C CA . LEU A 1 573 ? -23.967 -2.553 24.393 1.00 93.06 573 LEU A CA 1
ATOM 4379 C C . LEU A 1 573 ? -23.249 -2.403 23.045 1.00 93.06 573 LEU A C 1
ATOM 4381 O O . LEU A 1 573 ? -22.773 -1.320 22.729 1.00 93.06 573 LEU A O 1
ATOM 4385 N N . ALA A 1 574 ? -23.226 -3.449 22.212 1.00 92.56 574 ALA A N 1
ATOM 4386 C CA . ALA A 1 574 ? -22.613 -3.369 20.881 1.00 92.56 574 ALA A CA 1
ATOM 4387 C C . ALA A 1 574 ? -23.294 -2.311 19.993 1.00 92.56 574 ALA A C 1
ATOM 4389 O O . ALA A 1 574 ? -22.624 -1.589 19.260 1.00 92.56 574 ALA A O 1
ATOM 4390 N N . THR A 1 575 ? -24.624 -2.195 20.081 1.00 92.56 575 THR A N 1
ATOM 4391 C CA . THR A 1 575 ? -25.381 -1.153 19.377 1.00 92.56 575 THR A CA 1
ATOM 4392 C C . THR A 1 575 ? -25.057 0.224 19.945 1.00 92.56 575 THR A C 1
ATOM 4394 O O . THR A 1 575 ? -24.784 1.126 19.167 1.00 92.56 575 THR A O 1
ATOM 4397 N N . ALA A 1 576 ? -25.034 0.386 21.271 1.00 93.38 576 ALA A N 1
ATOM 4398 C CA . ALA A 1 576 ? -24.731 1.668 21.908 1.00 93.38 576 ALA A CA 1
ATOM 4399 C C . ALA A 1 576 ? -23.328 2.181 21.542 1.00 93.38 576 ALA A C 1
ATOM 4401 O O . ALA A 1 576 ? -23.179 3.334 21.142 1.00 93.38 576 ALA A O 1
ATOM 4402 N N . LEU A 1 577 ? -22.324 1.298 21.592 1.00 95.25 577 LEU A N 1
ATOM 4403 C CA . LEU A 1 577 ? -20.952 1.590 21.176 1.00 95.25 577 LEU A CA 1
ATOM 4404 C C . LEU A 1 577 ? -20.894 2.040 19.714 1.00 95.25 577 LEU A C 1
ATOM 4406 O O . LEU A 1 577 ? -20.355 3.104 19.422 1.00 95.25 577 LEU A O 1
ATOM 4410 N N . LYS A 1 578 ? -21.500 1.275 18.795 1.00 94.31 578 LYS A N 1
ATOM 4411 C CA . LYS A 1 578 ? -21.532 1.640 17.372 1.00 94.31 578 LYS A CA 1
ATOM 4412 C C . LYS A 1 578 ? -22.256 2.959 17.126 1.00 94.31 578 LYS A C 1
ATOM 4414 O O . LYS A 1 578 ? -21.759 3.771 16.358 1.00 94.31 578 LYS A O 1
ATOM 4419 N N . VAL A 1 579 ? -23.393 3.199 17.779 1.00 93.12 579 VAL A N 1
ATOM 4420 C CA . VAL A 1 579 ? -24.129 4.466 17.649 1.00 93.12 579 VAL A CA 1
ATOM 4421 C C . VAL A 1 579 ? -23.262 5.645 18.075 1.00 93.12 579 VAL A C 1
ATOM 4423 O O . VAL A 1 579 ? -23.191 6.618 17.332 1.00 93.12 579 VAL A O 1
ATOM 4426 N N . ALA A 1 580 ? -22.573 5.551 19.215 1.00 91.81 580 ALA A N 1
ATOM 4427 C CA . ALA A 1 580 ? -21.684 6.611 19.686 1.00 91.81 580 ALA A CA 1
ATOM 4428 C C . ALA A 1 580 ? -20.542 6.882 18.689 1.00 91.81 580 ALA A C 1
ATOM 4430 O O . ALA A 1 580 ? -20.334 8.029 18.290 1.00 91.81 580 ALA A O 1
ATOM 4431 N N . SER A 1 581 ? -19.862 5.831 18.217 1.00 94.31 581 SER A N 1
ATOM 4432 C CA . SER A 1 581 ? -18.782 5.949 17.229 1.00 94.31 581 SER A CA 1
ATOM 4433 C C . SER A 1 581 ? -19.253 6.549 15.900 1.00 94.31 581 SER A C 1
ATOM 4435 O O . SER A 1 581 ? -18.596 7.432 15.354 1.00 94.31 581 SER A O 1
ATOM 4437 N N . LEU A 1 582 ? -20.401 6.106 15.378 1.00 94.88 582 LEU A N 1
ATOM 4438 C CA . LEU A 1 582 ? -20.956 6.596 14.112 1.00 94.88 582 LEU A CA 1
ATOM 4439 C C . LEU A 1 582 ? -21.504 8.025 14.237 1.00 94.88 582 LEU A C 1
ATOM 4441 O O . LEU A 1 582 ? -21.370 8.816 13.305 1.00 94.88 582 LEU A O 1
ATOM 4445 N N . ALA A 1 583 ? -22.082 8.383 15.387 1.00 92.31 583 ALA A N 1
ATOM 4446 C CA . ALA A 1 583 ? -22.526 9.746 15.666 1.00 92.31 583 ALA A CA 1
ATOM 4447 C C . ALA A 1 583 ? -21.346 10.725 15.695 1.00 92.31 583 ALA A C 1
ATOM 4449 O O . ALA A 1 583 ? -21.444 11.803 15.111 1.00 92.31 583 ALA A O 1
ATOM 4450 N N . TRP A 1 584 ? -20.220 10.334 16.300 1.00 93.06 584 TRP A N 1
ATOM 4451 C CA . TRP A 1 584 ? -18.989 11.119 16.233 1.00 93.06 584 TRP A CA 1
ATOM 4452 C C . TRP A 1 584 ? -18.471 11.218 14.794 1.00 93.06 584 TRP A C 1
ATOM 4454 O O . TRP A 1 584 ? -18.232 12.319 14.302 1.00 93.06 584 TRP A O 1
ATOM 4464 N N . ALA A 1 585 ? -18.392 10.096 14.075 1.00 94.44 585 ALA A N 1
ATOM 4465 C CA . ALA A 1 585 ? -17.897 10.061 12.698 1.00 94.44 585 ALA A CA 1
ATOM 4466 C C . ALA A 1 585 ? -18.718 10.950 11.750 1.00 94.44 585 ALA A C 1
ATOM 4468 O O . ALA A 1 585 ? -18.172 11.572 10.842 1.00 94.44 585 ALA A O 1
ATOM 4469 N N . ARG A 1 586 ? -20.029 11.079 11.995 1.00 93.88 586 ARG A N 1
ATOM 4470 C CA . ARG A 1 586 ? -20.932 11.956 11.234 1.00 93.88 586 ARG A CA 1
ATOM 4471 C C . ARG A 1 586 ? -20.563 13.440 11.353 1.00 93.88 586 ARG A C 1
ATOM 4473 O O . ARG A 1 586 ? -20.965 14.239 10.504 1.00 93.88 586 ARG A O 1
ATOM 4480 N N . THR A 1 587 ? -19.814 13.835 12.382 1.00 94.00 587 THR A N 1
ATOM 4481 C CA . THR A 1 587 ? -19.337 15.218 12.555 1.00 94.00 587 THR A CA 1
ATOM 4482 C C . THR A 1 587 ? -18.146 15.554 11.655 1.00 94.00 587 THR A C 1
ATOM 4484 O O . THR A 1 587 ? -17.943 16.727 11.349 1.00 94.00 587 THR A O 1
ATOM 4487 N N . LEU A 1 588 ? -17.420 14.546 11.158 1.00 93.88 588 LEU A N 1
ATOM 4488 C CA . LEU A 1 588 ? -16.303 14.739 10.237 1.00 93.88 588 LEU A CA 1
ATOM 4489 C C . LEU A 1 588 ? -16.776 15.297 8.896 1.00 93.88 588 LEU A C 1
ATOM 4491 O O . LEU A 1 588 ? -17.911 15.077 8.462 1.00 93.88 588 LEU A O 1
ATOM 4495 N N . ARG A 1 589 ? -15.896 16.032 8.225 1.00 94.56 589 ARG A N 1
ATOM 4496 C CA . ARG A 1 589 ? -16.152 16.611 6.908 1.00 94.56 589 ARG A CA 1
ATOM 4497 C C . ARG A 1 589 ? -15.018 16.223 5.976 1.00 94.56 589 ARG A C 1
ATOM 4499 O O . ARG A 1 589 ? -13.857 16.442 6.292 1.00 94.56 589 ARG A O 1
ATOM 4506 N N . THR A 1 590 ? -15.396 15.629 4.855 1.00 93.81 590 THR A N 1
ATOM 4507 C CA . THR A 1 590 ? -14.498 15.309 3.740 1.00 93.81 590 THR A CA 1
ATOM 4508 C C . THR A 1 590 ? -14.161 16.578 2.957 1.00 93.81 590 THR A C 1
ATOM 4510 O O . THR A 1 590 ? -14.815 17.609 3.139 1.00 93.81 590 THR A O 1
ATOM 4513 N N . ALA A 1 591 ? -13.230 16.495 2.009 1.00 91.19 591 ALA A N 1
ATOM 4514 C CA . ALA A 1 591 ? -12.921 17.561 1.057 1.00 91.19 591 ALA A CA 1
ATOM 4515 C C . ALA A 1 591 ? -14.161 18.048 0.280 1.00 91.19 591 ALA A C 1
ATOM 4517 O O . ALA A 1 591 ? -14.242 19.212 -0.102 1.00 91.19 591 ALA A O 1
ATOM 4518 N N . SER A 1 592 ? -15.169 17.185 0.100 1.00 90.69 592 SER A N 1
ATOM 4519 C CA . SER A 1 592 ? -16.455 17.543 -0.520 1.00 90.69 592 SER A CA 1
ATOM 4520 C C . SER A 1 592 ? -17.426 18.289 0.412 1.00 90.69 592 SER A C 1
ATOM 4522 O O . SER A 1 592 ? -18.533 18.636 0.007 1.00 90.69 592 SER A O 1
ATOM 4524 N N . GLY A 1 593 ? -17.067 18.483 1.684 1.00 93.38 593 GLY A N 1
ATOM 4525 C CA . GLY A 1 593 ? -17.927 19.074 2.711 1.00 93.38 593 GLY A CA 1
ATOM 4526 C C . GLY A 1 593 ? -19.020 18.140 3.248 1.00 93.38 593 GLY A C 1
ATOM 4527 O O . GLY A 1 593 ? -19.797 18.544 4.113 1.00 93.38 593 GLY A O 1
ATOM 4528 N N . ARG A 1 594 ? -19.097 16.886 2.783 1.00 94.69 594 ARG A N 1
ATOM 4529 C CA . ARG A 1 594 ? -20.046 15.875 3.286 1.00 94.69 594 ARG A CA 1
ATOM 4530 C C . ARG A 1 594 ? -19.423 15.000 4.383 1.00 94.69 594 ARG A C 1
ATOM 4532 O O . ARG A 1 594 ? -18.198 14.859 4.397 1.00 94.69 594 ARG A O 1
ATOM 4539 N N . PRO A 1 595 ? -20.229 14.393 5.278 1.00 95.81 595 PRO A N 1
ATOM 4540 C CA . PRO A 1 595 ? -19.768 13.302 6.138 1.00 95.81 595 PRO A CA 1
ATOM 4541 C C . PRO A 1 595 ? -19.229 12.119 5.316 1.00 95.81 595 PRO A C 1
ATOM 4543 O O . PRO A 1 595 ? -19.725 11.896 4.209 1.00 95.81 595 PRO A O 1
ATOM 4546 N N . PRO A 1 596 ? -18.253 11.354 5.837 1.00 96.31 596 PRO A N 1
ATOM 4547 C CA . PRO A 1 596 ? -17.755 10.161 5.160 1.00 96.31 596 PRO A CA 1
ATOM 4548 C C . PRO A 1 596 ? -18.789 9.026 5.175 1.00 96.31 596 PRO A C 1
ATOM 4550 O O . PRO A 1 596 ? -19.734 9.032 5.966 1.00 96.31 596 PRO A O 1
ATOM 4553 N N . VAL A 1 597 ? -18.594 8.018 4.328 1.00 96.75 597 VAL A N 1
ATOM 4554 C CA . VAL A 1 597 ? -19.325 6.745 4.414 1.00 96.75 597 VAL A CA 1
ATOM 4555 C C . VAL A 1 597 ? -18.561 5.756 5.290 1.00 96.75 597 VAL A C 1
ATOM 4557 O O . VAL A 1 597 ? -17.332 5.800 5.364 1.00 96.75 597 VAL A O 1
ATOM 4560 N N . VAL A 1 598 ? -19.269 4.836 5.945 1.00 96.75 598 VAL A N 1
ATOM 4561 C CA . VAL A 1 598 ? -18.650 3.791 6.775 1.00 96.75 598 VAL A CA 1
ATOM 4562 C C . VAL A 1 598 ? -18.867 2.430 6.143 1.00 96.75 598 VAL A C 1
ATOM 4564 O O . VAL A 1 598 ? -19.998 2.054 5.860 1.00 96.75 598 VAL A O 1
ATOM 4567 N N . ARG A 1 599 ? -17.794 1.662 5.963 1.00 95.25 599 ARG A N 1
ATOM 4568 C CA . ARG A 1 599 ? -17.827 0.312 5.390 1.00 95.25 599 ARG A CA 1
ATOM 4569 C C . ARG A 1 599 ? -17.450 -0.746 6.409 1.00 95.25 599 ARG A C 1
ATOM 4571 O O . ARG A 1 599 ? -16.667 -0.505 7.324 1.00 95.25 599 ARG A O 1
ATOM 4578 N N . THR A 1 600 ? -18.001 -1.940 6.247 1.00 92.75 600 THR A N 1
ATOM 4579 C CA . THR A 1 600 ? -17.638 -3.106 7.056 1.00 92.75 600 THR A CA 1
ATOM 4580 C C . THR A 1 600 ? -17.990 -4.395 6.321 1.00 92.75 600 THR A C 1
ATOM 4582 O O . THR A 1 600 ? -18.714 -4.376 5.323 1.00 92.75 600 THR A O 1
ATOM 4585 N N . SER A 1 601 ? -17.475 -5.519 6.805 1.00 85.69 601 SER A N 1
ATOM 4586 C CA . SER A 1 601 ? -17.745 -6.837 6.239 1.00 85.69 601 SER A CA 1
ATOM 4587 C C . SER A 1 601 ? -17.926 -7.864 7.348 1.00 85.69 601 SER A C 1
ATOM 4589 O O . SER A 1 601 ? -17.185 -7.857 8.334 1.00 85.69 601 SER A O 1
ATOM 4591 N N . ASN A 1 602 ? -18.890 -8.765 7.192 1.00 83.44 602 ASN A N 1
ATOM 4592 C CA . ASN A 1 602 ? -19.204 -9.804 8.164 1.00 83.44 602 ASN A CA 1
ATOM 4593 C C . ASN A 1 602 ? -19.464 -11.126 7.443 1.00 83.44 602 ASN A C 1
ATOM 4595 O O . ASN A 1 602 ? -20.105 -11.141 6.399 1.00 83.44 602 ASN A O 1
ATOM 4599 N N . ALA A 1 603 ? -18.998 -12.243 8.006 1.00 76.94 603 ALA A N 1
ATOM 4600 C CA . ALA A 1 603 ? -19.469 -13.553 7.564 1.00 76.94 603 ALA A CA 1
ATOM 4601 C C . ALA A 1 603 ? -20.997 -13.620 7.722 1.00 76.94 603 ALA A C 1
ATOM 4603 O O . ALA A 1 603 ? -21.521 -13.099 8.709 1.00 76.94 603 ALA A O 1
ATOM 4604 N N . ASP A 1 604 ? -21.698 -14.288 6.807 1.00 73.00 604 ASP A N 1
ATOM 4605 C CA . ASP A 1 604 ? -23.172 -14.346 6.812 1.00 73.00 604 ASP A CA 1
ATOM 4606 C C . ASP A 1 604 ? -23.741 -14.951 8.107 1.00 73.00 604 ASP A C 1
ATOM 4608 O O . ASP A 1 604 ? -24.843 -14.630 8.547 1.00 73.00 604 ASP A O 1
ATOM 4612 N N . THR A 1 605 ? -22.955 -15.802 8.768 1.00 74.62 605 THR A N 1
ATOM 4613 C CA . THR A 1 605 ? -23.289 -16.429 10.052 1.00 74.62 605 THR A CA 1
ATOM 4614 C C . THR A 1 605 ? -23.052 -15.523 11.264 1.00 74.62 605 THR A C 1
ATOM 4616 O O . THR A 1 605 ? -23.355 -15.914 12.391 1.00 74.62 605 THR A O 1
ATOM 4619 N N . ASN A 1 606 ? -22.493 -14.323 11.079 1.00 78.94 606 ASN A N 1
ATOM 4620 C CA . ASN A 1 606 ? -22.116 -13.436 12.172 1.00 78.94 606 ASN A CA 1
ATOM 4621 C C . ASN A 1 606 ? -23.313 -12.577 12.639 1.00 78.94 606 ASN A C 1
ATOM 4623 O O . ASN A 1 606 ? -23.807 -11.749 11.868 1.00 78.94 606 ASN A O 1
ATOM 4627 N N . PRO A 1 607 ? -23.723 -12.653 13.923 1.00 80.00 607 PRO A N 1
ATOM 4628 C CA . PRO A 1 607 ? -24.812 -11.834 14.471 1.00 80.00 607 PRO A CA 1
ATOM 4629 C C . PRO A 1 607 ? -24.613 -10.316 14.326 1.00 80.00 607 PRO A C 1
ATOM 4631 O O . PRO A 1 607 ? -25.577 -9.551 14.388 1.00 80.00 607 PRO A O 1
ATOM 4634 N N . MET A 1 608 ? -23.369 -9.863 14.136 1.00 86.88 608 MET A N 1
ATOM 4635 C CA . MET A 1 608 ? -23.036 -8.456 13.925 1.00 86.88 608 MET A CA 1
ATOM 4636 C C . MET A 1 608 ? -23.655 -7.883 12.641 1.00 86.88 608 MET A C 1
ATOM 4638 O O . MET A 1 608 ? -23.958 -6.689 12.613 1.00 86.88 608 MET A O 1
ATOM 4642 N N . LEU A 1 609 ? -23.920 -8.718 11.627 1.00 85.25 609 LEU A N 1
ATOM 4643 C CA . LEU A 1 609 ? -24.590 -8.299 10.393 1.00 85.25 609 LEU A CA 1
ATOM 4644 C C . LEU A 1 609 ? -25.979 -7.714 10.691 1.00 85.25 609 LEU A C 1
ATOM 4646 O O . LEU A 1 609 ? -26.280 -6.594 10.292 1.00 85.25 609 LEU A O 1
ATOM 4650 N N . GLY A 1 610 ? -26.788 -8.398 11.507 1.00 87.44 610 GLY A N 1
ATOM 4651 C CA . GLY A 1 610 ? -28.114 -7.904 11.900 1.00 87.44 610 GLY A CA 1
ATOM 4652 C C . GLY A 1 610 ? -28.078 -6.617 12.737 1.00 87.44 610 GLY A C 1
ATOM 4653 O O . GLY A 1 610 ? -29.038 -5.846 12.746 1.00 87.44 610 GLY A O 1
ATOM 4654 N N . ILE A 1 611 ? -26.974 -6.343 13.443 1.00 88.19 611 ILE A N 1
ATOM 4655 C CA . ILE A 1 611 ? -26.769 -5.049 14.112 1.00 88.19 611 ILE A CA 1
ATOM 4656 C C . ILE A 1 611 ? -26.490 -3.957 13.072 1.00 88.19 611 ILE A C 1
ATOM 4658 O O . ILE A 1 611 ? -27.102 -2.895 13.154 1.00 88.19 611 ILE A O 1
ATOM 4662 N N . ASN A 1 612 ? -25.626 -4.223 12.089 1.00 91.19 612 ASN A N 1
ATOM 4663 C CA . ASN A 1 612 ? -25.303 -3.280 11.014 1.00 91.19 612 ASN A CA 1
ATOM 4664 C C . ASN A 1 612 ? -26.534 -2.922 10.173 1.00 91.19 612 ASN A C 1
ATOM 4666 O O . ASN A 1 612 ? -26.805 -1.743 9.967 1.00 91.19 612 ASN A O 1
ATOM 4670 N N . LEU A 1 613 ? -27.344 -3.906 9.777 1.00 91.00 613 LEU A N 1
ATOM 4671 C CA . LEU A 1 613 ? -28.565 -3.648 9.005 1.00 91.00 613 LEU A CA 1
ATOM 4672 C C . LEU A 1 613 ? -29.552 -2.753 9.772 1.00 91.00 613 LEU A C 1
ATOM 4674 O O . LEU A 1 613 ? -30.108 -1.813 9.210 1.00 91.00 613 LEU A O 1
ATOM 4678 N N . ARG A 1 614 ? -29.714 -2.963 11.089 1.00 90.50 614 ARG A N 1
ATOM 4679 C CA . ARG A 1 614 ? -30.540 -2.074 11.931 1.00 90.50 614 ARG A CA 1
ATOM 4680 C C . ARG A 1 614 ? -29.961 -0.666 12.063 1.00 90.50 614 ARG A C 1
ATOM 4682 O O . ARG A 1 614 ? -30.732 0.280 12.176 1.00 90.50 614 ARG A O 1
ATOM 4689 N N . LEU A 1 615 ? -28.633 -0.525 12.043 1.00 91.19 615 LEU A N 1
ATOM 4690 C CA . LEU A 1 615 ? -27.940 0.772 12.020 1.00 91.19 615 LEU A CA 1
ATOM 4691 C C . LEU A 1 615 ? -28.133 1.526 10.690 1.00 91.19 615 LEU A C 1
ATOM 4693 O O . LEU A 1 615 ? -27.748 2.689 10.606 1.00 91.19 615 LEU A O 1
ATOM 4697 N N . GLY A 1 616 ? -28.738 0.893 9.679 1.00 93.25 616 GLY A N 1
ATOM 4698 C CA . GLY A 1 616 ? -28.971 1.477 8.360 1.00 93.25 616 GLY A CA 1
ATOM 4699 C C . GLY A 1 616 ? -27.870 1.175 7.346 1.00 93.25 616 GLY A C 1
ATOM 4700 O O . GLY A 1 616 ? -27.857 1.794 6.286 1.00 93.25 616 GLY A O 1
ATOM 4701 N N . PHE A 1 617 ? -26.951 0.250 7.650 1.00 94.56 617 PHE A N 1
ATOM 4702 C CA . PHE A 1 617 ? -26.016 -0.238 6.642 1.00 94.56 617 PHE A CA 1
ATOM 4703 C C . PHE A 1 617 ? -26.792 -0.953 5.536 1.00 94.56 617 PHE A C 1
ATOM 4705 O O . PHE A 1 617 ? -27.659 -1.785 5.807 1.00 94.56 617 PHE A O 1
ATOM 4712 N N . VAL A 1 618 ? -26.440 -0.647 4.295 1.00 94.06 618 VAL A N 1
ATOM 4713 C CA . VAL A 1 618 ? -26.979 -1.284 3.098 1.00 94.06 618 VAL A CA 1
ATOM 4714 C C . VAL A 1 618 ? -25.960 -2.296 2.595 1.00 94.06 618 VAL A C 1
ATOM 4716 O O . VAL A 1 618 ? -24.757 -2.023 2.569 1.00 94.06 618 VAL A O 1
ATOM 4719 N N . GLU A 1 619 ? -26.431 -3.486 2.230 1.00 91.38 619 GLU A N 1
ATOM 4720 C CA . GLU A 1 619 ? -25.571 -4.532 1.685 1.00 91.38 619 GLU A CA 1
ATOM 4721 C C . GLU A 1 619 ? -24.936 -4.101 0.357 1.00 91.38 619 GLU A C 1
ATOM 4723 O O . GLU A 1 619 ? -25.532 -3.410 -0.470 1.00 91.38 619 GLU A O 1
ATOM 4728 N N . ARG A 1 620 ? -23.695 -4.534 0.164 1.00 90.31 620 ARG A N 1
ATOM 4729 C CA . ARG A 1 620 ? -22.919 -4.422 -1.069 1.00 90.31 620 ARG A CA 1
ATOM 4730 C C . ARG A 1 620 ? -22.551 -5.825 -1.539 1.00 90.31 620 ARG A C 1
ATOM 4732 O O . ARG A 1 620 ? -22.773 -6.800 -0.822 1.00 90.31 620 ARG A O 1
ATOM 4739 N N . ALA A 1 621 ? -21.955 -5.927 -2.726 1.00 90.94 621 ALA A N 1
ATOM 4740 C CA . ALA A 1 621 ? -21.453 -7.199 -3.231 1.00 90.94 621 ALA A CA 1
ATOM 4741 C C . ALA A 1 621 ? -20.578 -7.897 -2.175 1.00 90.94 621 ALA A C 1
ATOM 4743 O O . ALA A 1 621 ? -19.624 -7.313 -1.640 1.00 90.94 621 ALA A O 1
ATOM 4744 N N . ALA A 1 622 ? -20.939 -9.133 -1.827 1.00 90.31 622 ALA A N 1
ATOM 4745 C CA . ALA A 1 622 ? -20.203 -9.887 -0.828 1.00 90.31 622 ALA A CA 1
ATOM 4746 C C . ALA A 1 622 ? -18.832 -10.281 -1.375 1.00 90.31 622 ALA A C 1
ATOM 4748 O O . ALA A 1 622 ? -18.654 -10.483 -2.579 1.00 90.31 622 ALA A O 1
ATOM 4749 N N . ARG A 1 623 ? -17.860 -10.416 -0.474 1.00 90.81 623 ARG A N 1
ATOM 4750 C CA . ARG A 1 623 ? -16.586 -11.057 -0.791 1.00 90.81 623 ARG A CA 1
ATOM 4751 C C . ARG A 1 623 ? -16.766 -12.566 -0.744 1.00 90.81 623 ARG A C 1
ATOM 4753 O O . ARG A 1 623 ? -17.351 -13.093 0.201 1.00 90.81 623 ARG A O 1
ATOM 4760 N N . VAL A 1 624 ? -16.240 -13.257 -1.745 1.00 91.44 624 VAL A N 1
ATOM 4761 C CA . VAL A 1 624 ? -16.263 -14.716 -1.839 1.00 91.44 624 VAL A CA 1
ATOM 4762 C C . VAL A 1 624 ? -14.831 -15.217 -1.869 1.00 91.44 624 VAL A C 1
ATOM 4764 O O . VAL A 1 624 ? -14.056 -14.880 -2.769 1.00 91.44 624 VAL A O 1
ATOM 4767 N N . ARG A 1 625 ? -14.483 -16.035 -0.877 1.00 90.75 625 ARG A N 1
ATOM 4768 C CA . ARG A 1 625 ? -13.194 -16.714 -0.795 1.00 90.75 625 ARG A CA 1
ATOM 4769 C C . ARG A 1 625 ? -13.262 -18.035 -1.536 1.00 90.75 625 ARG A C 1
ATOM 4771 O O . ARG A 1 625 ? -14.165 -18.839 -1.308 1.00 90.75 625 ARG A O 1
ATOM 4778 N N . TYR A 1 626 ? -12.269 -18.255 -2.379 1.00 93.81 626 TYR A N 1
ATOM 4779 C CA . TYR A 1 626 ? -12.096 -19.454 -3.176 1.00 93.81 626 TYR A CA 1
ATOM 4780 C C . TYR A 1 626 ? -10.852 -20.200 -2.726 1.00 93.81 626 TYR A C 1
ATOM 4782 O O . TYR A 1 626 ? -9.829 -19.579 -2.444 1.00 93.81 626 TYR A O 1
ATOM 4790 N N . GLU A 1 627 ? -10.921 -21.528 -2.698 1.00 92.88 627 GLU A N 1
ATOM 4791 C CA . GLU A 1 627 ? -9.762 -22.377 -2.440 1.00 92.88 627 GLU A CA 1
ATOM 4792 C C . GLU A 1 627 ? -9.657 -23.508 -3.468 1.00 92.88 627 GLU A C 1
ATOM 4794 O O . GLU A 1 627 ? -10.653 -24.007 -4.000 1.00 92.88 627 GLU A O 1
ATOM 4799 N N . ARG A 1 628 ? -8.417 -23.907 -3.754 1.00 91.69 628 ARG A N 1
ATOM 4800 C CA . ARG A 1 628 ? -8.078 -25.113 -4.507 1.00 91.69 628 ARG A CA 1
ATOM 4801 C C . ARG A 1 628 ? -6.922 -25.813 -3.813 1.00 91.69 628 ARG A C 1
ATOM 4803 O O . ARG A 1 628 ? -5.868 -25.215 -3.598 1.00 91.69 628 ARG A O 1
ATOM 4810 N N . THR A 1 629 ? -7.094 -27.096 -3.527 1.00 88.12 629 THR A N 1
ATOM 4811 C CA . THR A 1 629 ? -5.989 -27.951 -3.090 1.00 88.12 629 THR A CA 1
ATOM 4812 C C . THR A 1 629 ? -5.211 -28.412 -4.311 1.00 88.12 629 THR A C 1
ATOM 4814 O O . THR A 1 629 ? -5.768 -29.034 -5.218 1.00 88.12 629 THR A O 1
ATOM 4817 N N . LEU A 1 630 ? -3.920 -28.104 -4.344 1.00 82.75 630 LEU A N 1
ATOM 4818 C CA . LEU A 1 630 ? -3.015 -28.614 -5.362 1.00 82.75 630 LEU A CA 1
ATOM 4819 C C . LEU A 1 630 ? -2.439 -29.939 -4.862 1.00 82.75 630 LEU A C 1
ATOM 4821 O O . LEU A 1 630 ? -1.645 -29.980 -3.922 1.00 82.75 630 LEU A O 1
ATOM 4825 N N . ALA A 1 631 ? -2.921 -31.028 -5.461 1.00 67.62 631 ALA A N 1
ATOM 4826 C CA . ALA A 1 631 ? -2.463 -32.392 -5.230 1.00 67.62 631 ALA A CA 1
ATOM 4827 C C . ALA A 1 631 ? -1.546 -32.839 -6.382 1.00 67.62 631 ALA A C 1
ATOM 4829 O O . ALA A 1 631 ? -1.692 -32.343 -7.499 1.00 67.62 631 ALA A O 1
ATOM 4830 N N . ARG A 1 632 ? -0.616 -33.765 -6.097 1.00 62.22 632 ARG A N 1
ATOM 4831 C CA . ARG A 1 632 ? 0.360 -34.343 -7.045 1.00 62.22 632 ARG A CA 1
ATOM 4832 C C . ARG A 1 632 ? -0.210 -34.541 -8.456 1.00 62.22 632 ARG A C 1
ATOM 4834 O O . ARG A 1 632 ? -1.199 -35.251 -8.618 1.00 62.22 632 ARG A O 1
ATOM 4841 N N . THR A 1 633 ? 0.505 -34.075 -9.474 1.00 40.81 633 THR A N 1
ATOM 4842 C CA . THR A 1 633 ? 0.696 -34.897 -10.678 1.00 40.81 633 THR A CA 1
ATOM 4843 C C . THR A 1 633 ? 1.761 -35.943 -10.341 1.00 40.81 633 THR A C 1
ATOM 4845 O O . THR A 1 633 ? 2.728 -35.630 -9.644 1.00 40.81 633 THR A O 1
ATOM 4848 N N . ALA A 1 634 ? 1.479 -37.200 -10.689 1.00 32.94 634 ALA A N 1
ATOM 4849 C CA . ALA A 1 634 ? 2.217 -38.383 -10.249 1.00 32.94 634 ALA A CA 1
ATOM 4850 C C . ALA A 1 634 ? 3.690 -38.367 -10.645 1.00 32.94 634 ALA A C 1
ATOM 4852 O O . ALA A 1 634 ? 3.982 -37.932 -11.781 1.00 32.94 634 ALA A O 1
#

InterPro domains:
  IPR000182 GNAT domain [PF00583] (367-440)
  IPR000182 GNAT domain [PF00583] (528-588)
  IPR000182 GNAT domain [PS51186] (307-463)
  IPR000182 GNAT domain [PS51186] (473-634)
  IPR016181 Acyl-CoA N-acyltransferase [SSF55729] (315-625)
  IPR018697 Protein of unknown function DUF2199 [PF09965] (5-149)

Secondary structure (DSSP, 8-state):
-PPEEPTTT--EESS---B-SS-GGGTTS-HHHHHHHEEE-SSEEEETTTEEEEEEEEEE-BTT-SSPEEEEEEEEE-HHHHHHHHHHHHHT--TT---EEEEE----SSSS--TT-EEEEEP-STTPPPEEEE--TTSHHHHHHHH-B-HHHHHHHHHTT-TT-------S-TTSS---HHHHSEEE--GGGGT------SS---TT-EEEEEEEEEEE-TTS-EEEEEEEEEEEEEEE-TTS-EEEEE-S--SS-SS--TT-EEEE-GGG-SEEE------S----PPP----------PPPP----EEPPSSHHHHHHHHHHHHHH-TTS---HHHHHHHHHTSPTT--EEEEEEE-SS-TTSEEEEEEEEE---SSSS-EEEEEEEE-GGGTTSSHHHHHHHHHHS-PPTT--EEEEEEEETT-HHHHHHHHHTT-EEEEEEEEEEEETTT--GGGG-SHHHHHHHTTEEEEE-HHHHTT-HHHHHHHHHHHHHHHTTSTT-TTPPPPPHHHHIIIIIS-TTB-TTT-EEEEETTEEEEEEEEEE-SS-TTEEEEEEEEE-GGGTTSSHHHHHHHHHHHHHTT---TTSSPPEEEEEEETT-THHHHHHHTTPEEEEEEEEEEEEE----

pLDDT: mean 74.49, std 19.39, range [22.12, 97.56]

Organism: Anaeromyxobacter dehalogenans (strain ATCC BAA-258 / DSM 21875 / 2CP-1) (NCBI:txid455488)

Radius of gyration: 33.33 Å; chains: 1; bounding box: 89×78×85 Å